Protein AF-0000000081625691 (afdb_homodimer)

Foldseek 3Di:
DFPWDFDFPPPLCPQLVQLLVLLLLQCQLDVVLLVVLLVQLCVVQNLDACVVPPDDPVVLVSSLSVLLSSLLSLQQPQSPQKEKDFACAWDPPDPPDIDHHRDIDIDGLNVLQQDCVQDPNSQDRDSCVVVPPPHPPVSSQRQYPDPVSVVSVVVSSVVSSRVSSNDSSPDDRHDPDRDGSVRDDDDDDDDDDDPDTDTDIDGDD/DFPWDFDFPPPLCPQLVQLLVLLLLQCQLDVVLLVVLLVQLCVVPNLDACVVPPDDPVVLVSSLSVLLSSLLSLQQPQSPQKEKDFACAWDPPDPPDIDHHRDIDIDGLNVLQQDCVQDPNSQDRDSCVVVPPPHPPVSSQRQYPDPVSVVSVVVSSVVSSRVSSNDSSPDRRHDPDRDGSVRDDDDDDDDDDDPDTDTDTDGDD

Organism: Polistes dominula (NCBI:txid743375)

pLDDT: mean 79.49, std 18.62, range [25.16, 98.56]

Nearest PDB structures (foldseek):
  5t6q-assembly1_A  TM=8.944E-01  e=4.989E-10  Oryctolagus cuniculus
  6c94-assembly1_A  TM=8.947E-01  e=6.529E-10  Oryctolagus cuniculus
  6c93-assembly1_A  TM=8.937E-01  e=2.947E-09  Oryctolagus cuniculus
  7f3h-assembly3_C  TM=8.792E-01  e=6.415E-07  Deinococcus aerius
  6a18-assembly1_A  TM=8.433E-01  e=2.861E-07  Arabidopsis thaliana

Secondary structure (DSSP, 8-state):
----EEEEE-TTHHHHHHHHHHHHHHHHH-HHHHHHHHHHHHHHHTT--TTTSPPPHHHHTT-HHHHHHHHHHHHHS-SS-EEEEE-SS-EEEETTEEE-TT-EEEEEHHHHTT-TTTSSSTTS--GGGGTSTTS-TTT--TT-SSHHHHHHHHHHHHHHHHHHHHHHHHEEEE-SS---GGG--EEEEEEEEESS-EEEEEEE-/----EEEEE-TTHHHHHHHHHHHHHHHHH-HHHHHHHHHHHHHHHTT--TTTSPPPHHHHTT-HHHHHHHHHHHHHS-SS-EEEEE-SS-EEEETTEEE-TT-EEEEEHHHHTT-TTTSSSTTS--GGGGTSTTS-TTT--TT-SSHHHHHHHHHHHHHHHHHHHHHHHHEEEE-SS---GGG--EEEEEEEEESS-EEEEEEE-

Structure (mmCIF, N/CA/C/O backbone):
data_AF-0000000081625691-model_v1
#
loop_
_entity.id
_entity.type
_entity.pdbx_description
1 polymer 'Cytochrome P450 3A13-like'
#
loop_
_atom_site.group_PDB
_atom_site.id
_atom_site.type_symbol
_atom_site.label_atom_id
_atom_site.label_alt_id
_atom_site.label_comp_id
_atom_site.label_asym_id
_atom_site.label_entity_id
_atom_site.label_seq_id
_atom_site.pdbx_PDB_ins_code
_atom_site.Cartn_x
_atom_site.Cartn_y
_atom_site.Cartn_z
_atom_site.occupancy
_atom_site.B_iso_or_equiv
_atom_site.auth_seq_id
_atom_site.auth_comp_id
_atom_site.auth_asym_id
_atom_site.auth_atom_id
_atom_site.pdbx_PDB_model_num
ATOM 1 N N . MET A 1 1 ? -24.609 -9.078 -23.719 1 25.72 1 MET A N 1
ATOM 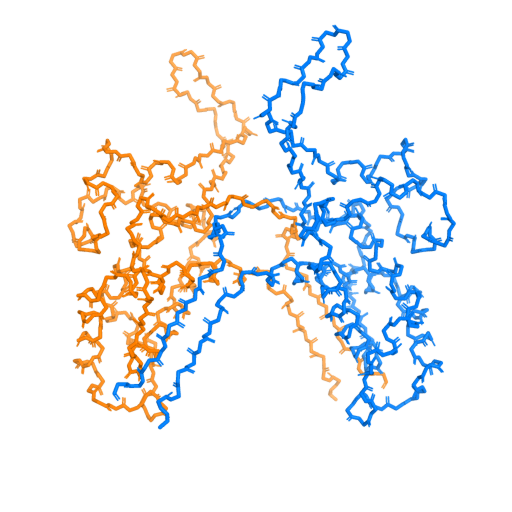2 C CA . MET A 1 1 ? -23.75 -7.984 -23.281 1 25.72 1 MET A CA 1
ATOM 3 C C . MET A 1 1 ? -22.812 -8.438 -22.156 1 25.72 1 MET A C 1
ATOM 5 O O . MET A 1 1 ? -23.281 -8.766 -21.062 1 25.72 1 MET A O 1
ATOM 9 N N . ARG A 1 2 ? -21.828 -9.234 -22.562 1 35.53 2 ARG A N 1
ATOM 10 C CA . ARG A 1 2 ? -20.922 -9.945 -21.672 1 35.53 2 ARG A CA 1
ATOM 11 C C . ARG A 1 2 ? -20.281 -8.992 -20.672 1 35.53 2 ARG A C 1
ATOM 13 O O . ARG A 1 2 ? -19.719 -7.969 -21.047 1 35.53 2 ARG A O 1
ATOM 20 N N . ASP A 1 3 ? -20.812 -8.758 -19.453 1 35.34 3 ASP A N 1
ATOM 21 C CA . ASP A 1 3 ? -20.438 -7.848 -18.375 1 35.34 3 ASP A CA 1
ATOM 22 C C . ASP A 1 3 ? -18.953 -8 -18.031 1 35.34 3 ASP A C 1
ATOM 24 O O . ASP A 1 3 ? -18.578 -8.953 -17.344 1 35.34 3 ASP A O 1
ATOM 28 N N . GLU A 1 4 ? -18.172 -7.598 -19.031 1 39.19 4 GLU A N 1
ATOM 29 C CA . GLU A 1 4 ? -16.719 -7.488 -18.844 1 39.19 4 GLU A CA 1
ATOM 30 C C . GLU A 1 4 ? -16.375 -6.512 -17.734 1 39.19 4 GLU A C 1
ATOM 32 O O . GLU A 1 4 ? -16.922 -5.41 -17.672 1 39.19 4 GLU A O 1
ATOM 37 N N . ILE A 1 5 ? -16.172 -6.953 -16.656 1 38.34 5 ILE A N 1
ATOM 38 C CA . ILE A 1 5 ? -15.664 -6.051 -15.633 1 38.34 5 ILE A CA 1
ATOM 39 C C . ILE A 1 5 ? -14.164 -5.859 -15.797 1 38.34 5 ILE A C 1
ATOM 41 O O . ILE A 1 5 ? -13.398 -6.832 -15.781 1 38.34 5 ILE A O 1
ATOM 45 N N . ASN A 1 6 ? -13.828 -4.734 -16.531 1 38.25 6 ASN A N 1
ATOM 46 C CA . ASN A 1 6 ? -12.414 -4.355 -16.578 1 38.25 6 ASN A CA 1
ATOM 47 C C . ASN A 1 6 ? -11.953 -3.793 -15.234 1 38.25 6 ASN A C 1
ATOM 49 O O . ASN A 1 6 ? -12.508 -2.809 -14.742 1 38.25 6 ASN A O 1
ATOM 53 N N . THR A 1 7 ? -11.625 -4.605 -14.398 1 39.59 7 THR A N 1
ATOM 54 C CA . THR A 1 7 ? -11.156 -4.098 -13.109 1 39.59 7 THR A CA 1
ATOM 55 C C . THR A 1 7 ? -9.656 -3.826 -13.141 1 39.59 7 THR A C 1
ATOM 57 O O . THR A 1 7 ? -8.883 -4.652 -13.625 1 39.59 7 THR A O 1
ATOM 60 N N . MET A 1 8 ? -9.25 -2.453 -13.227 1 33.72 8 MET A N 1
ATOM 61 C CA . MET A 1 8 ? -7.863 -2.041 -13.023 1 33.72 8 MET A CA 1
ATOM 62 C C . MET A 1 8 ? -7.461 -2.197 -11.555 1 33.72 8 MET A C 1
ATOM 64 O O . MET A 1 8 ? -8.172 -1.736 -10.664 1 33.72 8 MET A O 1
ATOM 68 N N . LEU A 1 9 ? -6.844 -3.23 -11.258 1 39.19 9 LEU A N 1
ATOM 69 C CA . LEU A 1 9 ? -6.262 -3.289 -9.922 1 39.19 9 LEU A CA 1
ATOM 70 C C . LEU A 1 9 ? -5.262 -2.158 -9.711 1 39.19 9 LEU A C 1
ATOM 72 O O . LEU A 1 9 ? -4.238 -2.096 -10.398 1 39.19 9 LEU A O 1
ATOM 76 N N . ILE A 1 10 ? -5.719 -0.918 -9.445 1 38.59 10 ILE A N 1
ATOM 77 C CA . ILE A 1 10 ? -4.922 0.283 -9.219 1 38.59 10 ILE A CA 1
ATOM 78 C C . ILE A 1 10 ? -4.125 0.139 -7.926 1 38.59 10 ILE A C 1
ATOM 80 O O . ILE A 1 10 ? -4.695 -0.074 -6.855 1 38.59 10 ILE A O 1
ATOM 84 N N . THR A 1 11 ? -2.965 -0.247 -7.805 1 42.81 11 THR A N 1
ATOM 85 C CA . THR A 1 11 ? -1.963 -0.13 -6.754 1 42.81 11 THR A CA 1
ATOM 86 C C . THR A 1 11 ? -1.987 1.266 -6.137 1 42.81 11 THR A C 1
ATOM 88 O O . THR A 1 11 ? -1.321 1.517 -5.129 1 42.81 11 THR A O 1
ATOM 91 N N . GLY A 1 12 ? -2.447 2.328 -6.773 1 43.72 12 GLY A N 1
ATOM 92 C CA . GLY A 1 12 ? -2.297 3.744 -6.48 1 43.72 12 GLY A CA 1
ATOM 93 C C . GLY A 1 12 ? -2.791 4.121 -5.094 1 43.72 12 GLY A C 1
ATOM 94 O O . GLY A 1 12 ? -2.605 5.258 -4.652 1 43.72 12 GLY A O 1
ATOM 95 N N . SER A 1 13 ? -3.424 3.15 -4.395 1 57.41 13 SER A N 1
ATOM 96 C CA . SER A 1 13 ? -4.262 3.549 -3.27 1 57.41 13 SER A CA 1
ATOM 97 C C . SER A 1 13 ? -3.502 3.449 -1.952 1 57.41 13 SER A C 1
ATOM 99 O O . SER A 1 13 ? -3.934 3.998 -0.937 1 57.41 13 SER A O 1
ATOM 101 N N . GLU A 1 14 ? -2.281 3.184 -2.121 1 64.38 14 GLU A N 1
ATOM 102 C CA . GLU A 1 14 ? -1.574 2.939 -0.868 1 64.38 14 GLU A CA 1
ATOM 103 C C . GLU A 1 14 ? -1.062 4.242 -0.259 1 64.38 14 GLU A C 1
ATOM 105 O O . GLU A 1 14 ? -1.174 4.453 0.95 1 64.38 14 GLU A O 1
ATOM 110 N N . THR A 1 15 ? -0.669 5.066 -1.196 1 72.81 15 THR A N 1
ATOM 111 C CA . THR A 1 15 ? -0.117 6.32 -0.698 1 72.81 15 THR A CA 1
ATOM 112 C C . THR A 1 15 ? -1.211 7.184 -0.078 1 72.81 15 THR A C 1
ATOM 114 O O . THR A 1 15 ? -0.973 7.883 0.91 1 72.81 15 THR A O 1
ATOM 117 N N . THR A 1 16 ? -2.355 6.973 -0.595 1 79.38 16 THR A N 1
ATOM 118 C CA . THR A 1 16 ? -3.473 7.738 -0.054 1 79.38 16 THR A CA 1
ATOM 119 C C . THR A 1 16 ? -3.836 7.25 1.345 1 79.38 16 THR A C 1
ATOM 121 O O . THR A 1 16 ? -4.082 8.055 2.246 1 79.38 16 THR A O 1
ATOM 124 N N . ALA A 1 17 ? -3.836 5.984 1.496 1 79.38 17 ALA A N 1
ATOM 125 C CA . ALA A 1 17 ? -4.148 5.398 2.797 1 79.38 17 ALA A CA 1
ATOM 126 C C . ALA A 1 17 ? -3.109 5.793 3.842 1 79.38 17 ALA A C 1
ATOM 128 O O . ALA A 1 17 ? -3.455 6.086 4.988 1 79.38 17 ALA A O 1
ATOM 129 N N . ILE A 1 18 ? -1.908 5.801 3.447 1 84.38 18 ILE A N 1
ATOM 130 C CA . ILE A 1 18 ? -0.821 6.191 4.336 1 84.38 18 ILE A CA 1
ATOM 131 C C . ILE A 1 18 ? -0.989 7.656 4.746 1 84.38 18 ILE A C 1
ATOM 133 O O . ILE A 1 18 ? -0.92 7.988 5.93 1 84.38 18 ILE A O 1
ATOM 137 N N . THR A 1 19 ? -1.245 8.43 3.781 1 88.94 19 THR A N 1
ATOM 138 C CA . THR A 1 19 ? -1.447 9.852 4.043 1 88.94 19 THR A CA 1
ATOM 139 C C . THR A 1 19 ? -2.615 10.062 5.004 1 88.94 19 THR A C 1
ATOM 141 O O . THR A 1 19 ? -2.514 10.844 5.949 1 88.94 19 THR A O 1
ATOM 144 N N . MET A 1 20 ? -3.662 9.344 4.805 1 90.31 20 MET A N 1
ATOM 145 C CA . MET A 1 20 ? -4.848 9.469 5.652 1 90.31 20 MET A CA 1
ATOM 146 C C . MET A 1 20 ? -4.527 9.07 7.09 1 90.31 20 MET A C 1
ATOM 148 O O . MET A 1 20 ? -5.02 9.695 8.031 1 90.31 20 MET A O 1
ATOM 152 N N . SER A 1 21 ? -3.748 8.094 7.234 1 89.19 21 SER A N 1
ATOM 153 C CA . SER A 1 21 ? -3.377 7.629 8.57 1 89.19 21 SER A CA 1
ATOM 154 C C . SER A 1 21 ? -2.625 8.703 9.336 1 89.19 21 SER A C 1
ATOM 156 O O . SER A 1 21 ? -2.971 9.016 10.484 1 89.19 21 SER A O 1
ATOM 158 N N . PHE A 1 22 ? -1.704 9.273 8.695 1 93.56 22 PHE A N 1
ATOM 159 C CA . PHE A 1 22 ? -0.926 10.32 9.352 1 93.56 22 PHE A CA 1
ATOM 160 C C . PHE A 1 22 ? -1.767 11.57 9.555 1 93.56 22 PHE A C 1
ATOM 162 O O . PHE A 1 22 ? -1.635 12.258 10.57 1 93.56 22 PHE A O 1
ATOM 169 N N . LEU A 1 23 ? -2.594 11.867 8.594 1 96.06 23 LEU A N 1
ATOM 170 C CA . LEU A 1 23 ? -3.439 13.055 8.664 1 96.06 23 LEU A CA 1
ATOM 171 C C . LEU A 1 23 ? -4.359 13 9.875 1 96.06 23 LEU A C 1
ATOM 173 O O . LEU A 1 23 ? -4.43 13.953 10.656 1 96.06 23 LEU A O 1
ATOM 177 N N . PHE A 1 24 ? -4.961 11.938 10.094 1 95.62 24 PHE A N 1
ATOM 178 C CA . PHE A 1 24 ? -5.906 11.836 11.195 1 95.62 24 PHE A CA 1
ATOM 179 C C . PHE A 1 24 ? -5.168 11.719 12.531 1 95.62 24 PHE A C 1
ATOM 181 O O . PHE A 1 24 ? -5.66 12.172 13.562 1 95.62 24 PHE A O 1
ATOM 188 N N . LEU A 1 25 ? -3.984 11.117 12.492 1 94.94 25 LEU A N 1
ATOM 189 C CA . LEU A 1 25 ? -3.152 11.148 13.695 1 94.94 25 LEU A CA 1
ATOM 190 C C . LEU A 1 25 ? -2.838 12.578 14.109 1 94.94 25 LEU A C 1
ATOM 192 O O . LEU A 1 25 ? -2.957 12.93 15.281 1 94.94 25 LEU A O 1
ATOM 196 N N . MET A 1 26 ? -2.51 13.367 13.125 1 97.5 26 MET A N 1
ATOM 197 C CA . MET A 1 26 ? -2.178 14.758 13.414 1 97.5 26 MET A CA 1
ATOM 198 C C . MET A 1 26 ? -3.414 15.531 13.859 1 97.5 26 MET A C 1
ATOM 200 O O . MET A 1 26 ? -3.365 16.281 14.836 1 97.5 26 MET A O 1
ATOM 204 N N . LEU A 1 27 ? -4.465 15.352 13.18 1 97.75 27 LEU A N 1
ATOM 205 C CA . LEU A 1 27 ? -5.695 16.047 13.539 1 97.75 27 LEU A CA 1
ATOM 206 C C . LEU A 1 27 ? -6.148 15.664 14.945 1 97.75 27 LEU A C 1
ATOM 208 O O . LEU A 1 27 ? -6.641 16.516 15.695 1 97.75 27 LEU A O 1
ATOM 212 N N . ALA A 1 28 ? -5.988 14.398 15.297 1 96.5 28 ALA A N 1
ATOM 213 C CA . ALA A 1 28 ? -6.363 13.922 16.625 1 96.5 28 ALA A CA 1
ATOM 214 C C . ALA A 1 28 ? -5.406 14.453 17.688 1 96.5 28 ALA A C 1
ATOM 216 O O . ALA A 1 28 ? -5.809 14.703 18.828 1 96.5 28 ALA A O 1
ATOM 217 N N . SER A 1 29 ? -4.184 14.602 17.328 1 97.62 29 SER A N 1
ATOM 218 C CA . SER A 1 29 ? -3.15 15.016 18.281 1 97.62 29 SER A CA 1
ATOM 219 C C . SER A 1 29 ? -3.141 16.531 18.453 1 97.62 29 SER A C 1
ATOM 221 O O . SER A 1 29 ? -2.604 17.047 19.438 1 97.62 29 SER A O 1
ATOM 223 N N . PHE A 1 30 ? -3.666 17.234 17.5 1 98 30 PHE A N 1
ATOM 224 C CA . PHE A 1 30 ? -3.746 18.688 17.547 1 98 30 PHE A CA 1
ATOM 225 C C . PHE A 1 30 ? -5.191 19.156 17.406 1 98 30 PHE A C 1
ATOM 227 O O . PHE A 1 30 ? -5.582 19.703 16.375 1 98 30 PHE A O 1
ATOM 234 N N . PRO A 1 31 ? -5.883 19.172 18.5 1 97.62 31 PRO A N 1
ATOM 235 C CA . PRO A 1 31 ? -7.316 19.469 18.453 1 97.62 31 PRO A CA 1
ATOM 236 C C . PRO A 1 31 ? 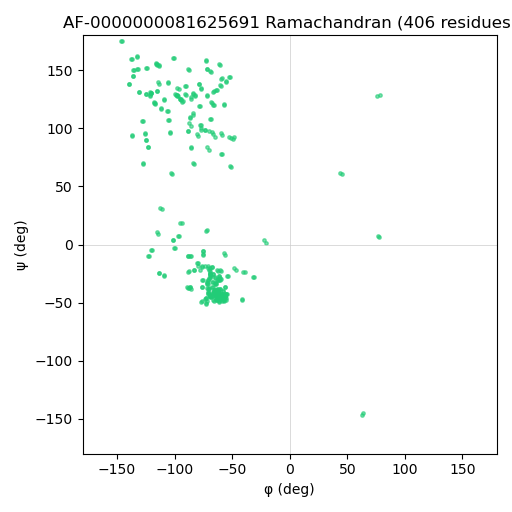-7.617 20.875 17.969 1 97.62 31 PRO A C 1
ATOM 238 O O . PRO A 1 31 ? -8.648 21.109 17.344 1 97.62 31 PRO A O 1
ATOM 241 N N . ASP A 1 32 ? -6.75 21.812 18.281 1 98 32 ASP A N 1
ATOM 242 C CA . ASP A 1 32 ? -6.961 23.188 17.828 1 98 32 ASP A CA 1
ATOM 243 C C . ASP A 1 32 ? -6.949 23.266 16.297 1 98 32 ASP A C 1
ATOM 245 O O . ASP A 1 32 ? -7.742 24 15.711 1 98 32 ASP A O 1
ATOM 249 N N . ILE A 1 33 ? -6.082 22.547 15.719 1 98.38 33 ILE A N 1
ATOM 250 C CA . ILE A 1 33 ? -5.984 22.5 14.266 1 98.38 33 ILE A CA 1
ATOM 251 C C . ILE A 1 33 ? -7.203 21.781 13.688 1 98.38 33 ILE A C 1
ATOM 253 O O . ILE A 1 33 ? -7.773 22.234 12.688 1 98.38 33 ILE A O 1
ATOM 257 N N . GLN A 1 34 ? -7.578 20.688 14.289 1 98.56 34 GLN A N 1
ATOM 258 C CA . GLN A 1 34 ? -8.781 19.984 13.859 1 98.56 34 GLN A CA 1
ATOM 259 C C . GLN A 1 34 ? -10 20.906 13.898 1 98.56 34 GLN A C 1
ATOM 261 O O . GLN A 1 34 ? -10.805 20.922 12.961 1 9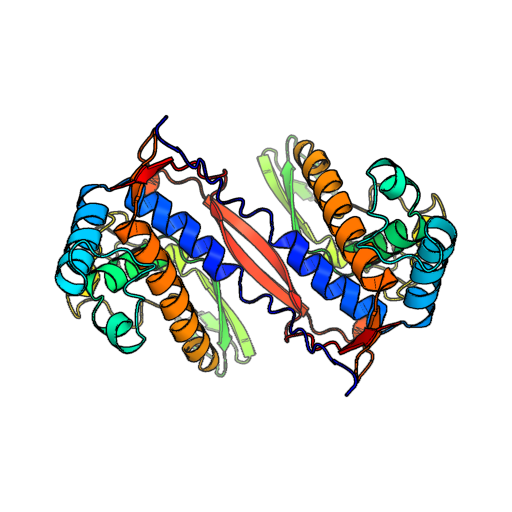8.56 34 GLN A O 1
ATOM 266 N N . ASN A 1 35 ? -10.102 21.672 15.008 1 98.38 35 ASN A N 1
ATOM 267 C CA . ASN A 1 35 ? -11.227 22.578 15.172 1 98.38 35 ASN A CA 1
ATOM 268 C C . ASN A 1 35 ? -11.242 23.672 14.102 1 98.38 35 ASN A C 1
ATOM 270 O O . ASN A 1 35 ? -12.297 24.031 13.586 1 98.38 35 ASN A O 1
ATOM 274 N N . ARG A 1 36 ? -10.094 24.172 13.812 1 98.5 36 ARG A N 1
ATOM 275 C CA . ARG A 1 36 ? -10 25.188 12.758 1 98.5 36 ARG A CA 1
ATOM 276 C C . ARG A 1 36 ? -10.43 24.609 11.414 1 98.5 36 ARG A C 1
ATOM 278 O O . ARG A 1 36 ? -11.117 25.281 10.641 1 98.5 36 ARG A O 1
ATOM 285 N N . ALA A 1 37 ? -10.016 23.406 11.133 1 98.44 37 ALA A N 1
ATOM 286 C CA . ALA A 1 37 ? -10.445 22.734 9.906 1 98.44 37 ALA A CA 1
ATOM 287 C C . ALA A 1 37 ? -11.961 22.547 9.883 1 98.44 37 ALA A C 1
ATOM 289 O O . ALA A 1 37 ? -12.602 22.75 8.852 1 98.44 37 ALA A O 1
ATOM 290 N N . TYR A 1 38 ? -12.477 22.141 10.992 1 97.94 38 TYR A N 1
ATOM 291 C CA . TYR A 1 38 ? -13.922 21.984 11.094 1 97.94 38 TYR A CA 1
ATOM 292 C C . TYR A 1 38 ? -14.633 23.312 10.867 1 97.94 38 TYR A C 1
ATOM 294 O O . TYR A 1 38 ? -15.672 23.359 10.203 1 97.94 38 TYR A O 1
ATOM 302 N N . GLU A 1 39 ? -14.156 24.359 11.484 1 98.12 39 GLU A N 1
ATOM 303 C CA . GLU A 1 39 ? -14.758 25.688 11.344 1 98.12 39 GLU A CA 1
ATOM 304 C C . GLU A 1 39 ? -14.844 26.109 9.875 1 98.12 39 GLU A C 1
ATOM 306 O O . GLU A 1 39 ? -15.844 26.672 9.445 1 98.12 39 GLU A O 1
ATOM 311 N N . GLU A 1 40 ? -13.773 25.828 9.156 1 97.81 40 GLU A N 1
ATOM 312 C CA . GLU A 1 40 ? -13.797 26.078 7.715 1 97.81 40 GLU A CA 1
ATOM 313 C C . GLU A 1 40 ? -14.953 25.344 7.043 1 97.81 40 GLU A C 1
ATOM 315 O O . GLU A 1 40 ? -15.68 25.938 6.238 1 97.81 40 GLU A O 1
ATOM 320 N N . LEU A 1 41 ? -15.156 24.125 7.387 1 97.56 41 LEU A N 1
ATOM 321 C CA . LEU A 1 41 ? -16.203 23.312 6.793 1 97.56 41 LEU A CA 1
ATOM 322 C C . LEU A 1 41 ? -17.578 23.75 7.262 1 97.56 41 LEU A C 1
ATOM 324 O O . LEU A 1 41 ? -18.547 23.734 6.488 1 97.56 41 LEU A O 1
ATOM 328 N N . TYR A 1 42 ? -17.641 24.125 8.492 1 97.06 42 TYR A N 1
ATOM 329 C CA . TYR A 1 42 ? -18.891 24.641 9.039 1 97.06 42 TYR A CA 1
ATOM 330 C C . TYR A 1 42 ? -19.328 25.906 8.328 1 97.06 42 TYR A C 1
ATOM 332 O O . TYR A 1 42 ? -20.516 26.125 8.078 1 97.06 42 TYR A O 1
ATOM 340 N N . ASP A 1 43 ? -18.391 26.766 8.039 1 97 43 ASP A N 1
ATOM 341 C CA . ASP A 1 43 ? -18.688 27.984 7.305 1 97 43 ASP A CA 1
ATOM 342 C C . ASP A 1 43 ? -19.234 27.688 5.918 1 97 43 ASP A C 1
ATOM 344 O O . ASP A 1 43 ? -20.062 28.438 5.391 1 97 43 ASP A O 1
ATOM 348 N N . MET A 1 44 ? -18.828 26.562 5.395 1 95.81 44 MET A N 1
ATOM 349 C CA . MET A 1 44 ? -19.219 26.203 4.039 1 95.81 44 MET A CA 1
ATOM 350 C C . MET A 1 44 ? -20.547 25.469 4.039 1 95.81 44 MET A C 1
ATOM 352 O O . MET A 1 44 ? -21.359 25.641 3.133 1 95.81 44 MET A O 1
ATOM 356 N N . TYR A 1 45 ? -20.766 24.609 5.066 1 95.38 45 TYR A N 1
ATOM 357 C CA . TYR A 1 45 ? -21.891 23.672 4.973 1 95.38 45 TYR A CA 1
ATOM 358 C C . TYR A 1 45 ? -22.844 23.844 6.148 1 95.38 45 TYR A C 1
ATOM 360 O O . TYR A 1 45 ? -23.922 23.25 6.168 1 95.38 45 TYR A O 1
ATOM 368 N N . GLY A 1 46 ? -22.438 24.625 7.133 1 93.94 46 GLY A N 1
ATOM 369 C CA . GLY A 1 46 ? -23.219 24.688 8.352 1 93.94 46 GLY A CA 1
ATOM 370 C C . GLY A 1 46 ? -23.281 23.359 9.086 1 93.94 46 GLY A C 1
ATOM 371 O O . GLY A 1 46 ? -22.312 22.609 9.102 1 93.94 46 GLY A O 1
ATOM 372 N N . SER A 1 47 ? -24.375 23.078 9.703 1 90.69 47 SER A N 1
ATOM 373 C CA . SER A 1 47 ? -24.531 21.859 10.5 1 90.69 47 SER A CA 1
ATOM 374 C C . SER A 1 47 ? -25.172 20.75 9.68 1 90.69 47 SER A C 1
ATOM 376 O O . SER A 1 47 ? -25.703 19.781 10.242 1 90.69 47 SER A O 1
ATOM 378 N N . SER A 1 48 ? -25.141 20.891 8.422 1 91.06 48 SER A N 1
ATOM 379 C CA . SER A 1 48 ? -25.781 19.906 7.562 1 91.06 48 SER A CA 1
ATOM 380 C C . SER A 1 48 ? -25.031 18.562 7.613 1 91.06 48 SER A C 1
ATOM 382 O O . SER A 1 48 ? -23.812 18.531 7.781 1 91.06 48 SER A O 1
ATOM 384 N N . ASP A 1 49 ? -25.781 17.516 7.449 1 91.56 49 ASP A N 1
ATOM 385 C CA . ASP A 1 49 ? -25.188 16.188 7.348 1 91.56 49 ASP A CA 1
ATOM 386 C C . ASP A 1 49 ? -24.578 15.969 5.965 1 91.56 49 ASP A C 1
ATOM 388 O O . ASP A 1 49 ? -25.203 16.297 4.949 1 91.56 49 ASP A O 1
ATOM 392 N N . PRO A 1 50 ? -23.375 15.43 5.973 1 90.31 50 PRO A N 1
ATOM 393 C CA . PRO A 1 50 ? -22.75 15.172 4.676 1 90.31 50 PRO A CA 1
ATOM 394 C C . PRO A 1 50 ? -23.625 14.336 3.748 1 90.31 50 PRO A C 1
ATOM 396 O O . PRO A 1 50 ? -23.516 14.438 2.525 1 90.31 50 PRO A O 1
ATOM 399 N N . LYS A 1 51 ? -24.484 13.531 4.281 1 87.94 51 LYS A N 1
ATOM 400 C CA . LYS A 1 51 ? -25.391 12.711 3.48 1 87.94 51 LYS A CA 1
ATOM 401 C C . LYS A 1 51 ? -26.406 13.57 2.738 1 87.94 51 LYS A C 1
ATOM 403 O O . LYS A 1 51 ? -26.797 13.25 1.616 1 87.94 51 LYS A O 1
ATOM 408 N N . ASP A 1 52 ? -26.766 14.648 3.332 1 91.75 52 ASP A N 1
ATOM 409 C CA . ASP A 1 52 ? -27.781 15.539 2.777 1 91.75 52 ASP A CA 1
ATOM 410 C C . ASP A 1 52 ? -27.156 16.578 1.845 1 91.75 52 ASP A C 1
ATOM 412 O O . ASP A 1 52 ? -27.781 16.969 0.852 1 91.75 52 ASP A O 1
ATOM 416 N N . VAL A 1 53 ? -26 17.031 2.209 1 93 53 VAL A N 1
ATOM 417 C CA . VAL A 1 53 ? -25.297 18.016 1.399 1 93 53 VAL A CA 1
ATOM 418 C C . VAL A 1 53 ? -23.906 17.484 1.054 1 93 53 VAL A C 1
ATOM 420 O O . VAL A 1 53 ? -22.922 17.75 1.762 1 93 53 VAL A O 1
ATOM 423 N N . PRO A 1 54 ? -23.812 16.812 -0.003 1 92.5 54 PRO A N 1
ATOM 424 C CA . PRO A 1 54 ? -22.531 16.25 -0.394 1 92.5 54 PRO A CA 1
ATOM 425 C C . PRO A 1 54 ? -21.531 17.297 -0.874 1 92.5 54 PRO A C 1
ATOM 427 O O . PRO A 1 54 ? -21.938 18.359 -1.368 1 92.5 54 PRO A O 1
ATOM 430 N N . ILE A 1 55 ? -20.344 16.984 -0.673 1 92.31 55 ILE A N 1
ATOM 431 C CA . ILE A 1 55 ? -19.266 17.844 -1.153 1 92.31 55 ILE A CA 1
ATOM 432 C C . ILE A 1 55 ? -19.266 17.875 -2.68 1 92.31 55 ILE A C 1
ATOM 434 O O . ILE A 1 55 ? -19.406 16.828 -3.318 1 92.31 55 ILE A O 1
ATOM 438 N N . LYS A 1 56 ? -19.188 19 -3.275 1 89.75 56 LYS A N 1
ATOM 439 C CA . LYS A 1 56 ? -19.078 19.172 -4.723 1 89.75 56 LYS A CA 1
ATOM 440 C C . LYS A 1 56 ? -17.641 19.469 -5.129 1 89.75 56 LYS A C 1
ATOM 442 O O . LYS A 1 56 ? -16.828 19.906 -4.309 1 89.75 56 LYS A O 1
ATOM 447 N N . TYR A 1 57 ? -17.375 19.266 -6.301 1 86.19 57 TYR A N 1
ATOM 448 C CA . TYR A 1 57 ? -16.031 19.438 -6.824 1 86.19 57 TYR A CA 1
ATOM 449 C C . TYR A 1 57 ? -15.539 20.859 -6.59 1 86.19 57 TYR A C 1
ATOM 451 O O . TYR A 1 57 ? -14.383 21.078 -6.211 1 86.19 57 TYR A O 1
ATOM 459 N N . LYS A 1 58 ? -16.391 21.766 -6.855 1 89.12 58 LYS A N 1
ATOM 460 C CA . LYS A 1 58 ? -16.031 23.172 -6.703 1 89.12 58 LYS A CA 1
ATOM 461 C C . LYS A 1 58 ? -15.68 23.484 -5.254 1 89.12 58 LYS A C 1
ATOM 463 O O . LYS A 1 58 ? -14.875 24.391 -4.992 1 89.12 58 LYS A O 1
ATOM 468 N N . ASP A 1 59 ? -16.297 22.766 -4.309 1 93.31 59 ASP A N 1
ATOM 469 C CA . ASP A 1 59 ? -16.078 23 -2.885 1 93.31 59 ASP A CA 1
ATOM 470 C C . ASP A 1 59 ? -14.633 22.672 -2.5 1 93.31 59 ASP A C 1
ATOM 472 O O . ASP A 1 59 ? -14.078 23.281 -1.578 1 93.31 59 ASP A O 1
ATOM 476 N N . ILE A 1 60 ? -14.016 21.781 -3.195 1 92.88 60 ILE A N 1
ATOM 477 C CA . ILE A 1 60 ? -12.711 21.25 -2.846 1 92.88 60 ILE A CA 1
ATOM 478 C C . ILE A 1 60 ? -11.656 22.344 -2.934 1 92.88 60 ILE A C 1
ATOM 480 O O . ILE A 1 60 ? -10.742 22.406 -2.111 1 92.88 60 ILE A O 1
ATOM 484 N N . THR A 1 61 ? -11.883 23.219 -3.867 1 90.56 61 THR A N 1
ATOM 485 C CA . THR A 1 61 ? -10.922 24.297 -4.059 1 90.56 61 THR A CA 1
ATOM 486 C C . THR A 1 61 ? -11.07 25.359 -2.971 1 90.56 61 THR A C 1
ATOM 488 O O . THR A 1 61 ? -10.156 26.156 -2.74 1 90.56 61 THR A O 1
ATOM 491 N N . GLU A 1 62 ? -12.148 25.375 -2.328 1 94.25 62 GLU A N 1
ATOM 492 C CA . GLU A 1 62 ? -12.422 26.375 -1.312 1 94.25 62 GLU A CA 1
ATOM 493 C C . GLU A 1 62 ? -11.93 25.938 0.061 1 94.25 62 GLU A C 1
ATOM 495 O O . GLU A 1 62 ? -11.844 26.734 0.991 1 94.25 62 GLU A O 1
ATOM 500 N N . MET A 1 63 ? -11.531 24.688 0.175 1 96.44 63 MET A N 1
ATOM 501 C CA . MET A 1 63 ? -11.047 24.141 1.444 1 96.44 63 MET A CA 1
ATOM 502 C C . MET A 1 63 ? -9.57 24.469 1.652 1 96.44 63 MET A C 1
ATOM 504 O O . MET A 1 63 ? -8.742 23.578 1.781 1 96.44 63 MET A O 1
ATOM 508 N N . GLU A 1 64 ? -9.297 25.703 1.872 1 94.88 64 GLU A N 1
ATOM 509 C CA . GLU A 1 64 ? -7.926 26.219 1.87 1 94.88 64 GLU A CA 1
ATOM 510 C C . GLU A 1 64 ? -7.168 25.75 3.111 1 94.88 64 GLU A C 1
ATOM 512 O O . GLU A 1 64 ? -6 25.359 3.023 1 94.88 64 GLU A O 1
ATOM 517 N N . TYR A 1 65 ? -7.789 25.906 4.254 1 96.69 65 TYR A N 1
ATOM 518 C CA . TYR A 1 65 ? -7.086 25.5 5.469 1 96.69 65 TYR A CA 1
ATOM 519 C C . TYR A 1 65 ? -6.848 24 5.5 1 96.69 65 TYR A C 1
ATOM 521 O O . TYR A 1 65 ? -5.766 23.547 5.867 1 96.69 65 TYR A O 1
ATOM 529 N N . LEU A 1 66 ? -7.902 23.234 5.121 1 97.56 66 LEU A N 1
ATOM 530 C CA . LEU A 1 66 ? -7.738 21.781 5.059 1 97.56 66 LEU A CA 1
ATOM 531 C C . LEU A 1 66 ? -6.617 21.406 4.102 1 97.56 66 LEU A C 1
ATOM 533 O O . LEU A 1 66 ? -5.844 20.484 4.375 1 97.56 66 LEU A O 1
ATOM 537 N N . ASP A 1 67 ? -6.543 22.094 3.014 1 94.81 67 ASP A N 1
ATOM 538 C CA . ASP A 1 67 ? -5.469 21.875 2.049 1 94.81 67 ASP A CA 1
ATOM 539 C C . ASP A 1 67 ? -4.102 22.062 2.707 1 94.81 67 ASP A C 1
ATOM 541 O O . ASP A 1 67 ? -3.205 21.234 2.518 1 94.81 67 ASP A O 1
ATOM 545 N N . ARG A 1 68 ? -3.963 23.062 3.449 1 94.44 68 ARG A N 1
ATOM 546 C CA . ARG A 1 68 ? -2.695 23.359 4.113 1 94.44 68 ARG A CA 1
ATOM 547 C C . ARG A 1 68 ? -2.377 22.297 5.164 1 94.44 68 ARG A C 1
ATOM 549 O O . ARG A 1 68 ? -1.212 21.938 5.363 1 94.44 68 ARG A O 1
ATOM 556 N N . VAL A 1 69 ? -3.426 21.828 5.832 1 97 69 VAL A N 1
ATOM 557 C CA . VAL A 1 69 ? -3.23 20.766 6.82 1 97 69 VAL A CA 1
ATOM 558 C C . VAL A 1 69 ? -2.699 19.516 6.137 1 97 69 VAL A C 1
ATOM 560 O O . VAL A 1 69 ? -1.765 18.875 6.633 1 97 69 VAL A O 1
ATOM 563 N N . ILE A 1 70 ? -3.244 19.188 5.004 1 95.19 70 ILE A N 1
ATOM 564 C CA . ILE A 1 70 ? -2.836 18 4.254 1 95.19 70 ILE A CA 1
ATOM 565 C C . ILE A 1 70 ? -1.409 18.172 3.742 1 95.19 70 ILE A C 1
ATOM 567 O O . ILE A 1 70 ? -0.583 17.266 3.857 1 95.19 70 ILE A O 1
ATOM 571 N N . LYS A 1 71 ? -1.099 19.312 3.283 1 92 71 LYS A N 1
ATOM 572 C CA . LYS A 1 71 ? 0.241 19.609 2.779 1 92 71 LYS A CA 1
ATOM 573 C C . LYS A 1 71 ? 1.282 19.484 3.891 1 92 71 LYS A C 1
ATOM 575 O O . LYS A 1 71 ? 2.357 18.922 3.682 1 92 71 LYS A O 1
ATOM 580 N N . GLU A 1 72 ? 0.92 20.031 5.004 1 94.31 72 GLU A N 1
ATOM 581 C CA . GLU A 1 72 ? 1.846 19.953 6.129 1 94.31 72 GLU A CA 1
ATOM 582 C C . GLU A 1 72 ? 2.043 18.5 6.578 1 94.31 72 GLU A C 1
ATOM 584 O O . GLU A 1 72 ? 3.152 18.109 6.945 1 94.31 72 GLU A O 1
ATOM 589 N N . THR A 1 73 ? 0.96 17.766 6.594 1 95.5 73 THR A N 1
ATOM 590 C CA . THR A 1 73 ? 1.057 16.344 6.93 1 95.5 73 THR A CA 1
ATOM 591 C C . THR A 1 73 ? 1.991 15.633 5.961 1 95.5 73 THR A C 1
ATOM 593 O O . THR A 1 73 ? 2.865 14.867 6.383 1 95.5 73 THR A O 1
ATOM 596 N N . CYS A 1 74 ? 1.846 15.961 4.688 1 92.06 74 CYS A N 1
ATOM 597 C CA . CYS A 1 74 ? 2.639 15.305 3.652 1 92.06 74 CYS A CA 1
ATOM 598 C C . CYS A 1 74 ? 4.094 15.758 3.717 1 92.06 74 CYS A C 1
ATOM 600 O O . CYS A 1 74 ? 5 14.984 3.406 1 92.06 74 CYS A O 1
ATOM 602 N N . ARG A 1 75 ? 4.285 16.938 4.074 1 90.88 75 ARG A N 1
ATOM 603 C CA . ARG A 1 75 ? 5.66 17.406 4.234 1 90.88 75 ARG A CA 1
ATOM 604 C C . ARG A 1 75 ? 6.379 16.609 5.32 1 90.88 75 ARG A C 1
ATOM 606 O O . ARG A 1 75 ? 7.492 16.125 5.109 1 90.88 75 ARG A O 1
ATOM 613 N N . LEU A 1 76 ? 5.762 16.469 6.426 1 94.25 76 LEU A N 1
ATOM 614 C CA . LEU A 1 76 ? 6.379 15.844 7.59 1 94.25 76 LEU A CA 1
ATOM 615 C C . LEU A 1 76 ? 6.422 14.328 7.426 1 94.25 76 LEU A C 1
ATOM 617 O O . LEU A 1 76 ? 7.355 13.68 7.902 1 94.25 76 LEU A O 1
ATOM 621 N N . PHE A 1 77 ? 5.355 13.828 6.812 1 93.38 77 PHE A N 1
ATOM 622 C CA . PHE A 1 77 ? 5.215 12.391 6.609 1 93.38 77 PHE A CA 1
ATOM 623 C C . PHE A 1 77 ? 4.938 12.07 5.145 1 93.38 77 PHE A C 1
ATOM 625 O O . PHE A 1 77 ? 3.855 11.594 4.801 1 93.38 77 PHE A O 1
ATOM 632 N N . PRO A 1 78 ? 5.91 12.273 4.34 1 89.5 78 PRO A N 1
ATOM 633 C CA . PRO A 1 78 ? 5.699 11.953 2.928 1 89.5 78 PRO A CA 1
ATOM 634 C C . PRO A 1 78 ? 5.488 10.453 2.689 1 89.5 78 PRO A C 1
ATOM 636 O O . PRO A 1 78 ? 6.348 9.648 3.043 1 89.5 78 PRO A O 1
ATOM 639 N N . PRO A 1 79 ? 4.32 10.117 2.137 1 85.81 79 PRO A N 1
ATOM 640 C CA . PRO A 1 79 ? 4.102 8.695 1.896 1 85.81 79 PRO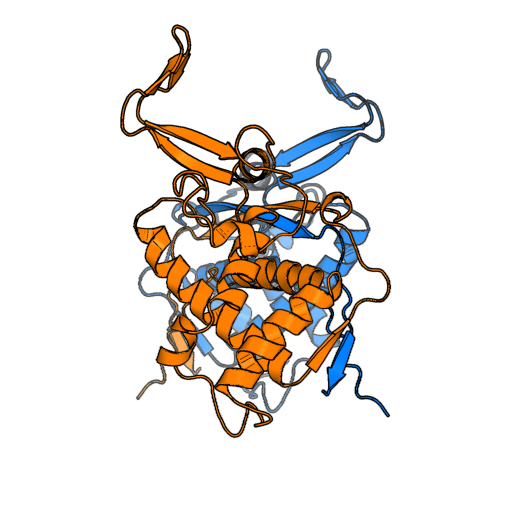 A CA 1
ATOM 641 C C . PRO A 1 79 ? 5.195 8.062 1.039 1 85.81 79 PRO A C 1
ATOM 643 O O . PRO A 1 79 ? 5.555 6.898 1.246 1 85.81 79 PRO A O 1
ATOM 646 N N . ALA A 1 80 ? 5.688 8.82 0.076 1 80.69 80 ALA A N 1
ATOM 647 C CA . ALA A 1 80 ? 6.871 8.461 -0.697 1 80.69 80 ALA A CA 1
ATOM 648 C C . ALA A 1 80 ? 8.086 9.273 -0.257 1 80.69 80 ALA A C 1
ATOM 650 O O . ALA A 1 80 ? 8.367 10.336 -0.821 1 80.69 80 ALA A O 1
ATOM 651 N N . PRO A 1 81 ? 8.828 8.68 0.599 1 85.19 81 PRO A N 1
ATOM 652 C CA . PRO A 1 81 ? 9.859 9.492 1.249 1 85.19 81 PRO A CA 1
ATOM 653 C C . PRO A 1 81 ? 11.094 9.688 0.372 1 85.19 81 PRO A C 1
ATOM 655 O O . PRO A 1 81 ? 11.938 10.531 0.67 1 85.19 81 PRO A O 1
ATOM 658 N N . PHE A 1 82 ? 11.211 8.852 -0.68 1 76.81 82 PHE A N 1
ATOM 659 C CA . PHE A 1 82 ? 12.344 8.945 -1.587 1 76.81 82 PHE A CA 1
ATOM 660 C C . PHE A 1 82 ? 11.875 9.211 -3.014 1 76.81 82 PHE A C 1
ATOM 662 O O . PHE A 1 82 ? 10.891 8.625 -3.463 1 76.81 82 PHE A O 1
ATOM 669 N N . VAL A 1 83 ? 12.469 10.172 -3.607 1 65.81 83 VAL A N 1
ATOM 670 C CA . VAL A 1 83 ? 12.156 10.469 -5 1 65.81 83 VAL A CA 1
ATOM 671 C C . VAL A 1 83 ? 13.398 10.266 -5.867 1 65.81 83 VAL A C 1
ATOM 673 O O . VAL A 1 83 ? 14.5 10.641 -5.477 1 65.81 83 VAL A O 1
ATOM 676 N N . GLY A 1 84 ? 13.141 9.312 -6.863 1 62.72 84 GLY A N 1
ATOM 677 C CA . GLY A 1 84 ? 14.242 9.086 -7.781 1 62.72 84 GLY A CA 1
ATOM 678 C C . GLY A 1 84 ? 14.109 9.859 -9.078 1 62.72 84 GLY A C 1
ATOM 679 O O . GLY A 1 84 ? 13 10.125 -9.539 1 62.72 84 GLY A O 1
ATOM 680 N N . ARG A 1 85 ? 15.219 10.453 -9.453 1 59.72 85 ARG A N 1
ATOM 681 C CA . ARG A 1 85 ? 15.305 11.117 -10.75 1 59.72 85 ARG A CA 1
ATOM 682 C C . ARG A 1 85 ? 16.469 10.578 -11.562 1 59.72 85 ARG A C 1
ATOM 684 O O . ARG A 1 85 ? 17.469 10.109 -11 1 59.72 85 ARG A O 1
ATOM 691 N N . THR A 1 86 ? 16.062 10.25 -12.781 1 58.72 86 THR A N 1
ATOM 692 C CA . THR A 1 86 ? 17.156 9.906 -13.688 1 58.72 86 THR A CA 1
ATOM 693 C C . THR A 1 86 ? 17.797 11.164 -14.281 1 58.72 86 THR A C 1
ATOM 695 O O . THR A 1 86 ? 17.078 12.07 -14.727 1 58.72 86 THR A O 1
ATOM 698 N N . ALA A 1 87 ? 19.172 11.148 -14.102 1 58.34 87 ALA A N 1
ATOM 699 C CA . ALA A 1 87 ? 19.875 12.312 -14.648 1 58.34 87 ALA A CA 1
ATOM 700 C C . ALA A 1 87 ? 19.828 12.305 -16.172 1 58.34 87 ALA A C 1
ATOM 702 O O . ALA A 1 87 ? 20.281 11.344 -16.812 1 58.34 87 ALA A O 1
ATOM 703 N N . SER A 1 88 ? 19.031 13.219 -16.641 1 61.25 88 SER A N 1
ATOM 704 C CA . SER A 1 88 ? 18.984 13.312 -18.094 1 61.25 88 SER A CA 1
ATOM 705 C C . SER A 1 88 ? 20.297 13.859 -18.656 1 61.25 88 SER A C 1
ATOM 707 O O . SER A 1 88 ? 20.578 13.695 -19.844 1 61.25 88 SER A O 1
ATOM 709 N N . THR A 1 89 ? 21.016 14.555 -17.859 1 62.78 89 THR A N 1
ATOM 710 C CA . THR A 1 89 ? 22.312 15.109 -18.219 1 62.78 89 THR A CA 1
ATOM 711 C C . THR A 1 89 ? 23.312 14.914 -17.078 1 62.78 89 THR A C 1
ATOM 713 O O . THR A 1 89 ? 22.938 14.5 -15.984 1 62.78 89 THR A O 1
ATOM 716 N N . ASP A 1 90 ? 24.484 14.984 -17.469 1 65.56 90 ASP A N 1
ATOM 717 C CA . ASP A 1 90 ? 25.5 15 -16.422 1 65.56 90 ASP A CA 1
ATOM 718 C C . ASP A 1 90 ? 25.266 16.156 -15.445 1 65.56 90 ASP A C 1
ATOM 720 O O . ASP A 1 90 ? 25 17.281 -15.867 1 65.56 90 ASP A O 1
ATOM 724 N N . ILE A 1 91 ? 25.094 15.789 -14.25 1 61.41 91 ILE A N 1
ATOM 725 C CA . ILE A 1 91 ? 24.828 16.797 -13.234 1 61.41 91 ILE A CA 1
ATOM 726 C C . ILE A 1 91 ? 26.078 17 -12.375 1 61.41 91 ILE A C 1
ATOM 728 O O . ILE A 1 91 ? 26.516 16.078 -11.688 1 61.41 91 ILE A O 1
ATOM 732 N N . LYS A 1 92 ? 26.781 18.172 -12.578 1 62.41 92 LYS A N 1
ATOM 733 C CA . LYS A 1 92 ? 27.906 18.5 -11.727 1 62.41 92 LYS A CA 1
ATOM 734 C C . LYS A 1 92 ? 27.438 18.938 -10.336 1 62.41 92 LYS A C 1
ATOM 736 O O . LYS A 1 92 ? 26.797 19.984 -10.195 1 62.41 92 LYS A O 1
ATOM 741 N N . VAL A 1 93 ? 27.438 18.078 -9.289 1 60.75 93 VAL A N 1
ATOM 742 C CA . VAL A 1 93 ? 27.016 18.391 -7.926 1 60.75 93 VAL A CA 1
ATOM 743 C C . VAL A 1 93 ? 28.062 19.281 -7.25 1 60.75 93 VAL A C 1
ATOM 745 O O . VAL A 1 93 ? 27.719 20.266 -6.613 1 60.75 93 VAL A O 1
ATOM 748 N N . ASN A 1 94 ? 29.266 18.844 -7.32 1 59.19 94 ASN A N 1
ATOM 749 C CA . ASN A 1 94 ? 30.391 19.672 -6.922 1 59.19 94 ASN A CA 1
ATOM 750 C C . ASN A 1 94 ? 31.625 19.391 -7.781 1 59.19 94 ASN A C 1
ATOM 752 O O . ASN A 1 94 ? 31.547 18.688 -8.781 1 59.19 94 ASN A O 1
ATOM 756 N N . GLU A 1 95 ? 32.656 20.297 -7.43 1 65.06 95 GLU A N 1
ATOM 757 C CA . GLU A 1 95 ? 33.906 20.234 -8.203 1 65.06 95 GLU A CA 1
ATOM 758 C C . GLU A 1 95 ? 34.375 18.797 -8.359 1 65.06 95 GLU A C 1
ATOM 760 O O . GLU A 1 95 ? 35 18.453 -9.359 1 65.06 95 GLU A O 1
ATOM 765 N N . ASN A 1 96 ? 33.906 17.953 -7.457 1 61.97 96 ASN A N 1
ATOM 766 C CA . ASN A 1 96 ? 34.5 16.609 -7.43 1 61.97 96 ASN A CA 1
ATOM 767 C C . ASN A 1 96 ? 33.438 15.539 -7.684 1 61.97 96 ASN A C 1
ATOM 769 O O . ASN A 1 96 ? 33.75 14.344 -7.676 1 61.97 96 ASN A O 1
ATOM 773 N N . LEU A 1 97 ? 32.25 16.016 -7.773 1 60.22 97 LEU A N 1
ATOM 774 C CA . LEU A 1 97 ? 31.203 15 -7.883 1 60.22 97 LEU A CA 1
ATOM 775 C C . LEU A 1 97 ? 30.297 15.289 -9.07 1 60.22 97 LEU A C 1
ATOM 777 O O . LEU A 1 97 ? 29.672 16.359 -9.141 1 60.22 97 LEU A O 1
ATOM 781 N N . VAL A 1 98 ? 30.453 14.484 -10.125 1 63.66 98 VAL A N 1
ATOM 782 C CA . VAL A 1 98 ? 29.562 14.57 -11.266 1 63.66 98 VAL A CA 1
ATOM 783 C C . VAL A 1 98 ? 28.656 13.336 -11.312 1 63.66 98 VAL A C 1
ATOM 785 O O . VAL A 1 98 ? 29.141 12.211 -11.164 1 63.66 98 VAL A O 1
ATOM 788 N N . ILE A 1 99 ? 27.391 13.609 -11.336 1 63.81 99 ILE A N 1
ATOM 789 C CA . ILE A 1 99 ? 26.422 12.531 -11.547 1 63.81 99 ILE A CA 1
ATOM 790 C C . ILE A 1 99 ? 26.219 12.305 -13.047 1 63.81 99 ILE A C 1
ATOM 792 O O . ILE A 1 99 ? 25.75 13.188 -13.758 1 63.81 99 ILE A O 1
ATOM 796 N N . PRO A 1 100 ? 26.734 11.195 -13.469 1 65.88 100 PRO A N 1
ATOM 797 C CA . PRO A 1 100 ? 26.641 10.945 -14.906 1 65.88 100 PRO A CA 1
ATOM 798 C C . PRO A 1 100 ? 25.203 10.875 -15.414 1 65.88 100 PRO A C 1
ATOM 800 O O . PRO A 1 100 ? 24.297 10.547 -14.648 1 65.88 100 PRO A O 1
ATOM 803 N N . ARG A 1 101 ? 25.234 11.188 -16.594 1 65.19 101 ARG A N 1
ATOM 804 C CA . ARG A 1 101 ? 23.953 11.023 -17.297 1 65.19 101 ARG A CA 1
ATOM 805 C C . ARG A 1 101 ? 23.422 9.602 -17.156 1 65.19 101 ARG A C 1
ATOM 807 O O . ARG A 1 101 ? 24.203 8.641 -17.141 1 65.19 101 ARG A O 1
ATOM 814 N N . ASN A 1 102 ? 22.078 9.516 -16.969 1 60.56 102 ASN A N 1
ATOM 815 C CA . ASN A 1 102 ? 21.344 8.266 -16.891 1 60.56 102 ASN A CA 1
ATOM 816 C C . ASN A 1 102 ? 21.516 7.602 -15.523 1 60.56 102 ASN A C 1
ATOM 818 O O . ASN A 1 102 ? 21.203 6.418 -15.359 1 60.56 102 ASN A O 1
ATOM 822 N N . SER A 1 103 ? 22.234 8.516 -14.703 1 61.16 103 SER A N 1
ATOM 823 C CA . SER A 1 103 ? 22.312 8.023 -13.328 1 61.16 103 SER A CA 1
ATOM 824 C C . SER A 1 103 ? 21.016 8.281 -12.578 1 61.16 103 SER A C 1
ATOM 826 O O . SER A 1 103 ? 20.359 9.297 -12.797 1 61.16 103 SER A O 1
ATOM 828 N N . SER A 1 104 ? 20.656 7.242 -11.836 1 61.97 104 SER A N 1
ATOM 829 C CA . SER A 1 104 ? 19.484 7.391 -10.977 1 61.97 104 SER A CA 1
ATOM 830 C C . SER A 1 104 ? 19.859 8.039 -9.648 1 61.97 104 SER A C 1
ATOM 832 O O . SER A 1 104 ? 20.844 7.648 -9.016 1 61.97 104 SER A O 1
ATOM 834 N N . LEU A 1 105 ? 19.328 9.273 -9.5 1 62.09 105 LEU A N 1
ATOM 835 C CA . LEU A 1 105 ? 19.531 9.969 -8.234 1 62.09 105 LEU A CA 1
ATOM 836 C C . LEU A 1 105 ? 18.328 9.805 -7.324 1 62.09 105 LEU A C 1
ATOM 838 O O . LEU A 1 105 ? 17.188 9.844 -7.793 1 62.09 105 LEU A O 1
ATOM 842 N N . ILE A 1 106 ? 18.641 9.367 -6.082 1 69.06 106 ILE A N 1
ATOM 843 C CA . ILE A 1 106 ? 17.578 9.234 -5.086 1 69.06 106 ILE A CA 1
ATOM 844 C C . ILE A 1 106 ? 17.766 10.281 -3.988 1 69.06 106 ILE A C 1
ATOM 846 O O . ILE A 1 106 ? 18.859 10.422 -3.445 1 69.06 106 ILE A O 1
ATOM 850 N N . PHE A 1 107 ? 16.797 11.125 -3.914 1 69.12 107 PHE A N 1
ATOM 851 C CA . PHE A 1 107 ? 16.812 12.133 -2.861 1 69.12 107 PHE A CA 1
ATOM 852 C C . PHE A 1 107 ? 15.805 11.781 -1.771 1 69.12 107 PHE A C 1
ATOM 854 O O . PHE A 1 107 ? 14.703 11.32 -2.061 1 69.12 107 PHE A O 1
ATOM 861 N N . SER A 1 108 ? 16.203 12 -0.534 1 78.75 108 SER A N 1
ATOM 862 C CA . SER A 1 108 ? 15.312 11.797 0.598 1 78.75 108 SER A CA 1
ATOM 863 C C . SER A 1 108 ? 14.508 13.055 0.9 1 78.75 108 SER A C 1
ATOM 865 O O . SER A 1 108 ? 14.984 13.945 1.611 1 78.75 108 SER A O 1
ATOM 867 N N . ILE A 1 109 ? 13.352 13.117 0.435 1 81.44 109 ILE A N 1
ATOM 868 C CA . ILE A 1 109 ? 12.523 14.281 0.716 1 81.44 109 ILE A CA 1
ATOM 869 C C . ILE A 1 109 ? 12.141 14.297 2.193 1 81.44 109 ILE A C 1
ATOM 871 O O . ILE A 1 109 ? 11.898 15.367 2.768 1 81.44 109 ILE A O 1
ATOM 875 N N . PHE A 1 110 ? 12.102 13.156 2.758 1 88.25 110 PHE A N 1
ATOM 876 C CA . PHE A 1 110 ? 11.82 13.047 4.184 1 88.25 110 PHE A CA 1
ATOM 877 C C . PHE A 1 110 ? 12.828 13.852 5 1 88.25 110 PHE A C 1
ATOM 879 O O . PHE A 1 110 ? 12.438 14.625 5.879 1 88.25 110 PHE A O 1
ATOM 886 N N . THR A 1 111 ? 14.047 13.68 4.699 1 84.5 111 THR A N 1
ATOM 887 C CA . THR A 1 111 ? 15.102 14.398 5.41 1 84.5 111 THR A CA 1
ATOM 888 C C . THR A 1 111 ? 15.094 15.875 5.047 1 84.5 111 THR A C 1
ATOM 890 O O . THR A 1 111 ? 15.219 16.734 5.922 1 84.5 111 THR A O 1
ATOM 893 N N . LEU A 1 112 ? 14.891 16.188 3.795 1 81.31 112 LEU A N 1
ATOM 894 C CA . LEU A 1 112 ? 14.914 17.562 3.307 1 81.31 112 LEU A CA 1
ATOM 895 C C . LEU A 1 112 ? 13.812 18.391 3.959 1 81.31 112 LEU A C 1
ATOM 897 O O . LEU A 1 112 ? 14.031 19.547 4.32 1 81.31 112 LEU A O 1
ATOM 901 N N . HIS A 1 113 ? 12.695 17.781 4.129 1 88.38 113 HIS A N 1
ATOM 902 C CA . HIS A 1 113 ? 11.523 18.484 4.645 1 88.38 113 HIS A CA 1
ATOM 903 C C . HIS A 1 113 ? 11.641 18.719 6.145 1 88.38 113 HIS A C 1
ATOM 905 O O . HIS A 1 113 ? 10.867 19.5 6.715 1 88.38 113 HIS A O 1
ATOM 911 N N . ARG A 1 114 ? 12.609 18.156 6.758 1 89.75 114 ARG A N 1
ATOM 912 C CA . ARG A 1 114 ? 12.773 18.25 8.203 1 89.75 114 ARG A CA 1
ATOM 913 C C . ARG A 1 114 ? 14.047 19.016 8.57 1 89.75 114 ARG A C 1
ATOM 915 O O . ARG A 1 114 ? 14.406 19.094 9.742 1 89.75 114 ARG A O 1
ATOM 922 N N . LYS A 1 115 ? 14.586 19.547 7.594 1 85.94 115 LYS A N 1
ATOM 923 C CA . LYS A 1 115 ? 15.828 20.281 7.812 1 85.94 115 LYS A CA 1
ATOM 924 C C . LYS A 1 115 ? 15.555 21.75 8.133 1 85.94 115 LYS A C 1
ATOM 926 O O . LYS A 1 115 ? 14.789 22.422 7.426 1 85.94 115 LYS A O 1
ATOM 931 N N . GLU A 1 116 ? 16.234 22.25 9.07 1 89.25 116 GLU A N 1
ATOM 932 C CA . GLU A 1 116 ? 16.078 23.641 9.5 1 89.25 116 GLU A CA 1
ATOM 933 C C . GLU A 1 116 ? 16.594 24.609 8.438 1 89.25 116 GLU A C 1
ATOM 935 O O . GLU A 1 116 ? 16.156 25.766 8.375 1 89.25 116 GLU A O 1
ATOM 940 N N . LYS A 1 117 ? 17.469 24.125 7.684 1 83.06 117 LYS A N 1
ATOM 941 C CA . LYS A 1 117 ? 18.031 24.953 6.609 1 83.06 117 LYS A CA 1
ATOM 942 C C . LYS A 1 117 ? 16.938 25.391 5.641 1 83.06 117 LYS A C 1
ATOM 944 O O . LYS A 1 117 ? 17 26.5 5.094 1 83.06 117 LYS A O 1
ATOM 949 N N . TYR A 1 118 ? 15.906 24.594 5.512 1 82.12 118 TYR A N 1
ATOM 950 C CA . TYR A 1 118 ? 14.914 24.859 4.473 1 82.12 118 TYR A CA 1
ATOM 951 C C . TYR A 1 118 ? 13.57 25.234 5.078 1 82.12 118 TYR A C 1
ATOM 953 O O . TYR A 1 118 ? 12.758 25.906 4.441 1 82.12 118 TYR A O 1
ATOM 961 N N . TRP A 1 119 ? 13.414 24.734 6.363 1 87.12 119 TRP A N 1
ATOM 962 C CA . TRP A 1 119 ? 12.117 24.953 6.992 1 87.12 119 TRP A CA 1
ATOM 963 C C . TRP A 1 119 ? 12.281 25.516 8.406 1 87.12 119 TRP A C 1
ATOM 965 O O . TRP A 1 119 ? 13.055 24.969 9.203 1 87.12 119 TRP A O 1
ATOM 975 N N . THR A 1 120 ? 11.531 26.562 8.641 1 89.44 120 THR A N 1
ATOM 976 C CA . THR A 1 120 ? 11.523 27.125 9.992 1 89.44 120 THR A CA 1
ATOM 977 C C . THR A 1 120 ? 10.766 26.203 10.945 1 89.44 120 THR A C 1
ATOM 979 O O . THR A 1 120 ? 9.625 25.812 10.672 1 89.44 120 THR A O 1
ATOM 982 N N . GLU A 1 121 ? 11.391 25.812 12.125 1 93.06 121 GLU A N 1
ATOM 983 C CA . GLU A 1 121 ? 10.773 24.891 13.062 1 93.06 121 GLU A CA 1
ATOM 984 C C . GLU A 1 121 ? 10.164 23.688 12.336 1 93.06 121 GLU A C 1
ATOM 986 O O . GLU A 1 121 ? 8.969 23.422 12.461 1 93.06 121 GLU A O 1
ATOM 991 N N . PRO A 1 122 ? 10.977 22.969 11.664 1 92.44 122 PRO A N 1
ATOM 992 C CA . PRO A 1 122 ? 10.508 21.953 10.719 1 92.44 122 PRO A CA 1
ATOM 993 C C . PRO A 1 122 ? 9.648 20.875 11.383 1 92.44 122 PRO A C 1
ATOM 995 O O . PRO A 1 122 ? 8.805 20.266 10.727 1 92.44 122 PRO A O 1
ATOM 998 N N . LEU A 1 123 ? 9.766 20.672 12.656 1 95.5 123 LEU A N 1
ATOM 999 C CA . LEU A 1 123 ? 9.047 19.562 13.289 1 95.5 123 LEU A CA 1
ATOM 1000 C C . LEU A 1 123 ? 7.797 20.062 14.008 1 95.5 123 LEU A C 1
ATOM 1002 O O . LEU A 1 123 ? 7.105 19.281 14.672 1 95.5 123 LEU A O 1
ATOM 1006 N N . ARG A 1 124 ? 7.574 21.312 13.867 1 95.56 124 ARG A N 1
ATOM 1007 C CA . ARG A 1 124 ? 6.305 21.844 14.344 1 95.56 124 ARG A CA 1
ATOM 1008 C C . ARG A 1 124 ? 5.203 21.656 13.305 1 95.56 124 ARG A C 1
ATOM 1010 O O . ARG A 1 124 ? 5.402 21.969 12.125 1 95.56 124 ARG A O 1
ATOM 1017 N N . PHE A 1 125 ? 4.145 21.125 13.812 1 97 125 PHE A N 1
ATOM 1018 C CA . PHE A 1 125 ? 3.006 21.016 12.906 1 97 125 PHE A CA 1
ATOM 1019 C C . PHE A 1 125 ? 2.303 22.344 12.742 1 97 125 PHE A C 1
ATOM 1021 O O . PHE A 1 125 ? 1.502 22.75 13.594 1 97 125 PHE A O 1
ATOM 1028 N N . ASN A 1 126 ? 2.574 22.969 11.609 1 95.5 126 ASN A N 1
ATOM 1029 C CA . ASN A 1 126 ? 2.064 24.312 11.352 1 95.5 126 ASN A CA 1
ATOM 1030 C C . ASN A 1 126 ? 1.539 24.453 9.922 1 95.5 126 ASN A C 1
ATOM 1032 O O . ASN A 1 126 ? 2.262 24.891 9.031 1 95.5 126 ASN A O 1
ATOM 1036 N N . PRO A 1 127 ? 0.233 24.234 9.773 1 95.56 127 PRO A N 1
ATOM 1037 C CA . PRO A 1 127 ? -0.355 24.328 8.438 1 95.56 127 PRO A CA 1
ATOM 1038 C C . PRO A 1 127 ? -0.207 25.719 7.828 1 95.56 127 PRO A C 1
ATOM 1040 O O . PRO A 1 127 ? -0.151 25.859 6.605 1 95.56 127 PRO A O 1
ATOM 1043 N N . ASP A 1 128 ? -0.124 26.703 8.586 1 93.81 128 ASP A N 1
ATOM 1044 C CA . ASP A 1 128 ? -0.151 28.078 8.102 1 93.81 128 ASP A CA 1
ATOM 1045 C C . ASP A 1 128 ? 1.18 28.453 7.449 1 93.81 128 ASP A C 1
ATOM 1047 O O . ASP A 1 128 ? 1.302 29.531 6.852 1 93.81 128 ASP A O 1
ATOM 1051 N N . ARG A 1 129 ? 2.145 27.594 7.512 1 90.69 129 ARG A N 1
ATOM 1052 C CA . ARG A 1 129 ? 3.398 27.859 6.816 1 90.69 129 ARG A CA 1
ATOM 1053 C C . ARG A 1 129 ? 3.18 27.938 5.309 1 90.69 129 ARG A C 1
ATOM 1055 O O . ARG A 1 129 ? 3.984 28.547 4.59 1 90.69 129 ARG A O 1
ATOM 1062 N N . PHE A 1 130 ? 2.168 27.375 4.867 1 89.12 130 PHE A N 1
ATOM 1063 C CA . PHE A 1 130 ? 1.896 27.328 3.436 1 89.12 130 PHE A CA 1
ATOM 1064 C C . PHE A 1 130 ? 1.141 28.578 2.992 1 89.12 130 PHE A C 1
ATOM 1066 O O . PHE A 1 130 ? 0.827 28.734 1.81 1 89.12 130 PHE A O 1
ATOM 1073 N N . LEU A 1 131 ? 0.655 29.422 3.889 1 84.38 131 LEU A N 1
ATOM 1074 C CA . LEU A 1 131 ? 0.105 30.719 3.516 1 84.38 131 LEU A CA 1
ATOM 1075 C C . LEU A 1 131 ? 1.167 31.578 2.852 1 84.38 131 LEU A C 1
ATOM 1077 O O . LEU A 1 131 ? 0.872 32.312 1.907 1 84.38 131 LEU A O 1
ATOM 1081 N N . GLU A 1 132 ? 2.406 31.594 3.568 1 63.75 132 GLU A N 1
ATOM 1082 C CA . GLU A 1 132 ? 3.48 32.5 3.203 1 63.75 132 GLU A CA 1
ATOM 1083 C C . GLU A 1 132 ? 4.23 32.031 1.967 1 63.75 132 GLU A C 1
ATOM 1085 O O . GLU A 1 132 ? 4.336 30.828 1.735 1 63.75 132 GLU A O 1
ATOM 1090 N N . LYS A 1 133 ? 4.098 32.469 0.681 1 56.44 133 LYS A N 1
ATOM 1091 C CA . LYS A 1 133 ? 4.953 32.219 -0.475 1 56.44 133 LYS A CA 1
ATOM 1092 C C . LYS A 1 133 ? 6.363 31.844 -0.041 1 56.44 133 LYS A C 1
ATOM 1094 O O . LYS A 1 133 ? 7.301 31.875 -0.842 1 56.44 133 LYS A O 1
ATOM 1099 N N . ASN A 1 134 ? 6.602 31.719 1.127 1 48.75 134 ASN A N 1
ATOM 1100 C CA . ASN A 1 134 ? 8.008 31.703 1.518 1 48.75 134 ASN A CA 1
ATOM 1101 C C . ASN A 1 134 ? 8.648 30.359 1.225 1 48.75 134 ASN A C 1
ATOM 1103 O O . ASN A 1 134 ? 9.844 30.156 1.482 1 48.75 134 ASN A O 1
ATOM 1107 N N . TYR A 1 135 ? 7.789 29.344 1.121 1 51.56 135 TYR A N 1
ATOM 1108 C CA . TYR A 1 135 ? 8.602 28.156 0.932 1 51.56 135 TYR A CA 1
ATOM 1109 C C . TYR A 1 135 ? 8.945 27.953 -0.541 1 51.56 135 TYR A C 1
ATOM 1111 O O . TYR A 1 135 ? 8.211 28.406 -1.42 1 51.56 135 TYR A O 1
ATOM 1119 N N . ASP A 1 136 ? 10.133 27.859 -0.694 1 49.88 136 ASP A N 1
ATOM 1120 C CA . ASP A 1 136 ? 10.555 27.5 -2.049 1 49.88 136 ASP A CA 1
ATOM 1121 C C . ASP A 1 136 ? 9.758 26.312 -2.58 1 49.88 136 ASP A C 1
ATOM 1123 O O . ASP A 1 136 ? 9.82 25.219 -2.023 1 49.88 136 ASP A O 1
ATOM 1127 N N . SER A 1 137 ? 8.711 26.609 -3.252 1 52.97 137 SER A N 1
ATOM 1128 C CA . SER A 1 137 ? 7.859 25.609 -3.885 1 52.97 137 SER A CA 1
ATOM 1129 C C . SER A 1 137 ? 8.672 24.391 -4.348 1 52.97 137 SER A C 1
ATOM 1131 O O . SER A 1 137 ? 8.148 23.281 -4.418 1 52.97 137 SER A O 1
ATOM 1133 N N . LYS A 1 138 ? 9.891 24.719 -4.613 1 51.03 138 LYS A N 1
ATOM 1134 C CA . LYS A 1 138 ? 10.75 23.656 -5.137 1 51.03 138 LYS A CA 1
ATOM 1135 C C . LYS A 1 138 ? 11.047 22.609 -4.07 1 51.03 138 LYS A C 1
ATOM 1137 O O . LYS A 1 138 ? 11.477 21.5 -4.391 1 51.03 138 LYS A O 1
ATOM 1142 N N . CYS A 1 139 ? 10.922 23.172 -2.926 1 47.78 139 CYS A N 1
ATOM 1143 C CA . CYS A 1 139 ? 11.352 22.281 -1.859 1 47.78 139 CYS A CA 1
ATOM 1144 C C . CYS A 1 139 ? 10.195 21.406 -1.386 1 47.78 139 CYS A C 1
ATOM 1146 O O . CYS A 1 139 ? 10.406 20.453 -0.621 1 47.78 139 CYS A O 1
ATOM 1148 N N . PHE A 1 140 ? 8.961 21.906 -1.624 1 50.88 140 PHE A N 1
ATOM 1149 C CA . PHE A 1 140 ? 7.844 21.031 -1.281 1 50.88 140 PHE A CA 1
ATOM 1150 C C . PHE A 1 140 ? 7.523 20.094 -2.432 1 50.88 140 PHE A C 1
ATOM 1152 O O . PHE A 1 140 ? 6.996 20.516 -3.461 1 50.88 140 PHE A O 1
ATOM 1159 N N . LEU A 1 141 ? 8.25 18.969 -2.521 1 52.47 141 LEU A N 1
ATOM 1160 C CA . LEU A 1 141 ? 8.008 17.984 -3.574 1 52.47 141 LEU A CA 1
ATOM 1161 C C . LEU A 1 141 ? 7.227 16.781 -3.037 1 52.47 141 LEU A C 1
ATOM 1163 O O . LEU A 1 141 ? 7.801 15.719 -2.809 1 52.47 141 LEU A O 1
ATOM 1167 N N . PRO A 1 142 ? 6.016 17.047 -2.543 1 47.38 142 PRO A N 1
ATOM 1168 C CA . PRO A 1 142 ? 5.43 15.898 -1.841 1 47.38 142 PRO A CA 1
ATOM 1169 C C . PRO A 1 142 ? 5.367 14.648 -2.709 1 47.38 142 PRO A C 1
ATOM 1171 O O . PRO A 1 142 ? 5.457 13.531 -2.191 1 47.38 142 PRO A O 1
ATOM 1174 N N . PHE A 1 143 ? 4.922 14.789 -3.908 1 47.91 143 PHE A N 1
ATOM 1175 C CA . PHE A 1 143 ? 4.578 13.594 -4.668 1 47.91 143 PHE A CA 1
ATOM 1176 C C . PHE A 1 143 ? 5.527 13.406 -5.844 1 47.91 143 PHE A C 1
ATOM 1178 O O . PHE A 1 143 ? 5.242 12.633 -6.762 1 47.91 143 PHE A O 1
ATOM 1185 N N . GLY A 1 144 ? 6.633 13.758 -5.773 1 44.5 144 GLY A N 1
ATOM 1186 C CA . GLY A 1 144 ? 7.555 13.578 -6.883 1 44.5 144 GLY A CA 1
ATOM 1187 C C . GLY A 1 144 ? 7.34 14.57 -8.008 1 44.5 144 GLY A C 1
ATOM 1188 O O . GLY A 1 144 ? 6.262 15.156 -8.133 1 44.5 144 GLY A O 1
ATOM 1189 N N . SER A 1 145 ? 8.258 15.273 -8.477 1 43.38 145 SER A N 1
ATOM 1190 C CA . SER A 1 145 ? 8.234 16.344 -9.469 1 43.38 145 SER A CA 1
ATOM 1191 C C . SER A 1 145 ? 7.977 15.805 -10.867 1 43.38 145 SER A C 1
ATOM 1193 O O . SER A 1 145 ? 8.055 16.531 -11.852 1 43.38 145 SER A O 1
ATOM 1195 N N . GLY A 1 146 ? 7.574 14.617 -11.141 1 43.34 146 GLY A N 1
ATOM 1196 C CA . GLY A 1 146 ? 7.43 14.242 -12.539 1 43.34 146 GLY A CA 1
ATOM 1197 C C . GLY A 1 146 ? 6.062 14.57 -13.102 1 43.34 146 GLY A C 1
ATOM 1198 O O . GLY A 1 146 ? 5.133 14.883 -12.359 1 43.34 146 GLY A O 1
ATOM 1199 N N . LYS A 1 147 ? 5.969 14.844 -14.414 1 42.31 147 LYS A N 1
ATOM 1200 C CA . LYS A 1 147 ? 4.758 15.18 -15.156 1 42.31 147 LYS A CA 1
ATOM 1201 C C . LYS A 1 147 ? 3.588 14.305 -14.727 1 42.31 147 LYS A C 1
ATOM 1203 O O . LYS A 1 147 ? 2.459 14.781 -14.602 1 42.31 147 LYS A O 1
ATOM 1208 N N . ARG A 1 148 ? 3.77 13.125 -14.648 1 42.38 148 ARG A N 1
ATOM 1209 C CA . ARG A 1 148 ? 2.721 12.156 -14.328 1 42.38 148 ARG A CA 1
ATOM 1210 C C . ARG A 1 148 ? 2.307 12.266 -12.867 1 42.38 148 ARG A C 1
ATOM 1212 O O . ARG A 1 148 ? 1.246 11.773 -12.477 1 42.38 148 ARG A O 1
ATOM 1219 N N . SER A 1 149 ? 3.287 12.883 -12.18 1 49.66 149 SER A N 1
ATOM 1220 C CA . SER A 1 149 ? 3.092 13.062 -10.75 1 49.66 149 SER A CA 1
ATOM 1221 C C . SER A 1 149 ? 1.957 14.039 -10.461 1 49.66 149 SER A C 1
ATOM 1223 O O . SER A 1 149 ? 1.266 13.914 -9.445 1 49.66 149 SER A O 1
ATOM 1225 N N . CYS A 1 150 ? 1.655 14.797 -11.453 1 54.59 150 CYS A N 1
ATOM 1226 C CA . CYS A 1 150 ? 0.734 15.906 -11.219 1 54.59 150 CYS A CA 1
ATOM 1227 C C . CYS A 1 150 ? -0.705 15.406 -11.141 1 54.59 150 CYS A C 1
ATOM 1229 O O . CYS A 1 150 ? -1.443 15.766 -10.227 1 54.59 150 CYS A O 1
ATOM 1231 N N . ILE A 1 151 ? -1.086 14.586 -12.156 1 50 151 ILE A N 1
ATOM 1232 C CA . ILE A 1 151 ? -2.482 14.164 -12.188 1 50 151 ILE A CA 1
ATOM 1233 C C . ILE A 1 151 ? -2.789 13.297 -10.969 1 50 151 ILE A C 1
ATOM 1235 O O . ILE A 1 151 ? -3.842 13.445 -10.344 1 50 151 ILE A O 1
ATOM 1239 N N . GLY A 1 152 ? -1.907 12.531 -10.664 1 64.69 152 GLY A N 1
ATOM 1240 C CA . GLY A 1 152 ? -2.068 11.68 -9.5 1 64.69 152 GLY A CA 1
ATOM 1241 C C . GLY A 1 152 ? -2.195 12.461 -8.203 1 64.69 152 GLY A C 1
ATOM 1242 O O . GLY A 1 152 ? -3.018 12.125 -7.348 1 64.69 152 GLY A O 1
ATOM 1243 N N . LYS A 1 153 ? -1.55 13.531 -8.281 1 71.56 153 LYS A N 1
ATOM 1244 C CA . LYS A 1 153 ? -1.567 14.375 -7.094 1 71.56 153 LYS A CA 1
ATOM 1245 C C . LYS A 1 153 ? -2.93 15.039 -6.91 1 71.56 153 LYS A C 1
ATOM 1247 O O . LYS A 1 153 ? -3.469 15.07 -5.801 1 71.56 153 LYS A O 1
ATOM 1252 N N . LYS A 1 154 ? -3.418 15.547 -7.973 1 74.5 154 LYS A N 1
ATOM 1253 C CA . LYS A 1 154 ? -4.707 16.234 -7.91 1 74.5 154 LYS A CA 1
ATOM 1254 C C . LYS A 1 154 ? -5.816 15.273 -7.477 1 74.5 154 LYS A C 1
ATOM 1256 O O . LYS A 1 154 ? -6.684 15.641 -6.68 1 74.5 154 LYS A O 1
ATOM 1261 N N . PHE A 1 155 ? -5.742 14.18 -8.039 1 77.88 155 PHE A N 1
ATOM 1262 C CA . PHE A 1 155 ? -6.746 13.18 -7.688 1 77.88 155 PHE A CA 1
ATOM 1263 C C . PHE A 1 155 ? -6.602 12.758 -6.227 1 77.88 155 PHE A C 1
ATOM 1265 O O . PHE A 1 155 ? -7.598 12.602 -5.52 1 77.88 155 PHE A O 1
ATOM 1272 N N . ALA A 1 156 ? -5.395 12.594 -5.848 1 80.81 156 ALA A N 1
ATOM 1273 C CA . ALA A 1 156 ? -5.14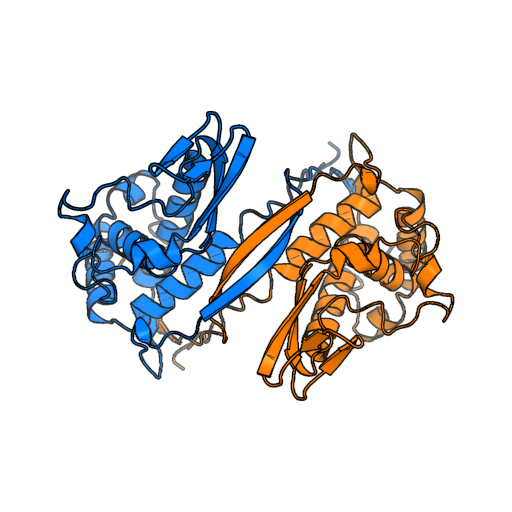5 12.219 -4.461 1 80.81 156 ALA A CA 1
ATOM 1274 C C . ALA A 1 156 ? -5.656 13.289 -3.5 1 80.81 156 ALA A C 1
ATOM 1276 O O . ALA A 1 156 ? -6.297 12.969 -2.494 1 80.81 156 ALA A O 1
ATOM 1277 N N . MET A 1 157 ? -5.406 14.461 -3.854 1 86.19 157 MET A N 1
ATOM 1278 C CA . MET A 1 157 ? -5.848 15.57 -3.014 1 86.19 157 MET A CA 1
ATOM 1279 C C . MET A 1 157 ? -7.371 15.625 -2.951 1 86.19 157 MET A C 1
ATOM 1281 O O . MET A 1 157 ? -7.945 15.852 -1.883 1 86.19 157 MET A O 1
ATOM 1285 N N . PHE A 1 158 ? -7.961 15.43 -4.055 1 84.94 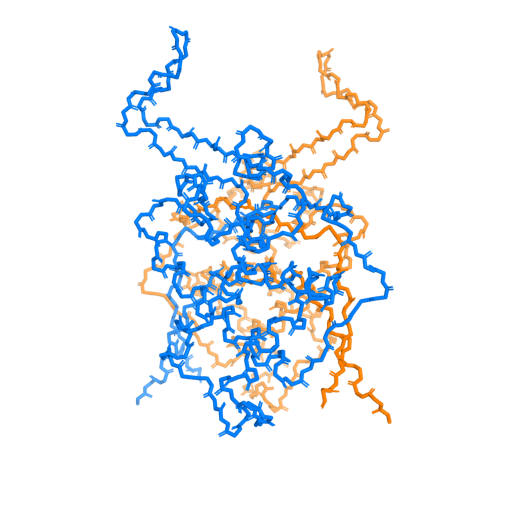158 PHE A N 1
ATOM 1286 C CA . PHE A 1 158 ? -9.414 15.406 -4.109 1 84.94 158 PHE A CA 1
ATOM 1287 C C . PHE A 1 158 ? -9.977 14.328 -3.189 1 84.94 158 PHE A C 1
ATOM 1289 O O . PHE A 1 158 ? -10.914 14.578 -2.432 1 84.94 158 PHE A O 1
ATOM 1296 N N . GLN A 1 159 ? -9.43 13.188 -3.299 1 86.56 159 GLN A N 1
ATOM 1297 C CA . GLN A 1 159 ? -9.875 12.07 -2.482 1 86.56 159 GLN A CA 1
ATOM 1298 C C . GLN A 1 159 ? -9.664 12.352 -0.997 1 86.56 159 GLN A C 1
ATOM 1300 O O . GLN A 1 159 ? -10.586 12.18 -0.191 1 86.56 159 GLN A O 1
ATOM 1305 N N . ILE A 1 160 ? -8.539 12.82 -0.66 1 90.94 160 ILE A N 1
ATOM 1306 C CA . ILE A 1 160 ? -8.18 13.023 0.738 1 90.94 160 ILE A CA 1
ATOM 1307 C C . ILE A 1 160 ? -9.047 14.125 1.339 1 90.94 160 ILE A C 1
ATOM 1309 O O . ILE A 1 160 ? -9.578 13.977 2.441 1 90.94 160 ILE A O 1
ATOM 1313 N N . LYS A 1 161 ? -9.203 15.195 0.602 1 95.06 161 LYS A N 1
ATOM 1314 C CA . LYS A 1 161 ? -10.016 16.297 1.099 1 95.06 161 LYS A CA 1
ATOM 1315 C C . LYS A 1 16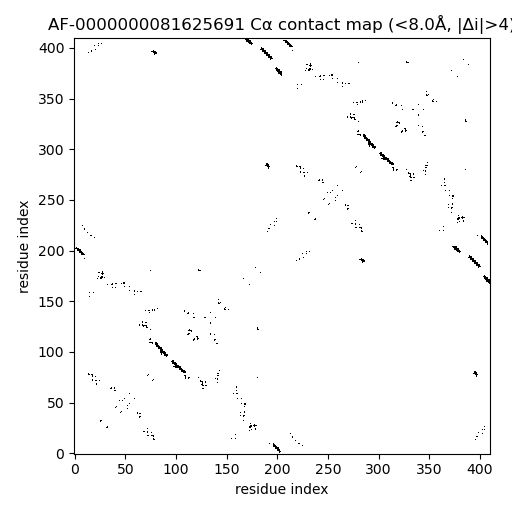1 ? -11.469 15.875 1.287 1 95.06 161 LYS A C 1
ATOM 1317 O O . LYS A 1 161 ? -12.086 16.188 2.305 1 95.06 161 LYS A O 1
ATOM 1322 N N . THR A 1 162 ? -11.945 15.141 0.333 1 92.94 162 THR A N 1
ATOM 1323 C CA . THR A 1 162 ? -13.344 14.711 0.385 1 92.94 162 THR A CA 1
ATOM 1324 C C . THR A 1 162 ? -13.586 13.812 1.589 1 92.94 162 THR A C 1
ATOM 1326 O O . THR A 1 162 ? -14.531 14.016 2.35 1 92.94 162 THR A O 1
ATOM 1329 N N . ILE A 1 163 ? -12.773 12.898 1.774 1 91.62 163 ILE A N 1
ATOM 1330 C CA . ILE A 1 163 ? -12.93 11.938 2.865 1 91.62 163 ILE A CA 1
ATOM 1331 C C . ILE A 1 163 ? -12.766 12.656 4.203 1 91.62 163 ILE A C 1
ATOM 1333 O O . ILE A 1 163 ? -13.594 12.5 5.105 1 91.62 163 ILE A O 1
ATOM 1337 N N . THR A 1 164 ? -11.766 13.422 4.293 1 95.88 164 THR A N 1
ATOM 1338 C CA . THR A 1 164 ? -11.477 14.109 5.543 1 95.88 164 THR A CA 1
ATOM 1339 C C . THR A 1 164 ? -12.602 15.078 5.902 1 95.88 164 THR A C 1
ATOM 1341 O O . THR A 1 164 ? -13.055 15.117 7.047 1 95.88 164 THR A O 1
ATOM 1344 N N . ALA A 1 165 ? -13.016 15.812 4.902 1 96.94 165 ALA A N 1
ATOM 1345 C CA . ALA A 1 165 ? -14.078 16.781 5.133 1 96.94 165 ALA A CA 1
ATOM 1346 C C . ALA A 1 165 ? -15.352 16.094 5.629 1 96.94 165 ALA A C 1
ATOM 1348 O O . ALA A 1 165 ? -15.984 16.562 6.578 1 96.94 165 ALA A O 1
ATOM 1349 N N . ASN A 1 166 ? -15.711 15.039 5.02 1 93.88 166 ASN A N 1
ATOM 1350 C CA . ASN A 1 166 ? -16.922 14.328 5.434 1 93.88 166 ASN A CA 1
ATOM 1351 C C . ASN A 1 166 ? -16.797 13.805 6.859 1 93.88 166 ASN A C 1
ATOM 1353 O O . ASN A 1 166 ? -17.75 13.867 7.633 1 93.88 166 ASN A O 1
ATOM 1357 N N . ILE A 1 167 ? -15.688 13.336 7.203 1 93.19 167 ILE A N 1
ATOM 1358 C CA . ILE A 1 167 ? -15.477 12.789 8.531 1 93.19 167 ILE A CA 1
ATOM 1359 C C . ILE A 1 167 ? -15.516 13.906 9.57 1 93.19 167 ILE A C 1
ATOM 1361 O O . ILE A 1 167 ? -16.172 13.781 10.609 1 93.19 167 ILE A O 1
ATOM 1365 N N . LEU A 1 168 ? -14.867 15.047 9.266 1 96.5 168 LEU A N 1
ATOM 1366 C CA . LEU A 1 168 ? -14.781 16.141 10.227 1 96.5 168 LEU A CA 1
ATOM 1367 C C . LEU A 1 168 ? -16.141 16.812 10.406 1 96.5 168 LEU A C 1
ATOM 1369 O O . LEU A 1 168 ? -16.422 17.375 11.461 1 96.5 168 LEU A O 1
ATOM 1373 N N . ARG A 1 169 ? -16.922 16.797 9.344 1 96.25 169 ARG A N 1
ATOM 1374 C CA . ARG A 1 169 ? -18.25 17.375 9.445 1 96.25 169 ARG A CA 1
ATOM 1375 C C . ARG A 1 169 ? -19.141 16.562 10.391 1 96.25 169 ARG A C 1
ATOM 1377 O O . ARG A 1 169 ? -20.047 17.094 11.023 1 96.25 169 ARG A O 1
ATOM 1384 N N . LYS A 1 170 ? -18.797 15.312 10.508 1 93.88 170 LYS A N 1
ATOM 1385 C CA . LYS A 1 170 ? -19.688 14.422 11.25 1 93.88 170 LYS A CA 1
ATOM 1386 C C . LYS A 1 170 ? -19.078 14.023 12.586 1 93.88 170 LYS A C 1
ATOM 1388 O O . LYS A 1 170 ? -19.797 13.75 13.547 1 93.88 170 LYS A O 1
ATOM 1393 N N . PHE A 1 171 ? -17.75 14.031 12.688 1 93.56 171 PHE A N 1
ATOM 1394 C CA . PHE A 1 171 ? -17.125 13.422 13.852 1 93.56 171 PHE A CA 1
ATOM 1395 C C . PHE A 1 171 ? -16 14.312 14.391 1 93.56 171 PHE A C 1
ATOM 1397 O O . PHE A 1 171 ? -15.406 15.086 13.641 1 93.56 171 PHE A O 1
ATOM 1404 N N . ILE A 1 172 ? -15.82 14.203 15.688 1 95 172 ILE A N 1
ATOM 1405 C CA . ILE A 1 172 ? -14.578 14.625 16.328 1 95 172 ILE A CA 1
ATOM 1406 C C . ILE A 1 172 ? -13.633 13.438 16.469 1 95 172 ILE A C 1
ATOM 1408 O O . ILE A 1 172 ? -14.023 12.383 16.984 1 95 172 ILE A O 1
ATOM 1412 N N . VAL A 1 173 ? -12.469 13.586 15.945 1 93.69 173 VAL A N 1
ATOM 1413 C CA . VAL A 1 173 ? -11.492 12.508 16.016 1 93.69 173 VAL A CA 1
ATOM 1414 C C . VAL A 1 173 ? -10.531 12.742 17.172 1 93.69 173 VAL A C 1
ATOM 1416 O O . VAL A 1 173 ? -9.938 13.82 17.281 1 93.69 173 VAL A O 1
ATOM 1419 N N . THR A 1 174 ? -10.383 11.742 18 1 93.81 174 THR A N 1
ATOM 1420 C CA . THR A 1 174 ? -9.539 11.898 19.172 1 93.81 174 THR A CA 1
ATOM 1421 C C . THR A 1 174 ? -8.594 10.711 19.328 1 93.81 174 THR A C 1
ATOM 1423 O O . THR A 1 174 ? -8.766 9.688 18.656 1 93.81 174 THR A O 1
ATOM 1426 N N . ILE A 1 175 ? -7.594 10.945 20.109 1 91.81 175 ILE A N 1
ATOM 1427 C CA . ILE A 1 175 ? -6.629 9.898 20.453 1 91.81 175 ILE A CA 1
ATOM 1428 C C . ILE A 1 175 ? -6.32 9.961 21.953 1 91.81 175 ILE A C 1
ATOM 1430 O O . ILE A 1 175 ? -6.297 11.039 22.547 1 91.81 175 ILE A O 1
ATOM 1434 N N . ASP A 1 176 ? -6.109 8.789 22.516 1 89.12 176 ASP A N 1
ATOM 1435 C CA . ASP A 1 176 ? -5.887 8.719 23.969 1 89.12 176 ASP A CA 1
ATOM 1436 C C . ASP A 1 176 ? -4.59 9.43 24.359 1 89.12 176 ASP A C 1
ATOM 1438 O O . ASP A 1 176 ? -4.547 10.141 25.359 1 89.12 176 ASP A O 1
ATOM 1442 N N . HIS A 1 177 ? -3.561 9.227 23.547 1 90.88 177 HIS A N 1
ATOM 1443 C CA . HIS A 1 177 ? -2.264 9.836 23.828 1 90.88 177 HIS A CA 1
ATOM 1444 C C . HIS A 1 177 ? -1.772 10.648 22.641 1 90.88 177 HIS A C 1
ATOM 1446 O O . HIS A 1 177 ? -1.162 10.102 21.719 1 90.88 177 HIS A O 1
ATOM 1452 N N . PRO A 1 178 ? -2.064 11.961 22.75 1 92.81 178 PRO A N 1
ATOM 1453 C CA . PRO A 1 178 ? -1.562 12.797 21.656 1 92.81 178 PRO A CA 1
ATOM 1454 C C . PRO A 1 178 ? -0.067 12.609 21.406 1 92.81 178 PRO A C 1
ATOM 1456 O O . PRO A 1 178 ? 0.697 12.391 22.359 1 92.81 178 PRO A O 1
ATOM 1459 N N . VAL A 1 179 ? 0.301 12.672 20.188 1 92.88 179 VAL A N 1
ATOM 1460 C CA . VAL A 1 179 ? 1.686 12.414 19.812 1 92.88 179 VAL A CA 1
ATOM 1461 C C . VAL A 1 179 ? 2.262 13.633 19.094 1 92.88 179 VAL A C 1
ATOM 1463 O O . VAL A 1 179 ? 1.645 14.164 18.172 1 92.88 179 VAL A O 1
ATOM 1466 N N . SER A 1 180 ? 3.443 14.078 19.594 1 94.44 180 SER A N 1
ATOM 1467 C CA . SER A 1 180 ? 4.16 15.117 18.875 1 94.44 180 SER A CA 1
ATOM 1468 C C . SER A 1 180 ? 4.781 14.562 17.594 1 94.44 180 SER A C 1
ATOM 1470 O O . SER A 1 180 ? 4.992 13.359 17.469 1 94.44 180 SER A O 1
ATOM 1472 N N . VAL A 1 181 ? 5.062 15.43 16.641 1 95 181 VAL A N 1
ATOM 1473 C CA . VAL A 1 181 ? 5.613 15.039 15.344 1 95 181 VAL A CA 1
ATOM 1474 C C . VAL A 1 181 ? 6.891 14.227 15.555 1 95 181 VAL A C 1
ATOM 1476 O O . VAL A 1 181 ? 7.07 13.172 14.93 1 95 181 VAL A O 1
ATOM 1479 N N . LYS A 1 182 ? 7.719 14.664 16.469 1 92.62 182 LYS A N 1
ATOM 1480 C CA . LYS A 1 182 ? 9.023 14.039 16.688 1 92.62 182 LYS A CA 1
ATOM 1481 C C . LYS A 1 182 ? 8.867 12.656 17.328 1 92.62 182 LYS A C 1
ATOM 1483 O O . LYS A 1 182 ? 9.781 11.828 17.234 1 92.62 182 LYS A O 1
ATOM 1488 N N . ASP A 1 183 ? 7.719 12.438 17.891 1 93.56 183 ASP A N 1
ATOM 1489 C CA . ASP A 1 183 ? 7.543 11.211 18.672 1 93.56 183 ASP A CA 1
ATOM 1490 C C . ASP A 1 183 ? 6.797 10.156 17.859 1 93.56 183 ASP A C 1
ATOM 1492 O O . ASP A 1 183 ? 6.543 9.055 18.344 1 93.56 183 ASP A O 1
ATOM 1496 N N . VAL A 1 184 ? 6.398 10.5 16.672 1 92.75 184 VAL A N 1
ATOM 1497 C CA . VAL A 1 184 ? 5.75 9.5 15.828 1 92.75 184 VAL A CA 1
ATOM 1498 C C . VAL A 1 184 ? 6.758 8.43 15.422 1 92.75 184 VAL A C 1
ATOM 1500 O O . VAL A 1 184 ? 7.797 8.742 14.828 1 92.75 184 VAL A O 1
ATOM 1503 N N . ASN A 1 185 ? 6.473 7.207 15.75 1 89.31 185 ASN A N 1
ATOM 1504 C CA . ASN A 1 185 ? 7.324 6.098 15.328 1 89.31 185 ASN A CA 1
ATOM 1505 C C . ASN A 1 185 ? 7.078 5.719 13.875 1 89.31 185 ASN A C 1
ATOM 1507 O O . ASN A 1 185 ? 5.973 5.309 13.516 1 89.31 185 ASN A O 1
ATOM 1511 N N . LEU A 1 186 ? 8.172 5.859 13.125 1 88.31 186 LEU A N 1
ATOM 1512 C CA . LEU A 1 186 ? 8.047 5.703 11.68 1 88.31 186 LEU A CA 1
ATOM 1513 C C . LEU A 1 186 ? 8.805 4.469 11.203 1 88.31 186 LEU A C 1
ATOM 1515 O O . LEU A 1 186 ? 9.727 4 11.875 1 88.31 186 LEU A O 1
ATOM 1519 N N . LYS A 1 187 ? 8.352 3.945 10.086 1 81.94 187 LYS A N 1
ATOM 1520 C CA . LYS A 1 187 ? 9.055 2.861 9.406 1 81.94 187 LYS A CA 1
ATOM 1521 C C . LYS A 1 187 ? 9.031 3.057 7.895 1 81.94 187 LYS A C 1
ATOM 1523 O O . LYS A 1 187 ? 8.023 3.484 7.332 1 81.94 187 LYS A O 1
ATOM 1528 N N . PHE A 1 188 ? 10.156 2.799 7.301 1 81.19 188 PHE A N 1
ATOM 1529 C CA . PHE A 1 188 ? 10.227 2.746 5.844 1 81.19 188 PHE A CA 1
ATOM 1530 C C . PHE A 1 188 ? 9.969 1.333 5.34 1 81.19 188 PHE A C 1
ATOM 1532 O O . PHE A 1 188 ? 10.523 0.367 5.867 1 81.19 188 PHE A O 1
ATOM 1539 N N . THR A 1 189 ? 9.07 1.263 4.402 1 77.38 189 THR A N 1
ATOM 1540 C CA . THR A 1 189 ? 8.75 -0.042 3.832 1 77.38 189 THR A CA 1
ATOM 1541 C C . THR A 1 189 ? 9.023 -0.054 2.33 1 77.38 189 THR A C 1
ATOM 1543 O O . THR A 1 189 ? 8.664 0.889 1.623 1 77.38 189 THR A O 1
ATOM 1546 N N . VAL A 1 190 ? 9.719 -1.037 1.898 1 81.12 190 VAL A N 1
ATOM 1547 C CA . VAL A 1 190 ? 9.922 -1.238 0.468 1 81.12 190 VAL A CA 1
ATOM 1548 C C . VAL A 1 190 ? 8.953 -2.303 -0.049 1 81.12 190 VAL A C 1
ATOM 1550 O O . VAL A 1 190 ? 8.828 -3.375 0.549 1 81.12 190 VAL A O 1
ATOM 1553 N N . THR A 1 191 ? 8.234 -1.993 -1.118 1 82.5 191 THR A N 1
ATOM 1554 C CA . THR A 1 191 ? 7.32 -2.965 -1.705 1 82.5 191 THR A CA 1
ATOM 1555 C C . THR A 1 191 ? 7.629 -3.174 -3.186 1 82.5 191 THR A C 1
ATOM 1557 O O . THR A 1 191 ? 8.219 -2.305 -3.83 1 82.5 191 THR A O 1
ATOM 1560 N N . LEU A 1 192 ? 7.324 -4.316 -3.67 1 85.88 192 LEU A N 1
ATOM 1561 C CA . LEU A 1 192 ? 7.426 -4.66 -5.086 1 85.88 192 LEU A CA 1
ATOM 1562 C C . LEU A 1 192 ? 6.086 -4.473 -5.789 1 85.88 192 LEU A C 1
ATOM 1564 O O . LEU A 1 192 ? 5.074 -5.039 -5.363 1 85.88 192 LEU A O 1
ATOM 1568 N N . ASN A 1 193 ? 6.102 -3.709 -6.816 1 82.56 193 ASN A N 1
ATOM 1569 C CA . ASN A 1 193 ? 4.867 -3.408 -7.535 1 82.56 193 ASN A CA 1
ATOM 1570 C C . ASN A 1 193 ? 5.039 -3.58 -9.039 1 82.56 193 ASN A C 1
ATOM 1572 O O . ASN A 1 193 ? 6.156 -3.482 -9.562 1 82.56 193 ASN A O 1
ATOM 1576 N N . PRO A 1 194 ? 3.842 -3.936 -9.719 1 83.94 194 PRO A N 1
ATOM 1577 C CA . PRO A 1 194 ? 3.902 -3.746 -11.172 1 83.94 194 PRO A CA 1
ATOM 1578 C C . PRO A 1 194 ? 4.168 -2.295 -11.562 1 83.94 194 PRO A C 1
ATOM 1580 O O . PRO A 1 194 ? 3.631 -1.374 -10.945 1 83.94 194 PRO A O 1
ATOM 1583 N N . ARG A 1 195 ? 5.012 -2.135 -12.5 1 80.12 195 ARG A N 1
ATOM 1584 C CA . ARG A 1 195 ? 5.355 -0.782 -12.922 1 80.12 195 ARG A CA 1
ATOM 1585 C C . ARG A 1 195 ? 4.152 -0.082 -13.547 1 80.12 195 ARG A C 1
ATOM 1587 O O . ARG A 1 195 ? 3.965 1.122 -13.359 1 80.12 195 ARG A O 1
ATOM 1594 N N . GLU A 1 196 ? 3.396 -0.854 -14.312 1 75.88 196 GLU A N 1
ATOM 1595 C CA . GLU A 1 196 ? 2.182 -0.354 -14.953 1 75.88 196 GLU A CA 1
ATOM 1596 C C . GLU A 1 196 ? 0.942 -1.056 -14.406 1 75.88 196 GLU A C 1
ATOM 1598 O O . GLU A 1 196 ? 1.024 -2.188 -13.922 1 75.88 196 GLU A O 1
ATOM 1603 N N . PRO A 1 197 ? -0.206 -0.337 -14.523 1 75.06 197 PRO A N 1
ATOM 1604 C CA . PRO A 1 197 ? -1.441 -1.001 -14.102 1 75.06 197 PRO A CA 1
ATOM 1605 C C . PRO A 1 197 ? -1.725 -2.277 -14.891 1 75.06 197 PRO A C 1
ATOM 1607 O O . PRO A 1 197 ? -1.442 -2.342 -16.094 1 75.06 197 PRO A O 1
ATOM 1610 N N . ILE A 1 198 ? -2.221 -3.213 -14.227 1 82.5 198 ILE A N 1
ATOM 1611 C CA . ILE A 1 198 ? -2.611 -4.473 -14.852 1 82.5 198 ILE A CA 1
ATOM 1612 C C . ILE A 1 198 ? -4.086 -4.418 -15.242 1 82.5 198 ILE A C 1
ATOM 1614 O O . ILE A 1 198 ? -4.949 -4.16 -14.398 1 82.5 198 ILE A O 1
ATOM 1618 N N . TYR A 1 199 ? -4.395 -4.641 -16.5 1 82.44 199 TYR A N 1
ATOM 1619 C CA . TYR A 1 199 ? -5.77 -4.656 -16.984 1 82.44 199 TYR A CA 1
ATOM 1620 C C . TYR A 1 199 ? -6.23 -6.082 -17.281 1 82.44 199 TYR A C 1
ATOM 1622 O O . TYR A 1 199 ? -5.691 -6.742 -18.172 1 82.44 199 TYR A O 1
ATOM 1630 N N . LEU A 1 200 ? -7.184 -6.477 -16.516 1 88.81 200 LEU A N 1
ATOM 1631 C CA . LEU A 1 200 ? -7.695 -7.836 -16.641 1 88.81 200 LEU A CA 1
ATOM 1632 C C . LEU A 1 200 ? -9.156 -7.832 -17.078 1 88.81 200 LEU A C 1
ATOM 1634 O O . LEU A 1 200 ? -9.859 -6.84 -16.891 1 88.81 200 LEU A O 1
ATOM 1638 N N . ARG A 1 201 ? -9.555 -8.906 -17.688 1 86.5 201 ARG A N 1
ATOM 1639 C CA . ARG A 1 201 ? -10.945 -9.133 -18.062 1 86.5 201 ARG A CA 1
ATOM 1640 C C . ARG A 1 201 ? -11.539 -10.305 -17.281 1 86.5 201 ARG A C 1
ATOM 1642 O O . ARG A 1 201 ? -10.867 -11.32 -17.078 1 86.5 201 ARG A O 1
ATOM 1649 N N . PHE A 1 202 ? -12.742 -10.117 -16.859 1 89.12 202 PHE A N 1
ATOM 1650 C CA . PHE A 1 202 ? -13.461 -11.141 -16.109 1 89.12 202 PHE A CA 1
ATOM 1651 C C . PHE A 1 202 ? -14.703 -11.586 -16.875 1 89.12 202 PHE A C 1
ATOM 1653 O O . PHE A 1 202 ? -15.57 -10.773 -17.203 1 89.12 202 PHE A O 1
ATOM 1660 N N . TYR A 1 203 ? -14.734 -12.867 -17.141 1 89.75 203 TYR A N 1
ATOM 1661 C CA . TYR A 1 203 ? -15.891 -13.453 -17.812 1 89.75 203 TYR A CA 1
ATOM 1662 C C . TYR A 1 203 ? -16.609 -14.438 -16.891 1 89.75 203 TYR A C 1
ATOM 1664 O O . TYR A 1 203 ? -15.969 -15.289 -16.266 1 89.75 203 TYR A O 1
ATOM 1672 N N . LYS A 1 204 ? -17.891 -14.289 -16.828 1 90 204 LYS A N 1
ATOM 1673 C CA . LYS A 1 204 ? -18.656 -15.234 -16.016 1 90 204 LYS A CA 1
ATOM 1674 C C . LYS A 1 204 ? -18.562 -16.656 -16.578 1 90 204 LYS A C 1
ATOM 1676 O O . LYS A 1 204 ? -18.609 -16.844 -17.797 1 90 204 LYS A O 1
ATOM 1681 N N . ARG A 1 205 ? -18.297 -17.516 -15.633 1 89.25 205 ARG A N 1
ATOM 1682 C CA . ARG A 1 205 ? -18.219 -18.906 -16.062 1 89.25 205 ARG A CA 1
ATOM 1683 C C . ARG A 1 205 ? -19.609 -19.438 -16.438 1 89.25 205 ARG A C 1
ATOM 1685 O O . ARG A 1 205 ? -20.609 -19.047 -15.828 1 89.25 205 ARG A O 1
ATOM 1692 N N . MET B 1 1 ? -24.938 5.137 24.375 1 25.16 1 MET B N 1
ATOM 1693 C CA . MET B 1 1 ? -23.922 4.203 23.891 1 25.16 1 MET B CA 1
ATOM 1694 C C . MET B 1 1 ? -23.109 4.809 22.75 1 25.16 1 MET B C 1
ATOM 1696 O O . MET B 1 1 ? -23.656 5.074 21.672 1 25.16 1 MET B O 1
ATOM 1700 N N . ARG B 1 2 ? -22.297 5.75 23.141 1 34.62 2 ARG B N 1
ATOM 1701 C CA . ARG B 1 2 ? -21.531 6.602 22.234 1 34.62 2 ARG B CA 1
ATOM 1702 C C . ARG B 1 2 ? -20.766 5.766 21.219 1 34.62 2 ARG B C 1
ATOM 1704 O O . ARG B 1 2 ? -20.016 4.852 21.578 1 34.62 2 ARG B O 1
ATOM 1711 N N . ASP B 1 3 ? -21.281 5.449 20.016 1 34.12 3 ASP B N 1
ATOM 1712 C CA . ASP B 1 3 ? -20.781 4.613 18.938 1 34.12 3 ASP B CA 1
ATOM 1713 C C . ASP B 1 3 ? -19.359 5.012 18.562 1 34.12 3 ASP B C 1
ATOM 1715 O O . ASP B 1 3 ? -19.141 6.023 17.891 1 34.12 3 ASP B O 1
ATOM 1719 N N . GLU B 1 4 ? -18.469 4.75 19.531 1 37.59 4 GLU B N 1
ATOM 1720 C CA . GLU B 1 4 ? -17.031 4.871 19.328 1 37.59 4 GLU B CA 1
ATOM 1721 C C . GLU B 1 4 ? -16.547 3.969 18.188 1 37.59 4 GLU B C 1
ATOM 1723 O O . GLU B 1 4 ? -16.906 2.789 18.141 1 37.59 4 GLU B O 1
ATOM 1728 N N . ILE B 1 5 ? -16.469 4.441 17.125 1 37.16 5 ILE B N 1
ATOM 1729 C CA . ILE B 1 5 ? -15.867 3.631 16.062 1 37.16 5 ILE B CA 1
ATOM 1730 C C . ILE B 1 5 ? -14.344 3.684 16.188 1 37.16 5 ILE B C 1
ATOM 1732 O O . ILE B 1 5 ? -13.75 4.762 16.156 1 37.16 5 ILE B O 1
ATOM 1736 N N . ASN B 1 6 ? -13.812 2.639 16.938 1 37.59 6 ASN B N 1
ATOM 1737 C CA . ASN B 1 6 ? -12.359 2.479 16.938 1 37.59 6 ASN B CA 1
ATOM 1738 C C . ASN B 1 6 ? -11.852 1.996 15.578 1 37.59 6 ASN B C 1
ATOM 1740 O O . ASN B 1 6 ? -12.25 0.928 15.102 1 37.59 6 ASN B O 1
ATOM 1744 N N . THR B 1 7 ? -11.719 2.842 14.719 1 39.41 7 THR B N 1
ATOM 1745 C CA . THR B 1 7 ? -11.234 2.414 13.414 1 39.41 7 THR B CA 1
ATOM 1746 C C . THR B 1 7 ? -9.711 2.367 13.391 1 39.41 7 THR B C 1
ATOM 1748 O O . THR B 1 7 ? -9.047 3.305 13.852 1 39.41 7 THR B O 1
ATOM 1751 N N . MET B 1 8 ? -9.102 1.082 13.508 1 33.38 8 MET B N 1
ATOM 1752 C CA . MET B 1 8 ? -7.676 0.872 13.258 1 33.38 8 MET B CA 1
ATOM 1753 C C . MET B 1 8 ? -7.348 1.086 11.789 1 33.38 8 MET B C 1
ATOM 1755 O O . MET B 1 8 ? -8.008 0.527 10.906 1 33.38 8 MET B O 1
ATOM 1759 N N . LEU B 1 9 ? -6.906 2.195 11.477 1 38.94 9 LEU B N 1
ATOM 1760 C CA . LEU B 1 9 ? -6.379 2.338 10.117 1 38.94 9 LEU B CA 1
ATOM 1761 C C . LEU B 1 9 ? -5.242 1.352 9.875 1 38.94 9 LEU B C 1
ATOM 1763 O O . LEU B 1 9 ? -4.195 1.432 10.516 1 38.94 9 LEU B O 1
ATOM 1767 N N . ILE B 1 10 ? -5.523 0.061 9.617 1 38.22 10 ILE B N 1
ATOM 1768 C CA . ILE B 1 10 ? -4.586 -1.027 9.359 1 38.22 10 ILE B CA 1
ATOM 1769 C C . ILE B 1 10 ? -3.836 -0.767 8.062 1 38.22 10 ILE B C 1
ATOM 1771 O O . ILE B 1 10 ? -4.449 -0.624 7 1 38.22 10 ILE B O 1
ATOM 1775 N N . THR B 1 11 ? -2.758 -0.195 7.914 1 42.62 11 THR B N 1
ATOM 1776 C CA . THR B 1 11 ? -1.768 -0.165 6.844 1 42.62 11 THR B CA 1
ATOM 1777 C C . THR B 1 11 ? -1.606 -1.547 6.215 1 42.62 11 THR B C 1
ATOM 1779 O O . THR B 1 11 ? -0.924 -1.698 5.203 1 42.62 11 THR B O 1
ATOM 1782 N N . GLY B 1 12 ? -1.917 -2.658 6.859 1 43.47 12 GLY B N 1
ATOM 1783 C CA . GLY B 1 12 ? -1.588 -4.043 6.555 1 43.47 12 GLY B CA 1
ATOM 1784 C C . GLY B 1 12 ? -2.029 -4.473 5.168 1 43.47 12 GLY B C 1
ATOM 1785 O O . GLY B 1 12 ? -1.69 -5.566 4.715 1 43.47 12 GLY B O 1
ATOM 1786 N N . SER B 1 13 ? -2.805 -3.615 4.492 1 57.12 13 SER B N 1
ATOM 1787 C CA . SER B 1 13 ? -3.588 -4.156 3.387 1 57.12 13 SER B CA 1
ATOM 1788 C C . SER B 1 13 ? -2.887 -3.932 2.051 1 57.12 13 SER B C 1
ATOM 1790 O O . SER B 1 13 ? -3.262 -4.527 1.038 1 57.12 13 SER B O 1
ATOM 1792 N N . GLU B 1 14 ? -1.715 -3.465 2.191 1 64.25 14 GLU B N 1
ATOM 1793 C CA . GLU B 1 14 ? -1.088 -3.107 0.923 1 64.25 14 GLU B CA 1
ATOM 1794 C C . GLU B 1 14 ? -0.391 -4.309 0.293 1 64.25 14 GLU B C 1
ATOM 1796 O O . GLU B 1 14 ? -0.494 -4.531 -0.915 1 64.25 14 GLU B O 1
ATOM 1801 N N . THR B 1 15 ? 0.156 -5.055 1.209 1 72.94 15 THR B N 1
ATOM 1802 C CA . THR B 1 15 ? 0.883 -6.207 0.689 1 72.94 15 THR B CA 1
ATOM 1803 C C . THR B 1 15 ? -0.079 -7.234 0.099 1 72.94 15 THR B C 1
ATOM 1805 O O . THR B 1 15 ? 0.235 -7.883 -0.9 1 72.94 15 THR B O 1
ATOM 1808 N N . THR B 1 16 ? -1.229 -7.207 0.656 1 79.38 16 THR B N 1
ATOM 1809 C CA . THR B 1 16 ? -2.229 -8.141 0.146 1 79.38 16 THR B CA 1
ATOM 1810 C C . THR B 1 16 ? -2.707 -7.715 -1.239 1 79.38 16 THR B C 1
ATOM 1812 O O . THR B 1 16 ? -2.852 -8.547 -2.135 1 79.38 16 THR B O 1
ATOM 1815 N N . ALA B 1 17 ? -2.914 -6.469 -1.381 1 79.38 17 ALA B N 1
ATOM 1816 C CA . ALA B 1 17 ? -3.355 -5.941 -2.668 1 79.38 17 ALA B CA 1
ATOM 1817 C C . ALA B 1 17 ? -2.301 -6.168 -3.746 1 79.38 17 ALA B C 1
ATOM 1819 O O . ALA B 1 17 ? -2.631 -6.516 -4.883 1 79.38 17 ALA B O 1
ATOM 1820 N N . ILE B 1 18 ? -1.096 -5.996 -3.393 1 84.31 18 ILE B N 1
ATOM 1821 C CA . ILE B 1 18 ? 0.011 -6.215 -4.32 1 84.31 18 ILE B CA 1
ATOM 1822 C C . ILE B 1 18 ? 0.058 -7.688 -4.727 1 84.31 18 ILE B C 1
ATOM 1824 O O . ILE B 1 18 ? 0.14 -8.008 -5.914 1 84.31 18 ILE B O 1
ATOM 1828 N N . THR B 1 19 ? -0.047 -8.484 -3.76 1 88.88 19 THR B N 1
ATOM 1829 C CA . THR B 1 19 ? -0.035 -9.914 -4.023 1 88.88 19 THR B CA 1
ATOM 1830 C C . THR B 1 19 ? -1.187 -10.305 -4.945 1 88.88 19 THR B C 1
ATOM 1832 O O . THR B 1 19 ? -0.996 -11.062 -5.898 1 88.88 19 THR B O 1
ATOM 1835 N N . MET B 1 20 ? -2.326 -9.766 -4.711 1 90.25 20 MET B N 1
ATOM 1836 C CA . MET B 1 20 ? -3.502 -10.07 -5.523 1 90.25 20 MET B CA 1
ATOM 1837 C C . MET B 1 20 ? -3.293 -9.633 -6.969 1 90.25 20 MET B C 1
ATOM 1839 O O . MET B 1 20 ? -3.709 -10.328 -7.898 1 90.25 20 MET B O 1
ATOM 1843 N N . SER B 1 21 ? -2.682 -8.547 -7.133 1 89.19 21 SER B N 1
ATOM 1844 C CA . SER B 1 21 ? -2.426 -8.031 -8.469 1 89.19 21 SER B CA 1
ATOM 1845 C C . SER B 1 21 ? -1.539 -8.977 -9.273 1 89.19 21 SER B C 1
ATOM 1847 O O . SER B 1 21 ? -1.865 -9.336 -10.406 1 89.19 21 SER B O 1
ATOM 1849 N N . PHE B 1 22 ? -0.522 -9.391 -8.664 1 93.5 22 PHE B N 1
ATOM 1850 C CA . PHE B 1 22 ? 0.389 -10.305 -9.344 1 93.5 22 PHE B CA 1
ATOM 1851 C C . PHE B 1 22 ? -0.254 -11.672 -9.531 1 93.5 22 PHE B C 1
ATOM 1853 O O . PHE B 1 22 ? -0.05 -12.32 -10.555 1 93.5 22 PHE B O 1
ATOM 1860 N N . LEU B 1 23 ? -0.992 -12.094 -8.547 1 95.94 23 LEU B N 1
ATOM 1861 C CA . LEU B 1 23 ? -1.645 -13.398 -8.602 1 95.94 23 LEU B CA 1
ATOM 1862 C C . LEU B 1 23 ? -2.6 -13.477 -9.781 1 95.94 23 LEU B C 1
ATOM 1864 O O . LEU B 1 23 ? -2.545 -14.43 -10.57 1 95.94 23 LEU B O 1
ATOM 1868 N N . PHE B 1 24 ? -3.371 -12.531 -9.969 1 95.44 24 PHE B N 1
ATOM 1869 C CA . PHE B 1 24 ? -4.348 -12.578 -11.055 1 95.44 24 PHE B CA 1
ATOM 1870 C C . PHE B 1 24 ? -3.678 -12.344 -12.398 1 95.44 24 PHE B C 1
ATOM 1872 O O . PHE B 1 24 ? -4.121 -12.875 -13.422 1 95.44 24 PHE B O 1
ATOM 1879 N N . LEU B 1 25 ? -2.602 -11.57 -12.391 1 94.81 25 LEU B N 1
ATOM 1880 C CA . LEU B 1 25 ? -1.812 -11.461 -13.617 1 94.81 25 LEU B CA 1
ATOM 1881 C C . LEU B 1 25 ? -1.297 -12.836 -14.047 1 94.81 25 LEU B C 1
ATOM 1883 O O . LEU B 1 25 ? -1.397 -13.195 -15.219 1 94.81 25 LEU B O 1
ATOM 1887 N N . MET B 1 26 ? -0.817 -13.562 -13.086 1 97.5 26 MET B N 1
ATOM 1888 C CA . MET B 1 26 ? -0.286 -14.883 -13.398 1 97.5 26 MET B CA 1
ATOM 1889 C C . MET B 1 26 ? -1.404 -15.836 -13.812 1 97.5 26 MET B C 1
ATOM 1891 O O . MET B 1 26 ? -1.272 -16.562 -14.789 1 97.5 26 MET B O 1
ATOM 1895 N N . LEU B 1 27 ? -2.459 -15.828 -13.102 1 97.62 27 LEU B N 1
ATOM 1896 C CA . LEU B 1 27 ? -3.58 -16.703 -13.422 1 97.62 27 LEU B CA 1
ATOM 1897 C C . LEU B 1 27 ? -4.125 -16.391 -14.812 1 97.62 27 LEU B C 1
ATOM 1899 O O . LEU B 1 27 ? -4.504 -17.297 -15.555 1 97.62 27 LEU B O 1
ATOM 1903 N N . ALA B 1 28 ? -4.16 -15.109 -15.164 1 96.38 28 ALA B N 1
ATOM 1904 C CA . ALA B 1 28 ? -4.645 -14.695 -16.484 1 96.38 28 ALA B CA 1
ATOM 1905 C C . ALA B 1 28 ? -3.646 -15.07 -17.578 1 96.38 28 ALA B C 1
ATOM 1907 O O . ALA B 1 28 ? -4.039 -15.375 -18.703 1 96.38 28 ALA B O 1
ATOM 1908 N N . SER B 1 29 ? -2.404 -15.047 -17.25 1 97.62 29 SER B N 1
ATOM 1909 C CA . SER B 1 29 ? -1.35 -15.297 -18.219 1 97.62 29 SER B CA 1
ATOM 1910 C C . SER B 1 29 ? -1.115 -16.797 -18.406 1 97.62 29 SER B C 1
ATOM 1912 O O . SER B 1 29 ? -0.536 -17.219 -19.406 1 97.62 29 SER B O 1
ATOM 1914 N N . PHE B 1 30 ? -1.506 -17.578 -17.453 1 98 30 PHE B N 1
ATOM 1915 C CA . PHE B 1 30 ? -1.364 -19.016 -17.5 1 98 30 PHE B CA 1
ATOM 1916 C C . PHE B 1 30 ? -2.715 -19.703 -17.328 1 98 30 PHE B C 1
ATOM 1918 O O . PHE B 1 30 ? -2.986 -20.297 -16.281 1 98 30 PHE B O 1
ATOM 1925 N N . PRO B 1 31 ? -3.428 -19.828 -18.391 1 97.62 31 PRO B N 1
ATOM 1926 C CA . PRO B 1 31 ? -4.801 -20.328 -18.312 1 97.62 31 PRO B CA 1
ATOM 1927 C C . PRO B 1 31 ? -4.867 -21.766 -17.828 1 97.62 31 PRO B C 1
ATOM 1929 O O . PRO B 1 31 ? -5.836 -22.156 -17.156 1 97.62 31 PRO B O 1
ATOM 1932 N N . ASP B 1 32 ? -3.889 -22.562 -18.172 1 98 32 ASP B N 1
ATOM 1933 C CA . ASP B 1 32 ? -3.875 -23.953 -17.719 1 98 32 ASP B CA 1
ATOM 1934 C C . ASP B 1 32 ? -3.805 -24.031 -16.188 1 98 32 ASP B C 1
ATOM 1936 O O . ASP B 1 32 ? -4.461 -24.875 -15.578 1 98 32 ASP B O 1
ATOM 1940 N N . ILE B 1 33 ? -3.035 -23.188 -15.633 1 98.38 33 ILE B N 1
ATOM 1941 C CA . ILE B 1 33 ? -2.898 -23.125 -14.18 1 98.38 33 ILE B CA 1
ATOM 1942 C C . ILE B 1 33 ? -4.195 -22.609 -13.555 1 98.38 33 ILE B C 1
ATOM 1944 O O . ILE B 1 33 ? -4.66 -23.125 -12.547 1 98.38 33 ILE B O 1
ATOM 1948 N N . GLN B 1 34 ? -4.75 -21.578 -14.148 1 98.56 34 GLN B N 1
ATOM 1949 C CA . GLN B 1 34 ? -6.035 -21.078 -13.672 1 98.56 34 GLN B CA 1
ATOM 1950 C C . GLN B 1 34 ? -7.098 -22.172 -13.688 1 98.56 34 GLN B C 1
ATOM 1952 O O . GLN B 1 34 ? -7.863 -22.297 -12.727 1 98.56 34 GLN B O 1
ATOM 1957 N N . ASN B 1 35 ? -7.117 -22.922 -14.789 1 98.31 35 ASN B N 1
ATOM 1958 C CA . ASN B 1 35 ? -8.094 -24 -14.93 1 98.31 35 ASN B CA 1
ATOM 1959 C C . ASN B 1 35 ? -7.906 -25.078 -13.859 1 98.31 35 ASN B C 1
ATOM 1961 O O . ASN B 1 35 ? -8.883 -25.594 -13.312 1 98.31 35 ASN B O 1
ATOM 1965 N N . ARG B 1 36 ? -6.699 -25.406 -13.617 1 98.5 36 ARG B N 1
ATOM 1966 C CA . ARG B 1 36 ? -6.418 -26.391 -12.57 1 98.5 36 ARG B CA 1
ATOM 1967 C C . ARG B 1 36 ? -6.895 -25.891 -11.211 1 98.5 36 ARG B C 1
ATOM 1969 O O . ARG B 1 36 ? -7.449 -26.672 -10.422 1 98.5 36 ARG B O 1
ATOM 1976 N N . ALA B 1 37 ? -6.656 -24.625 -10.922 1 98.44 37 ALA B N 1
ATOM 1977 C CA . ALA B 1 37 ? -7.145 -24.047 -9.68 1 98.44 37 ALA B CA 1
ATOM 1978 C C . ALA B 1 37 ? -8.664 -24.078 -9.609 1 98.44 37 ALA B C 1
ATOM 1980 O O . ALA B 1 37 ? -9.242 -24.375 -8.562 1 98.44 37 ALA B O 1
ATOM 1981 N N . TYR B 1 38 ? -9.273 -23.766 -10.703 1 97.88 38 TYR B N 1
ATOM 1982 C CA . TYR B 1 38 ? -10.727 -23.812 -10.766 1 97.88 38 TYR B CA 1
ATOM 1983 C C . TYR B 1 38 ? -11.227 -25.234 -10.531 1 97.88 38 TYR B C 1
ATOM 1985 O O . TYR B 1 38 ? -12.219 -25.453 -9.828 1 97.88 38 TYR B O 1
ATOM 1993 N N . GLU B 1 39 ? -10.609 -26.203 -11.156 1 98.12 39 GLU B N 1
ATOM 1994 C CA . GLU B 1 39 ? -11 -27.609 -11.008 1 98.12 39 GLU B CA 1
ATOM 1995 C C . GLU B 1 39 ? -10.969 -28.031 -9.547 1 98.12 39 GLU B C 1
ATOM 1997 O O . GLU B 1 39 ? -11.859 -28.75 -9.086 1 98.12 39 GLU B O 1
ATOM 2002 N N . GLU B 1 40 ? -9.93 -27.594 -8.859 1 97.81 40 GLU B N 1
ATOM 2003 C CA . GLU B 1 40 ? -9.867 -27.859 -7.426 1 97.81 40 GLU B CA 1
ATOM 2004 C C . GLU B 1 40 ? -11.102 -27.312 -6.711 1 97.81 40 GLU B C 1
ATOM 2006 O O . GLU B 1 40 ? -11.703 -28 -5.891 1 97.81 40 GLU B O 1
ATOM 2011 N N . LEU B 1 41 ? -11.5 -26.141 -7.027 1 97.56 41 LEU B N 1
ATOM 2012 C CA . LEU B 1 41 ? -12.641 -25.484 -6.395 1 97.56 41 LEU B CA 1
ATOM 2013 C C . LEU B 1 41 ? -13.945 -26.141 -6.82 1 97.56 41 LEU B C 1
ATOM 2015 O O . LEU B 1 41 ? -14.875 -26.266 -6.016 1 97.56 41 LEU B O 1
ATOM 2019 N N . TYR B 1 42 ? -13.984 -26.516 -8.055 1 97 42 TYR B N 1
ATOM 2020 C CA . TYR B 1 42 ? -15.164 -27.203 -8.57 1 97 42 TYR B CA 1
ATOM 2021 C C . TYR B 1 42 ? -15.367 -28.531 -7.852 1 97 42 TYR B C 1
ATOM 2023 O O . TYR B 1 42 ? -16.5 -28.906 -7.562 1 97 42 TYR B O 1
ATOM 2031 N N . ASP B 1 43 ? -14.328 -29.234 -7.609 1 96.94 43 ASP B N 1
ATOM 2032 C CA . ASP B 1 43 ? -14.398 -30.5 -6.875 1 96.94 43 ASP B CA 1
ATOM 2033 C C . ASP B 1 43 ? -14.953 -30.281 -5.469 1 96.94 43 ASP B C 1
ATOM 2035 O O . ASP B 1 43 ? -15.641 -31.141 -4.926 1 96.94 43 ASP B O 1
ATOM 2039 N N . MET B 1 44 ? -14.688 -29.125 -4.945 1 95.69 44 MET B N 1
ATOM 2040 C CA . MET B 1 44 ? -15.094 -28.812 -3.576 1 95.69 44 MET B CA 1
ATOM 2041 C C . MET B 1 44 ? -16.516 -28.297 -3.533 1 95.69 44 MET B C 1
ATOM 2043 O O . MET B 1 44 ? -17.266 -28.594 -2.604 1 95.69 44 MET B O 1
ATOM 2047 N N . TYR B 1 45 ? -16.906 -27.484 -4.547 1 95.38 45 TYR B N 1
ATOM 2048 C CA . TYR B 1 45 ? -18.141 -26.719 -4.41 1 95.38 45 TYR B CA 1
ATOM 2049 C C . TYR B 1 45 ? -19.094 -27.031 -5.559 1 95.38 45 TYR B C 1
ATOM 2051 O O . TYR B 1 45 ? -20.25 -26.609 -5.539 1 95.38 45 TYR B O 1
ATOM 2059 N N . GLY B 1 46 ? -18.609 -27.75 -6.562 1 93.88 46 GLY B N 1
ATOM 2060 C CA . GLY B 1 46 ? -19.422 -27.922 -7.758 1 93.88 46 GLY B CA 1
ATOM 2061 C C . GLY B 1 46 ? -19.719 -26.625 -8.477 1 93.88 46 GLY B C 1
ATOM 2062 O O . GLY B 1 46 ? -18.875 -25.719 -8.508 1 93.88 46 GLY B O 1
ATOM 2063 N N . SER B 1 47 ? -20.844 -26.516 -9.07 1 90.69 47 SER B N 1
ATOM 2064 C CA . SER B 1 47 ? -21.219 -25.344 -9.852 1 90.69 47 SER B CA 1
ATOM 2065 C C . SER B 1 47 ? -22 -24.344 -9.008 1 90.69 47 SER B C 1
ATOM 2067 O O . SER B 1 47 ? -22.672 -23.453 -9.547 1 90.69 47 SER B O 1
ATOM 2069 N N . SER B 1 48 ? -21.891 -24.484 -7.75 1 91.19 48 SER B N 1
ATOM 2070 C CA . SER B 1 48 ? -22.656 -23.594 -6.867 1 91.19 48 SER B CA 1
ATOM 2071 C C . SER B 1 48 ? -22.125 -22.172 -6.934 1 91.19 48 SER B C 1
ATOM 2073 O O . SER B 1 48 ? -20.938 -21.953 -7.137 1 91.19 48 SER B O 1
ATOM 2075 N N . ASP B 1 49 ? -23.016 -21.25 -6.746 1 91.62 49 ASP B N 1
ATOM 2076 C CA . ASP B 1 49 ? -22.625 -19.844 -6.656 1 91.62 49 ASP B CA 1
ATOM 2077 C C . ASP B 1 49 ? -22.031 -19.531 -5.289 1 91.62 49 ASP B C 1
ATOM 2079 O O . ASP B 1 49 ? -22.547 -19.953 -4.258 1 91.62 49 ASP B O 1
ATOM 2083 N N . PRO B 1 50 ? -20.906 -18.812 -5.332 1 90.38 50 PRO B N 1
ATOM 2084 C CA . PRO B 1 50 ? -20.281 -18.469 -4.051 1 90.38 50 PRO B CA 1
ATOM 2085 C C . PRO B 1 50 ? -21.25 -17.766 -3.094 1 90.38 50 PRO B C 1
ATOM 2087 O O . PRO B 1 50 ? -21.094 -17.859 -1.873 1 90.38 50 PRO B O 1
ATOM 2090 N N . LYS B 1 51 ? -22.234 -17.094 -3.594 1 88.31 51 LYS B N 1
ATOM 2091 C CA . LYS B 1 51 ? -23.234 -16.422 -2.762 1 88.31 51 LYS B CA 1
ATOM 2092 C C . LYS B 1 51 ? -24.078 -17.438 -1.99 1 88.31 51 LYS B C 1
ATOM 2094 O O . LYS B 1 51 ? -24.484 -17.172 -0.853 1 88.31 51 LYS B O 1
ATOM 2099 N N . ASP B 1 52 ? -24.297 -18.578 -2.576 1 91.81 52 ASP B N 1
ATOM 2100 C CA . ASP B 1 52 ? -25.156 -19.609 -1.997 1 91.81 52 ASP B CA 1
ATOM 2101 C C . ASP B 1 52 ? -24.344 -20.531 -1.092 1 91.81 52 ASP B C 1
ATOM 2103 O O . ASP B 1 52 ? -24.859 -21.031 -0.085 1 91.81 52 ASP B O 1
ATOM 2107 N N . VAL B 1 53 ? -23.141 -20.797 -1.494 1 93.06 53 VAL B N 1
ATOM 2108 C CA . VAL B 1 53 ? -22.266 -21.656 -0.713 1 93.06 53 VAL B CA 1
ATOM 2109 C C . VAL B 1 53 ? -20.953 -20.922 -0.406 1 93.06 53 VAL B C 1
ATOM 2111 O O . VAL B 1 53 ? -19.984 -21.047 -1.144 1 93.06 53 VAL B O 1
ATOM 2114 N N . PRO B 1 54 ? -20.953 -20.266 0.65 1 92.38 54 PRO B N 1
ATOM 2115 C CA . PRO B 1 54 ? -19.75 -19.5 1.005 1 92.38 54 PRO B CA 1
ATOM 2116 C C . PRO B 1 54 ? -18.594 -20.391 1.449 1 92.38 54 PRO B C 1
ATOM 2118 O O . PRO B 1 54 ? -18.812 -21.5 1.95 1 92.38 54 PRO B O 1
ATOM 2121 N N . ILE B 1 55 ? -17.469 -19.906 1.218 1 92.25 55 ILE B N 1
ATOM 2122 C CA . ILE B 1 55 ? -16.25 -20.594 1.658 1 92.25 55 ILE B CA 1
ATOM 2123 C C . ILE B 1 55 ? -16.188 -20.609 3.184 1 92.25 55 ILE B C 1
ATOM 2125 O O . ILE B 1 55 ? -16.469 -19.594 3.834 1 92.25 55 ILE B O 1
ATOM 2129 N N . LYS B 1 56 ? -15.938 -21.703 3.773 1 89.81 56 LYS B N 1
ATOM 2130 C CA . LYS B 1 56 ? -15.758 -21.859 5.215 1 89.81 56 LYS B CA 1
ATOM 2131 C C . LYS B 1 56 ? -14.281 -21.938 5.578 1 89.81 56 LYS B C 1
ATOM 2133 O O . LYS B 1 56 ? -13.445 -22.25 4.73 1 89.81 56 LYS B O 1
ATOM 2138 N N . TYR B 1 57 ? -14.008 -21.703 6.727 1 86 57 TYR B N 1
ATOM 2139 C CA . TYR B 1 57 ? -12.633 -21.672 7.207 1 86 57 TYR B CA 1
ATOM 2140 C C . TYR B 1 57 ? -11.938 -23 6.949 1 86 57 TYR B C 1
ATOM 2142 O O . TYR B 1 57 ? -10.781 -23.031 6.531 1 86 57 TYR B O 1
ATOM 2150 N N . LYS B 1 58 ? -12.633 -24.016 7.23 1 89.06 58 LYS B N 1
ATOM 2151 C CA . LYS B 1 58 ? -12.062 -25.344 7.055 1 89.06 58 LYS B CA 1
ATOM 2152 C C . LYS B 1 58 ? -11.703 -25.609 5.594 1 89.06 58 LYS B C 1
ATOM 2154 O O . LYS B 1 58 ? -10.789 -26.375 5.297 1 89.06 58 LYS B O 1
ATOM 2159 N N . ASP B 1 59 ? -12.461 -24.984 4.68 1 93.25 59 ASP B N 1
ATOM 2160 C CA . ASP B 1 59 ? -12.25 -25.172 3.248 1 93.25 59 ASP B CA 1
ATOM 2161 C C . ASP B 1 59 ? -10.883 -24.625 2.822 1 93.25 59 ASP B C 1
ATOM 2163 O O . ASP B 1 59 ? -10.273 -25.141 1.882 1 93.25 59 ASP B O 1
ATOM 2167 N N . ILE B 1 60 ? -10.406 -23.641 3.506 1 92.88 60 ILE B N 1
ATOM 2168 C CA . ILE B 1 60 ? -9.203 -22.906 3.123 1 92.88 60 ILE B CA 1
ATOM 2169 C C . ILE B 1 60 ? -7.996 -23.844 3.172 1 92.88 60 ILE B C 1
ATOM 2171 O O . ILE B 1 60 ? -7.105 -23.75 2.324 1 92.88 60 ILE B O 1
ATOM 2175 N N . THR B 1 61 ? -8.055 -24.75 4.109 1 90.5 61 THR B N 1
ATOM 2176 C CA . THR B 1 61 ? -6.93 -25.672 4.27 1 90.5 61 THR B CA 1
ATOM 2177 C C . THR B 1 61 ? -6.945 -26.734 3.178 1 90.5 61 THR B C 1
ATOM 2179 O O . THR B 1 61 ? -5.926 -27.375 2.916 1 90.5 61 THR B O 1
ATOM 2182 N N . GLU B 1 62 ? -8.039 -26.906 2.572 1 94.19 62 GLU B N 1
ATOM 2183 C CA . GLU B 1 62 ? -8.188 -27.938 1.559 1 94.19 62 GLU B CA 1
ATOM 2184 C C . GLU B 1 62 ? -7.809 -27.422 0.175 1 94.19 62 GLU B C 1
ATOM 2186 O O . GLU B 1 62 ? -7.633 -28.203 -0.762 1 94.19 62 GLU B O 1
ATOM 2191 N N . MET B 1 63 ? -7.605 -26.125 0.061 1 96.38 63 MET B N 1
ATOM 2192 C CA . MET B 1 63 ? -7.254 -25.516 -1.22 1 96.38 63 MET B CA 1
ATOM 2193 C C . MET B 1 63 ? -5.754 -25.625 -1.475 1 96.38 63 MET B C 1
ATOM 2195 O O . MET B 1 63 ? -5.074 -24.609 -1.622 1 96.38 63 MET B O 1
ATOM 2199 N N . GLU B 1 64 ? -5.297 -26.797 -1.715 1 94.88 64 GLU B N 1
ATOM 2200 C CA . GLU B 1 64 ? -3.867 -27.078 -1.755 1 94.88 64 GLU B CA 1
ATOM 2201 C C . GLU B 1 64 ? -3.225 -26.516 -3.016 1 94.88 64 GLU B C 1
ATOM 2203 O O . GLU B 1 64 ? -2.131 -25.953 -2.959 1 94.88 64 GLU B O 1
ATOM 2208 N N . TYR B 1 65 ? -3.85 -26.766 -4.137 1 96.69 65 TYR B N 1
ATOM 2209 C CA . TYR B 1 65 ? -3.256 -26.266 -5.371 1 96.69 65 TYR B CA 1
ATOM 2210 C C . TYR B 1 65 ? -3.252 -24.734 -5.398 1 96.69 65 TYR B C 1
ATOM 2212 O O . TYR B 1 65 ? -2.262 -24.109 -5.793 1 96.69 65 TYR B O 1
ATOM 2220 N N . LEU B 1 66 ? -4.402 -24.141 -4.992 1 97.56 66 LEU B N 1
ATOM 2221 C CA . LEU B 1 66 ? -4.465 -22.688 -4.926 1 97.56 66 LEU B CA 1
ATOM 2222 C C . LEU B 1 66 ? -3.385 -22.141 -3.998 1 97.56 66 LEU B C 1
ATOM 2224 O O . LEU B 1 66 ? -2.771 -21.109 -4.293 1 97.56 66 LEU B O 1
ATOM 2228 N N . ASP B 1 67 ? -3.168 -22.797 -2.912 1 94.81 67 ASP B N 1
ATOM 2229 C CA . ASP B 1 67 ? -2.109 -22.422 -1.978 1 94.81 67 ASP B CA 1
ATOM 2230 C C . ASP B 1 67 ? -0.751 -22.391 -2.676 1 94.81 67 ASP B C 1
ATOM 2232 O O . ASP B 1 67 ? 0.012 -21.438 -2.508 1 94.81 67 ASP B O 1
ATOM 2236 N N . ARG B 1 68 ? -0.486 -23.359 -3.436 1 94.44 68 ARG B N 1
ATOM 2237 C CA . ARG B 1 68 ? 0.792 -23.453 -4.137 1 94.44 68 ARG B CA 1
ATOM 2238 C C . ARG B 1 68 ? 0.915 -22.359 -5.191 1 94.44 68 ARG B C 1
ATOM 2240 O O . ARG B 1 68 ? 2.004 -21.828 -5.422 1 94.44 68 ARG B O 1
ATOM 2247 N N . VAL B 1 69 ? -0.21 -22.062 -5.824 1 96.94 69 VAL B N 1
ATOM 2248 C CA . VAL B 1 69 ? -0.207 -20.984 -6.812 1 96.94 69 VAL B CA 1
ATOM 2249 C C . VAL B 1 69 ? 0.144 -19.656 -6.137 1 96.94 69 VAL B C 1
ATOM 2251 O O . VAL B 1 69 ? 0.956 -18.891 -6.652 1 96.94 69 VAL B O 1
ATOM 2254 N N . ILE B 1 70 ? -0.418 -19.422 -4.984 1 95.19 70 ILE B N 1
ATOM 2255 C CA . ILE B 1 70 ? -0.176 -18.188 -4.242 1 95.19 70 ILE B CA 1
ATOM 2256 C C . ILE B 1 70 ? 1.275 -18.141 -3.771 1 95.19 70 ILE B C 1
ATOM 2258 O O . ILE B 1 70 ? 1.948 -17.125 -3.904 1 95.19 70 ILE B O 1
ATOM 2262 N N . LYS B 1 71 ? 1.773 -19.219 -3.318 1 92 71 LYS B N 1
ATOM 2263 C CA . LYS B 1 71 ? 3.154 -19.297 -2.854 1 92 71 LYS B CA 1
ATOM 2264 C C . LYS B 1 71 ? 4.133 -19.031 -3.992 1 92 71 LYS B C 1
ATOM 2266 O O . LYS B 1 71 ? 5.117 -18.297 -3.812 1 92 71 LYS B O 1
ATOM 2271 N N . GLU B 1 72 ? 3.828 -19.609 -5.105 1 94.31 72 GLU B N 1
ATOM 2272 C CA . GLU B 1 72 ? 4.699 -19.391 -6.254 1 94.31 72 GLU B CA 1
ATOM 2273 C C . GLU B 1 72 ? 4.66 -17.938 -6.699 1 94.31 72 GLU B C 1
ATOM 2275 O O . GLU B 1 72 ? 5.684 -17.375 -7.098 1 94.31 72 GLU B O 1
ATOM 2280 N N . THR B 1 73 ? 3.477 -17.375 -6.684 1 95.44 73 THR B N 1
ATOM 2281 C CA . THR B 1 73 ? 3.344 -15.961 -7.012 1 95.44 73 THR B CA 1
ATOM 2282 C C . THR B 1 73 ? 4.184 -15.102 -6.066 1 95.44 73 THR B C 1
ATOM 2284 O O . THR B 1 73 ? 4.914 -14.219 -6.512 1 95.44 73 THR B O 1
ATOM 2287 N N . CYS B 1 74 ? 4.137 -15.453 -4.793 1 92 74 CYS B N 1
ATOM 2288 C CA . CYS B 1 74 ? 4.852 -14.688 -3.777 1 92 74 CYS B CA 1
ATOM 2289 C C . CYS B 1 74 ? 6.355 -14.906 -3.887 1 92 74 CYS B C 1
ATOM 2291 O O . CYS B 1 74 ? 7.141 -14.008 -3.596 1 92 74 CYS B O 1
ATOM 2293 N N . ARG B 1 75 ? 6.711 -16.047 -4.25 1 90.88 75 ARG B N 1
ATOM 2294 C CA . ARG B 1 75 ? 8.133 -16.297 -4.457 1 90.88 75 ARG B CA 1
ATOM 2295 C C . ARG B 1 75 ? 8.688 -15.398 -5.559 1 90.88 75 ARG B C 1
ATOM 2297 O O . ARG B 1 75 ? 9.727 -14.75 -5.379 1 90.88 75 ARG B O 1
ATOM 2304 N N . LEU B 1 76 ? 8.031 -15.359 -6.648 1 94.25 76 LEU B N 1
ATOM 2305 C CA . LEU B 1 76 ? 8.508 -14.641 -7.824 1 94.25 76 LEU B CA 1
ATOM 2306 C C . LEU B 1 76 ? 8.32 -13.141 -7.652 1 94.25 76 LEU B C 1
ATOM 2308 O O . LEU B 1 76 ? 9.133 -12.352 -8.141 1 94.25 76 LEU B O 1
ATOM 2312 N N . PHE B 1 77 ? 7.215 -12.805 -7.004 1 93.25 77 PHE B N 1
ATOM 2313 C CA . PHE B 1 77 ? 6.859 -11.406 -6.789 1 93.25 77 PHE B CA 1
ATOM 2314 C C . PHE B 1 77 ? 6.582 -11.141 -5.316 1 93.25 77 PHE B C 1
ATOM 2316 O O . PHE B 1 77 ? 5.449 -10.836 -4.938 1 93.25 77 PHE B O 1
ATOM 2323 N N . PRO B 1 78 ? 7.594 -11.172 -4.543 1 89.44 78 PRO B N 1
ATOM 2324 C CA . PRO B 1 78 ? 7.379 -10.891 -3.123 1 89.44 78 PRO B CA 1
ATOM 2325 C C . PRO B 1 78 ? 6.953 -9.445 -2.873 1 89.44 78 PRO B C 1
ATOM 2327 O O . PRO B 1 78 ? 7.668 -8.508 -3.248 1 89.44 78 PRO B O 1
ATOM 2330 N N . PRO B 1 79 ? 5.762 -9.289 -2.287 1 85.69 79 PRO B N 1
ATOM 2331 C CA . PRO B 1 79 ? 5.336 -7.91 -2.037 1 85.69 79 PRO B CA 1
ATOM 2332 C C . PRO B 1 79 ? 6.344 -7.121 -1.207 1 85.69 79 PRO B C 1
ATOM 2334 O O . PRO B 1 79 ? 6.523 -5.922 -1.426 1 85.69 79 PRO B O 1
ATOM 2337 N N . ALA B 1 80 ? 6.953 -7.797 -0.263 1 80.69 80 ALA B N 1
ATOM 2338 C CA . ALA B 1 80 ? 8.094 -7.254 0.479 1 80.69 80 ALA B CA 1
ATOM 2339 C C . ALA B 1 80 ? 9.398 -7.875 0.006 1 80.69 80 ALA B C 1
ATOM 2341 O O . ALA B 1 80 ? 9.852 -8.883 0.553 1 80.69 80 ALA B O 1
ATOM 2342 N N . PRO B 1 81 ? 10.039 -7.18 -0.867 1 85.12 81 PRO B N 1
ATOM 2343 C CA . PRO B 1 81 ? 11.164 -7.824 -1.549 1 85.12 81 PRO B CA 1
ATOM 2344 C C . PRO B 1 81 ? 12.438 -7.832 -0.708 1 85.12 81 PRO B C 1
ATOM 2346 O O . PRO B 1 81 ? 13.391 -8.539 -1.036 1 85.12 81 PRO B O 1
ATOM 2349 N N . PHE B 1 82 ? 12.445 -6.988 0.343 1 76.69 82 PHE B N 1
ATOM 2350 C CA . PHE B 1 82 ? 13.609 -6.918 1.214 1 76.69 82 PHE B CA 1
ATOM 2351 C C . PHE B 1 82 ? 13.234 -7.25 2.652 1 76.69 82 PHE B C 1
ATOM 2353 O O . PHE B 1 82 ? 12.18 -6.832 3.135 1 76.69 82 PHE B O 1
ATOM 2360 N N . VAL B 1 83 ? 13.984 -8.102 3.227 1 65.69 83 VAL B N 1
ATOM 2361 C CA . VAL B 1 83 ? 13.766 -8.453 4.629 1 65.69 83 VAL B CA 1
ATOM 2362 C C . VAL B 1 83 ? 14.984 -8.047 5.453 1 65.69 83 VAL B C 1
ATOM 2364 O O . VAL B 1 83 ? 16.125 -8.258 5.031 1 65.69 83 VAL B O 1
ATOM 2367 N N . GLY B 1 84 ? 14.617 -7.137 6.457 1 62.75 84 GLY B N 1
ATOM 2368 C CA . GLY B 1 84 ? 15.695 -6.734 7.348 1 62.75 84 GLY B CA 1
ATOM 2369 C C . GLY B 1 84 ? 15.742 -7.535 8.633 1 62.75 84 GLY B C 1
ATOM 2370 O O . GLY B 1 84 ? 14.703 -7.988 9.125 1 62.75 84 GLY B O 1
ATOM 2371 N N . ARG B 1 85 ? 16.953 -7.953 8.961 1 59.75 85 ARG B N 1
ATOM 2372 C CA . ARG B 1 85 ? 17.188 -8.609 10.242 1 59.75 85 ARG B CA 1
ATOM 2373 C C . ARG B 1 85 ? 18.281 -7.902 11.031 1 59.75 85 ARG B C 1
ATOM 2375 O O . ARG B 1 85 ? 19.156 -7.27 10.453 1 59.75 85 ARG B O 1
ATOM 2382 N N . THR B 1 86 ? 17.875 -7.648 12.258 1 58.53 86 THR B N 1
ATOM 2383 C CA . THR B 1 86 ? 18.922 -7.148 13.133 1 58.53 86 THR B CA 1
ATOM 2384 C C . THR B 1 86 ? 19.75 -8.297 13.695 1 58.53 86 THR B C 1
ATOM 2386 O O . THR B 1 86 ? 19.203 -9.305 14.148 1 58.53 86 THR B O 1
ATOM 2389 N N . ALA B 1 87 ? 21.109 -8.07 13.484 1 58.56 87 ALA B N 1
ATOM 2390 C CA . ALA B 1 87 ? 22 -9.109 13.992 1 58.56 87 ALA B CA 1
ATOM 2391 C C . ALA B 1 87 ? 22.016 -9.125 15.523 1 58.56 87 ALA B C 1
ATOM 2393 O O . ALA B 1 87 ? 22.328 -8.109 16.156 1 58.56 87 ALA B O 1
ATOM 2394 N N . SER B 1 88 ? 21.391 -10.156 16.016 1 61.16 88 SER B N 1
ATOM 2395 C CA . SER B 1 88 ? 21.406 -10.266 17.469 1 61.16 88 SER B CA 1
ATOM 2396 C C . SER B 1 88 ? 22.797 -10.617 17.984 1 61.16 88 SER B C 1
ATOM 2398 O O . SER B 1 88 ? 23.094 -10.438 19.156 1 61.16 88 SER B O 1
ATOM 2400 N N . THR B 1 89 ? 23.594 -11.188 17.125 1 62.97 89 THR B N 1
ATOM 2401 C CA . THR B 1 89 ? 24.969 -11.539 17.438 1 62.97 89 THR B CA 1
ATOM 2402 C C . THR B 1 89 ? 25.891 -11.188 16.281 1 62.97 89 THR B C 1
ATOM 2404 O O . THR B 1 89 ? 25.422 -10.836 15.195 1 62.97 89 THR B O 1
ATOM 2407 N N . ASP B 1 90 ? 27.062 -11.094 16.625 1 65.44 90 ASP B N 1
ATOM 2408 C CA . ASP B 1 90 ? 28.047 -10.945 15.547 1 65.44 90 ASP B CA 1
ATOM 2409 C C . ASP B 1 90 ? 27.953 -12.109 14.57 1 65.44 90 ASP B C 1
ATOM 2411 O O . ASP B 1 90 ? 27.875 -13.273 14.977 1 65.44 90 ASP B O 1
ATOM 2415 N N . ILE B 1 91 ? 27.672 -11.758 13.383 1 61.28 91 ILE B N 1
ATOM 2416 C CA . ILE B 1 91 ? 27.547 -12.789 12.367 1 61.28 91 ILE B CA 1
ATOM 2417 C C . ILE B 1 91 ? 28.781 -12.789 11.469 1 61.28 91 ILE B C 1
ATOM 2419 O O . ILE B 1 91 ? 29.047 -11.797 10.781 1 61.28 91 ILE B O 1
ATOM 2423 N N . LYS B 1 92 ? 29.656 -13.828 11.641 1 62.53 92 LYS B N 1
ATOM 2424 C CA . LYS B 1 92 ? 30.797 -13.984 10.75 1 62.53 92 LYS B CA 1
ATOM 2425 C C . LYS B 1 92 ? 30.359 -14.484 9.375 1 62.53 92 LYS B C 1
ATOM 2427 O O . LYS B 1 92 ? 29.875 -15.609 9.242 1 62.53 92 LYS B O 1
ATOM 2432 N N . VAL B 1 93 ? 30.188 -13.617 8.328 1 60.81 93 VAL B N 1
ATOM 2433 C CA . VAL B 1 93 ? 29.766 -13.984 6.98 1 60.81 93 VAL B CA 1
ATOM 2434 C C . VAL B 1 93 ? 30.906 -14.703 6.266 1 60.81 93 VAL B C 1
ATOM 2436 O O . VAL B 1 93 ? 30.688 -15.742 5.633 1 60.81 93 VAL B O 1
ATOM 2439 N N . ASN B 1 94 ? 32.031 -14.117 6.309 1 59.47 94 ASN B N 1
ATOM 2440 C CA . ASN B 1 94 ? 33.281 -14.766 5.875 1 59.47 94 ASN B CA 1
ATOM 2441 C C . ASN B 1 94 ? 34.469 -14.305 6.699 1 59.47 94 ASN B C 1
ATOM 2443 O O . ASN B 1 94 ? 34.312 -13.617 7.707 1 59.47 94 ASN B O 1
ATOM 2447 N N . GLU B 1 95 ? 35.625 -15.039 6.316 1 65.31 95 GLU B N 1
ATOM 2448 C CA . GLU B 1 95 ? 36.844 -14.789 7.062 1 65.31 95 GLU B CA 1
ATOM 2449 C C . GLU B 1 95 ? 37.125 -13.297 7.207 1 65.31 95 GLU B C 1
ATOM 2451 O O . GLU B 1 95 ? 37.719 -12.859 8.195 1 65.31 95 GLU B O 1
ATOM 2456 N N . ASN B 1 96 ? 36.5 -12.531 6.316 1 62.59 96 ASN B N 1
ATOM 2457 C CA . ASN B 1 96 ? 36.875 -11.125 6.281 1 62.59 96 ASN B CA 1
ATOM 2458 C C . ASN B 1 96 ? 35.688 -10.227 6.574 1 62.59 96 ASN B C 1
ATOM 2460 O O . ASN B 1 96 ? 35.812 -9 6.566 1 62.59 96 ASN B O 1
ATOM 2464 N N . LEU B 1 97 ? 34.594 -10.867 6.691 1 60.66 97 LEU B N 1
ATOM 2465 C CA . LEU B 1 97 ? 33.406 -10.031 6.844 1 60.66 97 LEU B CA 1
ATOM 2466 C C . LEU B 1 97 ? 32.594 -10.453 8.062 1 60.66 97 LEU B C 1
ATOM 2468 O O . LEU B 1 97 ? 32.125 -11.602 8.141 1 60.66 97 LEU B O 1
ATOM 2472 N N . VAL B 1 98 ? 32.656 -9.633 9.109 1 63.81 98 VAL B N 1
ATOM 2473 C CA . VAL B 1 98 ? 31.812 -9.859 10.281 1 63.81 98 VAL B CA 1
ATOM 2474 C C . VAL B 1 98 ? 30.734 -8.781 10.359 1 63.81 98 VAL B C 1
ATOM 2476 O O . VAL B 1 98 ? 31.031 -7.59 10.219 1 63.81 98 VAL B O 1
ATOM 2479 N N . ILE B 1 99 ? 29.531 -9.234 10.43 1 63.91 99 ILE B N 1
ATOM 2480 C CA . ILE B 1 99 ? 28.422 -8.32 10.688 1 63.91 99 ILE B CA 1
ATOM 2481 C C . ILE B 1 99 ? 28.234 -8.141 12.188 1 63.91 99 ILE B C 1
ATOM 2483 O O . ILE B 1 99 ? 27.922 -9.094 12.898 1 63.91 99 ILE B O 1
ATOM 2487 N N . PRO B 1 100 ? 28.578 -6.961 12.609 1 66.06 100 PRO B N 1
ATOM 2488 C CA . PRO B 1 100 ? 28.5 -6.738 14.062 1 66.06 100 PRO B CA 1
ATOM 2489 C C . PRO B 1 100 ? 27.078 -6.891 14.609 1 66.06 100 PRO B C 1
ATOM 2491 O O . PRO B 1 100 ? 26.109 -6.695 13.875 1 66.06 100 PRO B O 1
ATOM 2494 N N . ARG B 1 101 ? 27.188 -7.188 15.781 1 65.56 101 ARG B N 1
ATOM 2495 C CA . ARG B 1 101 ? 25.938 -7.227 16.516 1 65.56 101 ARG B CA 1
ATOM 2496 C C . ARG B 1 101 ? 25.188 -5.902 16.406 1 65.56 101 ARG B C 1
ATOM 2498 O O . ARG B 1 101 ? 25.812 -4.836 16.391 1 65.56 101 ARG B O 1
ATOM 2505 N N . ASN B 1 102 ? 23.844 -6.031 16.266 1 60.47 102 ASN B N 1
ATOM 2506 C CA . ASN B 1 102 ? 22.906 -4.91 16.219 1 60.47 102 ASN B CA 1
ATOM 2507 C C . ASN B 1 102 ? 22.938 -4.215 14.859 1 60.47 102 ASN B C 1
ATOM 2509 O O . ASN B 1 102 ? 22.438 -3.094 14.719 1 60.47 102 ASN B O 1
ATOM 2513 N N . SER B 1 103 ? 23.766 -5 14.008 1 61.22 103 SER B N 1
ATOM 2514 C CA . SER B 1 103 ? 23.719 -4.488 12.641 1 61.22 103 SER B CA 1
ATOM 2515 C C . SER B 1 103 ? 22.453 -4.934 11.922 1 61.22 103 SER B C 1
ATOM 2517 O O . SER B 1 103 ? 21.953 -6.043 12.148 1 61.22 103 SER B O 1
ATOM 2519 N N . SER B 1 104 ? 21.906 -3.955 11.203 1 61.84 104 SER B N 1
ATOM 2520 C CA . SER B 1 104 ? 20.75 -4.277 10.383 1 61.84 104 SER B CA 1
ATOM 2521 C C . SER B 1 104 ? 21.156 -4.859 9.039 1 61.84 104 SER B C 1
ATOM 2523 O O . SER B 1 104 ? 22.062 -4.332 8.375 1 61.84 104 SER B O 1
ATOM 2525 N N . LEU B 1 105 ? 20.828 -6.168 8.914 1 62.28 105 LEU B N 1
ATOM 2526 C CA . LEU B 1 105 ? 21.109 -6.82 7.641 1 62.28 105 LEU B CA 1
ATOM 2527 C C . LEU B 1 105 ? 19.844 -6.848 6.77 1 62.28 105 LEU B C 1
ATOM 2529 O O . LEU B 1 105 ? 18.75 -7.066 7.27 1 62.28 105 LEU B O 1
ATOM 2533 N N . ILE B 1 106 ? 20.031 -6.367 5.516 1 68.94 106 ILE B N 1
ATOM 2534 C CA . ILE B 1 106 ? 18.938 -6.402 4.555 1 68.94 106 ILE B CA 1
ATOM 2535 C C . ILE B 1 106 ? 19.25 -7.402 3.443 1 68.94 106 ILE B C 1
ATOM 2537 O O . ILE B 1 106 ? 20.344 -7.375 2.869 1 68.94 106 ILE B O 1
ATOM 2541 N N . PHE B 1 107 ? 18.422 -8.375 3.391 1 69.06 107 PHE B N 1
ATOM 2542 C CA . PHE B 1 107 ? 18.547 -9.367 2.334 1 69.06 107 PHE B CA 1
ATOM 2543 C C . PHE B 1 107 ? 17.469 -9.188 1.274 1 69.06 107 PHE B C 1
ATOM 2545 O O . PHE B 1 107 ? 16.312 -8.898 1.602 1 69.06 107 PHE B O 1
ATOM 2552 N N . SER B 1 108 ? 17.875 -9.344 0.018 1 78.5 108 SER B N 1
ATOM 2553 C CA . SER B 1 108 ? 16.922 -9.281 -1.085 1 78.5 108 SER B CA 1
ATOM 2554 C C . SER B 1 108 ? 16.312 -10.648 -1.369 1 78.5 108 SER B C 1
ATOM 2556 O O . SER B 1 108 ? 16.891 -11.453 -2.098 1 78.5 108 SER B O 1
ATOM 2558 N N . ILE B 1 109 ? 15.188 -10.875 -0.871 1 81.38 109 ILE B N 1
ATOM 2559 C CA . ILE B 1 109 ? 14.531 -12.156 -1.131 1 81.38 109 ILE B CA 1
ATOM 2560 C C . ILE B 1 109 ? 14.109 -12.234 -2.596 1 81.38 109 ILE B C 1
ATOM 2562 O O . ILE B 1 109 ? 14.023 -13.32 -3.168 1 81.38 109 ILE B O 1
ATOM 2566 N N . PHE B 1 110 ? 13.883 -11.117 -3.152 1 88.06 110 PHE B N 1
ATOM 2567 C CA . PHE B 1 110 ? 13.547 -11.047 -4.57 1 88.06 110 PHE B CA 1
ATOM 2568 C C . PHE B 1 110 ? 14.633 -11.695 -5.418 1 88.06 110 PHE B C 1
ATOM 2570 O O . PHE B 1 110 ? 14.344 -12.516 -6.289 1 88.06 110 PHE B O 1
ATOM 2577 N N . THR B 1 111 ? 15.836 -11.328 -5.16 1 84.44 111 THR B N 1
ATOM 2578 C CA . THR B 1 111 ? 16.969 -11.875 -5.906 1 84.44 111 THR B CA 1
ATOM 2579 C C . THR B 1 111 ? 17.188 -13.336 -5.547 1 84.44 111 THR B C 1
ATOM 2581 O O . THR B 1 111 ? 17.422 -14.172 -6.43 1 84.44 111 THR B O 1
ATOM 2584 N N . LEU B 1 112 ? 17.078 -13.672 -4.285 1 81.44 112 LEU B N 1
ATOM 2585 C CA . LEU B 1 112 ? 17.328 -15.031 -3.805 1 81.44 112 LEU B CA 1
ATOM 2586 C C . LEU B 1 112 ? 16.344 -16.016 -4.426 1 81.44 112 LEU B C 1
ATOM 2588 O O . LEU B 1 112 ? 16.734 -17.125 -4.805 1 81.44 112 LEU B O 1
ATOM 2592 N N . HIS B 1 113 ? 15.148 -15.586 -4.562 1 88.31 113 HIS B N 1
ATOM 2593 C CA . HIS B 1 113 ? 14.078 -16.453 -5.043 1 88.31 113 HIS B CA 1
ATOM 2594 C C . HIS B 1 113 ? 14.188 -16.672 -6.547 1 88.31 113 HIS B C 1
ATOM 2596 O O . HIS B 1 113 ? 13.531 -17.562 -7.098 1 88.31 113 HIS B O 1
ATOM 2602 N N . ARG B 1 114 ? 15.039 -15.969 -7.191 1 89.62 114 ARG B N 1
ATOM 2603 C CA . ARG B 1 114 ? 15.164 -16.047 -8.641 1 89.62 114 ARG B CA 1
ATOM 2604 C C . ARG B 1 114 ? 16.531 -16.594 -9.047 1 89.62 114 ARG B C 1
ATOM 2606 O O . ARG B 1 114 ? 16.859 -16.641 -10.234 1 89.62 114 ARG B O 1
ATOM 2613 N N . LYS B 1 115 ? 17.172 -17.047 -8.102 1 86 115 LYS B N 1
ATOM 2614 C CA . LYS B 1 115 ? 18.516 -17.578 -8.359 1 86 115 LYS B CA 1
ATOM 2615 C C . LYS B 1 115 ? 18.453 -19.062 -8.68 1 86 115 LYS B C 1
ATOM 2617 O O . LYS B 1 115 ? 17.828 -19.844 -7.945 1 86 115 LYS B O 1
ATOM 2622 N N . GLU B 1 116 ? 19.156 -19.469 -9.641 1 89.19 116 GLU B N 1
ATOM 2623 C CA . GLU B 1 116 ? 19.203 -20.859 -10.07 1 89.19 116 GLU B CA 1
ATOM 2624 C C . GLU B 1 116 ? 19.906 -21.734 -9.031 1 89.19 116 GLU B C 1
ATOM 2626 O O . GLU B 1 116 ? 19.641 -22.938 -8.961 1 89.19 116 GLU B O 1
ATOM 2631 N N . LYS B 1 117 ? 20.719 -21.125 -8.305 1 83.19 117 LYS B N 1
ATOM 2632 C CA . LYS B 1 117 ? 21.438 -21.844 -7.25 1 83.19 117 LYS B CA 1
ATOM 2633 C C . LYS B 1 117 ? 20.453 -22.453 -6.25 1 83.19 117 LYS B C 1
ATOM 2635 O O . LYS B 1 117 ? 20.703 -23.531 -5.711 1 83.19 117 LYS B O 1
ATOM 2640 N N . TYR B 1 118 ? 19.312 -21.828 -6.086 1 82.12 118 TYR B N 1
ATOM 2641 C CA . TYR B 1 118 ? 18.406 -22.25 -5.02 1 82.12 118 TYR B CA 1
ATOM 2642 C C . TYR B 1 118 ? 17.125 -22.828 -5.59 1 82.12 118 TYR B C 1
ATOM 2644 O O . TYR B 1 118 ? 16.438 -23.609 -4.93 1 82.12 118 TYR B O 1
ATOM 2652 N N . TRP B 1 119 ? 16.859 -22.359 -6.867 1 87.12 119 TRP B N 1
ATOM 2653 C CA . TRP B 1 119 ? 15.586 -22.766 -7.461 1 87.12 119 TRP B CA 1
ATOM 2654 C C . TRP B 1 119 ? 15.789 -23.297 -8.875 1 87.12 119 TRP B C 1
ATOM 2656 O O . TRP B 1 119 ? 16.453 -22.656 -9.695 1 87.12 119 TRP B O 1
ATOM 2666 N N . THR B 1 120 ? 15.195 -24.453 -9.094 1 89.38 120 THR B N 1
ATOM 2667 C CA . THR B 1 120 ? 15.227 -25 -10.445 1 89.38 120 THR B CA 1
ATOM 2668 C C . THR B 1 120 ? 14.312 -24.203 -11.375 1 89.38 120 THR B C 1
ATOM 2670 O O . THR B 1 120 ? 13.141 -24 -11.062 1 89.38 120 THR B O 1
ATOM 2673 N N . GLU B 1 121 ? 14.836 -23.75 -12.562 1 93.06 121 GLU B N 1
ATOM 2674 C CA . GLU B 1 121 ? 14.062 -22.922 -13.484 1 93.06 121 GLU B CA 1
ATOM 2675 C C . GLU B 1 121 ? 13.297 -21.828 -12.734 1 93.06 121 GLU B C 1
ATOM 2677 O O . GLU B 1 121 ? 12.07 -21.75 -12.82 1 93.06 121 GLU B O 1
ATOM 2682 N N . PRO B 1 122 ? 14.016 -20.984 -12.078 1 92.38 122 PRO B N 1
ATOM 2683 C CA . PRO B 1 122 ? 13.414 -20.062 -11.117 1 92.38 122 PRO B CA 1
ATOM 2684 C C . PRO B 1 122 ? 12.391 -19.125 -11.75 1 92.38 122 PRO B C 1
ATOM 2686 O O . PRO B 1 122 ? 11.492 -18.625 -11.07 1 92.38 122 PRO B O 1
ATOM 2689 N N . LEU B 1 123 ? 12.438 -18.906 -13.031 1 95.44 123 LEU B N 1
ATOM 2690 C CA . LEU B 1 123 ? 11.547 -17.922 -13.633 1 95.44 123 LEU B CA 1
ATOM 2691 C C . LEU B 1 123 ? 10.367 -18.609 -14.32 1 95.44 123 LEU B C 1
ATOM 2693 O O . LEU B 1 123 ? 9.555 -17.938 -14.969 1 95.44 123 LEU B O 1
ATOM 2697 N N . ARG B 1 124 ? 10.344 -19.875 -14.172 1 95.56 124 ARG B N 1
ATOM 2698 C CA . ARG B 1 124 ? 9.156 -20.594 -14.617 1 95.56 124 ARG B CA 1
ATOM 2699 C C . ARG B 1 124 ? 8.07 -20.578 -13.539 1 95.56 124 ARG B C 1
ATOM 2701 O O . ARG B 1 124 ? 8.352 -20.844 -12.367 1 95.56 124 ARG B O 1
ATOM 2708 N N . PHE B 1 125 ? 6.926 -20.203 -14.016 1 96.94 125 PHE B N 1
ATOM 2709 C CA . PHE B 1 125 ? 5.809 -20.266 -13.078 1 96.94 125 PHE B CA 1
ATOM 2710 C C . PHE B 1 125 ? 5.324 -21.703 -12.906 1 96.94 125 PHE B C 1
ATOM 2712 O O . PHE B 1 125 ? 4.566 -22.219 -13.727 1 96.94 125 PHE B O 1
ATOM 2719 N N . ASN B 1 126 ? 5.723 -22.281 -11.789 1 95.5 126 ASN B N 1
ATOM 2720 C CA . ASN B 1 126 ? 5.43 -23.688 -11.523 1 95.5 126 ASN B CA 1
ATOM 2721 C C . ASN B 1 126 ? 4.973 -23.891 -10.078 1 95.5 126 ASN B C 1
ATOM 2723 O O . ASN B 1 126 ? 5.777 -24.234 -9.211 1 95.5 126 ASN B O 1
ATOM 2727 N N . PRO B 1 127 ? 3.654 -23.875 -9.883 1 95.56 127 PRO B N 1
ATOM 2728 C CA . PRO B 1 127 ? 3.129 -24.062 -8.531 1 95.56 127 PRO B CA 1
ATOM 2729 C C . PRO B 1 127 ? 3.506 -25.422 -7.934 1 95.56 127 PRO B C 1
ATOM 2731 O O . PRO B 1 127 ? 3.621 -25.547 -6.711 1 95.56 127 PRO B O 1
ATOM 2734 N N . ASP B 1 128 ? 3.709 -26.375 -8.703 1 93.81 128 ASP B N 1
ATOM 2735 C CA . ASP B 1 128 ? 3.904 -27.734 -8.219 1 93.81 128 ASP B CA 1
ATOM 2736 C C . ASP B 1 128 ? 5.297 -27.906 -7.613 1 93.81 128 ASP B C 1
ATOM 2738 O O . ASP B 1 128 ? 5.598 -28.953 -7.023 1 93.81 128 ASP B O 1
ATOM 2742 N N . ARG B 1 129 ? 6.117 -26.906 -7.711 1 90.69 129 ARG B N 1
ATOM 2743 C CA . ARG B 1 129 ? 7.418 -26.984 -7.055 1 90.69 129 ARG B CA 1
ATOM 2744 C C . ARG B 1 129 ? 7.262 -27.109 -5.543 1 90.69 129 ARG B C 1
ATOM 2746 O O . ARG B 1 129 ? 8.172 -27.562 -4.852 1 90.69 129 ARG B O 1
ATOM 2753 N N . PHE B 1 130 ? 6.184 -26.688 -5.059 1 89.12 130 PHE B N 1
ATOM 2754 C CA . PHE B 1 130 ? 5.953 -26.688 -3.619 1 89.12 130 PHE B CA 1
ATOM 2755 C C . PHE B 1 130 ? 5.414 -28.047 -3.158 1 89.12 130 PHE B C 1
ATOM 2757 O O . PHE B 1 130 ? 5.16 -28.234 -1.968 1 89.12 130 PHE B O 1
ATOM 2764 N N . LEU B 1 131 ? 5.035 -28.938 -4.043 1 84.44 131 LEU B N 1
ATOM 2765 C CA . LEU B 1 131 ? 4.703 -30.297 -3.664 1 84.44 131 LEU B CA 1
ATOM 2766 C C . LEU B 1 131 ? 5.902 -31 -3.035 1 84.44 131 LEU B C 1
ATOM 2768 O O . LEU B 1 131 ? 5.75 -31.781 -2.086 1 84.44 131 LEU B O 1
ATOM 2772 N N . GLU B 1 132 ? 7.098 -30.797 -3.791 1 63.72 132 GLU B N 1
ATOM 2773 C CA . GLU B 1 132 ? 8.312 -31.531 -3.465 1 63.72 132 GLU B CA 1
ATOM 2774 C C . GLU B 1 132 ? 9 -30.953 -2.232 1 63.72 132 GLU B C 1
ATOM 2776 O O . GLU B 1 132 ? 8.93 -29.75 -1.986 1 63.72 132 GLU B O 1
ATOM 2781 N N . LYS B 1 133 ? 8.93 -31.391 -0.951 1 56.53 133 LYS B N 1
ATOM 2782 C CA . LYS B 1 133 ? 9.742 -31.031 0.206 1 56.53 133 LYS B CA 1
ATOM 2783 C C . LYS B 1 133 ? 11.078 -30.438 -0.227 1 56.53 133 LYS B C 1
ATOM 2785 O O . LYS B 1 133 ? 12.008 -30.344 0.577 1 56.53 133 LYS B O 1
ATOM 2790 N N . ASN B 1 134 ? 11.32 -30.297 -1.4 1 48.84 134 ASN B N 1
ATOM 2791 C CA . ASN B 1 134 ? 12.711 -30.078 -1.779 1 48.84 134 ASN B CA 1
ATOM 2792 C C . ASN B 1 134 ? 13.125 -28.625 -1.546 1 48.84 134 ASN B C 1
ATOM 2794 O O . ASN B 1 134 ? 14.258 -28.25 -1.848 1 48.84 134 ASN B O 1
ATOM 2798 N N . TYR B 1 135 ? 12.102 -27.781 -1.424 1 51.59 135 TYR B N 1
ATOM 2799 C CA . TYR B 1 135 ? 12.727 -26.469 -1.274 1 51.59 135 TYR B CA 1
ATOM 2800 C C . TYR B 1 135 ? 13.078 -26.203 0.182 1 51.59 135 TYR B C 1
ATOM 2802 O O . TYR B 1 135 ? 12.469 -26.766 1.094 1 51.59 135 TYR B O 1
ATOM 2810 N N . ASP B 1 136 ? 14.25 -25.891 0.297 1 49.56 136 ASP B N 1
ATOM 2811 C CA . ASP B 1 136 ? 14.664 -25.469 1.631 1 49.56 136 ASP B CA 1
ATOM 2812 C C . ASP B 1 136 ? 13.719 -24.422 2.193 1 49.56 136 ASP B C 1
ATOM 2814 O O . ASP B 1 136 ? 13.586 -23.328 1.633 1 49.56 136 ASP B O 1
ATOM 2818 N N . SER B 1 137 ? 12.719 -24.859 2.885 1 52.22 137 SER B N 1
ATOM 2819 C CA . SER B 1 137 ? 11.75 -24 3.561 1 52.22 137 SER B CA 1
ATOM 2820 C C . SER B 1 137 ? 12.383 -22.703 4.008 1 52.22 137 SER B C 1
ATOM 2822 O O . SER B 1 137 ? 11.703 -21.672 4.102 1 52.22 137 SER B O 1
ATOM 2824 N N . LYS B 1 138 ? 13.664 -22.828 4.238 1 49.69 138 LYS B N 1
ATOM 2825 C CA . LYS B 1 138 ? 14.367 -21.656 4.738 1 49.69 138 LYS B CA 1
ATOM 2826 C C . LYS B 1 138 ? 14.461 -20.578 3.672 1 49.69 138 LYS B C 1
ATOM 2828 O O . LYS B 1 138 ? 14.688 -19.406 3.986 1 49.69 138 LYS B O 1
ATOM 2833 N N . CYS B 1 139 ? 14.398 -21.156 2.521 1 48 139 CYS B N 1
ATOM 2834 C CA . CYS B 1 139 ? 14.648 -20.188 1.453 1 48 139 CYS B CA 1
ATOM 2835 C C . CYS B 1 139 ? 13.359 -19.5 1.021 1 48 139 CYS B C 1
ATOM 2837 O O . CYS B 1 139 ? 13.383 -18.531 0.265 1 48 139 CYS B O 1
ATOM 2839 N N . PHE B 1 140 ? 12.242 -20.203 1.3 1 51.16 140 PHE B N 1
ATOM 2840 C CA . PHE B 1 140 ? 10.984 -19.531 0.991 1 51.16 140 PHE B CA 1
ATOM 2841 C C . PHE B 1 140 ? 10.555 -18.641 2.154 1 51.16 140 PHE B C 1
ATOM 2843 O O . PHE B 1 140 ? 10.125 -19.141 3.197 1 51.16 140 PHE B O 1
ATOM 2850 N N . LEU B 1 141 ? 11.102 -17.422 2.23 1 52.62 141 LEU B N 1
ATOM 2851 C CA . LEU B 1 141 ? 10.727 -16.5 3.293 1 52.62 141 LEU B CA 1
ATOM 2852 C C . LEU B 1 141 ? 9.766 -15.43 2.771 1 52.62 141 LEU B C 1
ATOM 2854 O O . LEU B 1 141 ? 10.164 -14.281 2.551 1 52.62 141 LEU B O 1
ATOM 2858 N N . PRO B 1 142 ? 8.617 -15.891 2.311 1 47.97 142 PRO B N 1
ATOM 2859 C CA . PRO B 1 142 ? 7.855 -14.852 1.609 1 47.97 142 PRO B CA 1
ATOM 2860 C C . PRO B 1 142 ? 7.621 -13.609 2.465 1 47.97 142 PRO B C 1
ATOM 2862 O O . PRO B 1 142 ? 7.535 -12.5 1.936 1 47.97 142 PRO B O 1
ATOM 2865 N N . PHE B 1 143 ? 7.195 -13.82 3.67 1 48.75 143 PHE B N 1
ATOM 2866 C CA . PHE B 1 143 ? 6.695 -12.672 4.426 1 48.75 143 PHE B CA 1
ATOM 2867 C C . PHE B 1 143 ? 7.641 -12.328 5.57 1 48.75 143 PHE B C 1
ATOM 2869 O O . PHE B 1 143 ? 7.266 -11.602 6.492 1 48.75 143 PHE B O 1
ATOM 2876 N N . GLY B 1 144 ? 8.773 -12.539 5.461 1 44.72 144 GLY B N 1
ATOM 2877 C CA . GLY B 1 144 ? 9.695 -12.211 6.535 1 44.72 144 GLY B CA 1
ATOM 2878 C C . GLY B 1 144 ? 9.68 -13.219 7.668 1 44.72 144 GLY B C 1
ATOM 2879 O O . GLY B 1 144 ? 8.719 -13.977 7.82 1 44.72 144 GLY B O 1
ATOM 2880 N N . SER B 1 145 ? 10.727 -13.758 8.117 1 43.41 145 SER B N 1
ATOM 2881 C CA . SER B 1 145 ? 10.914 -14.812 9.102 1 43.41 145 SER B CA 1
ATOM 2882 C C . SER B 1 145 ? 10.617 -14.312 10.516 1 43.41 145 SER B C 1
ATOM 2884 O O . SER B 1 145 ? 10.867 -15.023 11.492 1 43.41 145 SER B O 1
ATOM 2886 N N . GLY B 1 146 ? 10.055 -13.211 10.805 1 43.44 146 GLY B N 1
ATOM 2887 C CA . GLY B 1 146 ? 9.914 -12.859 12.211 1 43.44 146 GLY B CA 1
ATOM 2888 C C . GLY B 1 146 ? 8.641 -13.414 12.836 1 43.44 146 GLY B C 1
ATOM 2889 O O . GLY B 1 146 ? 7.742 -13.867 12.125 1 43.44 146 GLY B O 1
ATOM 2890 N N . LYS B 1 147 ? 8.672 -13.703 14.133 1 42.47 147 LYS B N 1
ATOM 2891 C CA . LYS B 1 147 ? 7.562 -14.234 14.922 1 42.47 147 LYS B CA 1
ATOM 2892 C C . LYS B 1 147 ? 6.246 -13.555 14.555 1 42.47 147 LYS B C 1
ATOM 2894 O O . LYS B 1 147 ? 5.207 -14.211 14.461 1 42.47 147 LYS B O 1
ATOM 2899 N N . ARG B 1 148 ? 6.234 -12.367 14.469 1 42.81 148 ARG B N 1
ATOM 2900 C CA . ARG B 1 148 ? 5.027 -11.594 14.203 1 42.81 148 ARG B CA 1
ATOM 2901 C C . ARG B 1 148 ? 4.586 -11.742 12.75 1 42.81 148 ARG B C 1
ATOM 2903 O O . ARG B 1 148 ? 3.451 -11.414 12.406 1 42.81 148 ARG B O 1
ATOM 2910 N N . SER B 1 149 ? 5.629 -12.195 12.023 1 49.56 149 SER B N 1
ATOM 2911 C CA . SER B 1 149 ? 5.41 -12.391 10.594 1 49.56 149 SER B CA 1
ATOM 2912 C C . SER B 1 149 ? 4.434 -13.531 10.328 1 49.56 149 SER B C 1
ATOM 2914 O O . SER B 1 149 ? 3.701 -13.516 9.344 1 49.56 149 SER B O 1
ATOM 2916 N N . CYS B 1 150 ? 4.297 -14.352 11.328 1 54.78 150 CYS B N 1
ATOM 2917 C CA . CYS B 1 150 ? 3.551 -15.586 11.109 1 54.78 150 CYS B CA 1
ATOM 2918 C C . CYS B 1 150 ? 2.051 -15.32 11.078 1 54.78 150 CYS B C 1
ATOM 2920 O O . CYS B 1 150 ? 1.348 -15.781 10.18 1 54.78 150 CYS B O 1
ATOM 2922 N N . ILE B 1 151 ? 1.571 -14.562 12.117 1 49.91 151 ILE B N 1
ATOM 2923 C CA . ILE B 1 151 ? 0.129 -14.359 12.203 1 49.91 151 ILE B CA 1
ATOM 2924 C C . ILE B 1 151 ? -0.35 -13.547 11 1 49.91 151 ILE B C 1
ATOM 2926 O O . ILE B 1 151 ? -1.386 -13.859 10.406 1 49.91 151 ILE B O 1
ATOM 2930 N N . GLY B 1 152 ? 0.394 -12.648 10.68 1 64.81 152 GLY B N 1
ATOM 2931 C CA . GLY B 1 152 ? 0.064 -11.828 9.523 1 64.81 152 GLY B CA 1
ATOM 2932 C C . GLY B 1 152 ? 0.02 -12.617 8.227 1 64.81 152 GLY B C 1
ATOM 2933 O O . GLY B 1 152 ? -0.871 -12.414 7.398 1 64.81 152 GLY B O 1
ATOM 2934 N N . LYS B 1 153 ? 0.819 -13.578 8.281 1 71.62 153 LYS B N 1
ATOM 2935 C CA . LYS B 1 153 ? 0.896 -14.414 7.082 1 71.62 153 LYS B CA 1
ATOM 2936 C C . LYS B 1 153 ? -0.352 -15.281 6.938 1 71.62 153 LYS B C 1
ATOM 2938 O O . LYS B 1 153 ? -0.914 -15.391 5.844 1 71.62 153 LYS B O 1
ATOM 2943 N N . LYS B 1 154 ? -0.724 -15.867 7.992 1 74.31 154 LYS B N 1
ATOM 2944 C CA . LYS B 1 154 ? -1.896 -16.734 7.965 1 74.31 154 LYS B CA 1
ATOM 2945 C C . LYS B 1 154 ? -3.148 -15.961 7.574 1 74.31 154 LYS B C 1
ATOM 2947 O O . LYS B 1 154 ? -3.979 -16.453 6.809 1 74.31 154 LYS B O 1
ATOM 2952 N N . PHE B 1 155 ? -3.234 -14.859 8.156 1 77.81 155 PHE B N 1
ATOM 2953 C CA . PHE B 1 155 ? -4.387 -14.031 7.84 1 77.81 155 PHE B CA 1
ATOM 2954 C C . PHE B 1 155 ? -4.355 -13.594 6.383 1 77.81 155 PHE B C 1
ATOM 2956 O O . PHE B 1 155 ? -5.387 -13.586 5.703 1 77.81 155 PHE B O 1
ATOM 2963 N N . ALA B 1 156 ? -3.197 -13.242 5.957 1 80.81 156 ALA B N 1
ATOM 2964 C CA . ALA B 1 156 ? -3.047 -12.836 4.566 1 80.81 156 ALA B CA 1
ATOM 2965 C C . ALA B 1 156 ? -3.42 -13.969 3.615 1 80.81 156 ALA B C 1
ATOM 2967 O O . ALA B 1 156 ? -4.133 -13.758 2.631 1 80.81 156 ALA B O 1
ATOM 2968 N N . MET B 1 157 ? -3 -15.086 3.955 1 86.19 157 MET B N 1
ATOM 2969 C CA . MET B 1 157 ? -3.293 -16.25 3.123 1 86.19 157 MET B CA 1
ATOM 2970 C C . MET B 1 157 ? -4.789 -16.547 3.105 1 86.19 157 MET B C 1
ATOM 2972 O O . MET B 1 157 ? -5.355 -16.844 2.053 1 86.19 157 MET B O 1
ATOM 2976 N N . PHE B 1 158 ? -5.363 -16.438 4.219 1 84.81 158 PHE B N 1
ATOM 2977 C CA . PHE B 1 158 ? -6.805 -16.641 4.32 1 84.81 158 PHE B CA 1
ATOM 2978 C C . PHE B 1 158 ? -7.551 -15.664 3.422 1 84.81 158 PHE B C 1
ATOM 2980 O O . PHE B 1 158 ? -8.461 -16.062 2.691 1 84.81 158 PHE B O 1
ATOM 2987 N N . GLN B 1 159 ? -7.18 -14.453 3.531 1 86.56 159 GLN B N 1
ATOM 2988 C CA . GLN B 1 159 ? -7.824 -13.414 2.734 1 86.56 159 GLN B CA 1
ATOM 2989 C C . GLN B 1 159 ? -7.617 -13.656 1.242 1 86.56 159 GLN B C 1
ATOM 2991 O O . GLN B 1 159 ? -8.57 -13.633 0.465 1 86.56 159 GLN B O 1
ATOM 2996 N N . ILE B 1 160 ? -6.441 -13.945 0.875 1 90.94 160 ILE B N 1
ATOM 2997 C CA . ILE B 1 160 ? -6.098 -14.086 -0.534 1 90.94 160 ILE B CA 1
ATOM 2998 C C . ILE B 1 160 ? -6.797 -15.312 -1.113 1 90.94 160 ILE B C 1
ATOM 3000 O O . ILE B 1 160 ? -7.383 -15.25 -2.197 1 90.94 160 ILE B O 1
ATOM 3004 N N . LYS B 1 161 ? -6.77 -16.406 -0.387 1 95.06 161 LYS B N 1
ATOM 3005 C CA . LYS B 1 161 ? -7.418 -17.625 -0.864 1 95.06 161 LYS B CA 1
ATOM 3006 C C . LYS B 1 161 ? -8.922 -17.422 -1.005 1 95.06 161 LYS B C 1
ATOM 3008 O O . LYS B 1 161 ? -9.516 -17.828 -2.004 1 95.06 161 LYS B O 1
ATOM 3013 N N . THR B 1 162 ? -9.492 -16.766 -0.027 1 93 162 THR B N 1
ATOM 3014 C CA . THR B 1 162 ? -10.93 -16.562 -0.036 1 93 162 THR B CA 1
ATOM 3015 C C . THR B 1 162 ? -11.344 -15.703 -1.227 1 93 162 THR B C 1
ATOM 3017 O O . THR B 1 162 ? -12.273 -16.047 -1.963 1 93 162 THR B O 1
ATOM 3020 N N . ILE B 1 163 ? -10.695 -14.672 -1.43 1 91.44 163 ILE B N 1
ATOM 3021 C CA . ILE B 1 163 ? -11.023 -13.75 -2.51 1 91.44 163 ILE B CA 1
ATOM 3022 C C . ILE B 1 163 ? -10.797 -14.438 -3.857 1 91.44 163 ILE B C 1
ATOM 3024 O O . ILE B 1 163 ? -11.664 -14.398 -4.73 1 91.44 163 ILE B O 1
ATOM 3028 N N . THR B 1 164 ? -9.68 -15.031 -3.979 1 95.88 164 THR B N 1
ATOM 3029 C CA . THR B 1 164 ? -9.328 -15.664 -5.242 1 95.88 164 THR B CA 1
ATOM 3030 C C . THR B 1 164 ? -10.305 -16.797 -5.574 1 95.88 164 THR B C 1
ATOM 3032 O O . THR B 1 164 ? -10.781 -16.891 -6.707 1 95.88 164 THR B O 1
ATOM 3035 N N . ALA B 1 165 ? -10.578 -17.578 -4.566 1 96.94 165 ALA B N 1
ATOM 3036 C CA . ALA B 1 165 ? -11.484 -18.703 -4.773 1 96.94 165 ALA B CA 1
ATOM 3037 C C . ALA B 1 165 ? -12.859 -18.219 -5.227 1 96.94 165 ALA B C 1
ATOM 3039 O O . ALA B 1 165 ? -13.445 -18.781 -6.16 1 96.94 165 ALA B O 1
ATOM 3040 N N . ASN B 1 166 ? -13.352 -17.25 -4.594 1 93.94 166 ASN B N 1
ATOM 3041 C CA . ASN B 1 166 ? -14.664 -16.734 -4.969 1 93.94 166 ASN B CA 1
ATOM 3042 C C . ASN B 1 166 ? -14.672 -16.188 -6.395 1 93.94 166 ASN B C 1
ATOM 3044 O O . ASN B 1 166 ? -15.633 -16.406 -7.141 1 93.94 166 ASN B O 1
ATOM 3048 N N . ILE B 1 167 ? -13.664 -15.555 -6.773 1 93.25 167 ILE B N 1
ATOM 3049 C CA . ILE B 1 167 ? -13.578 -14.977 -8.109 1 93.25 167 ILE B CA 1
ATOM 3050 C C . ILE B 1 167 ? -13.469 -16.094 -9.148 1 93.25 167 ILE B C 1
ATOM 3052 O O . ILE B 1 167 ? -14.172 -16.062 -10.164 1 93.25 167 ILE B O 1
ATOM 3056 N N . LEU B 1 168 ? -12.648 -17.109 -8.875 1 96.5 168 LEU B N 1
ATOM 3057 C CA . LEU B 1 168 ? -12.422 -18.172 -9.844 1 96.5 168 LEU B CA 1
ATOM 3058 C C . LEU B 1 168 ? -13.664 -19.047 -9.977 1 96.5 168 LEU B C 1
ATOM 3060 O O . LEU B 1 168 ? -13.891 -19.656 -11.031 1 96.5 168 LEU B O 1
ATOM 3064 N N . ARG B 1 169 ? -14.414 -19.156 -8.898 1 96.19 169 ARG B N 1
ATOM 3065 C CA . ARG B 1 169 ? -15.648 -19.922 -8.961 1 96.19 169 ARG B CA 1
ATOM 3066 C C . ARG B 1 169 ? -16.672 -19.25 -9.867 1 96.19 169 ARG B C 1
ATOM 3068 O O . ARG B 1 169 ? -17.5 -19.938 -10.477 1 96.19 169 ARG B O 1
ATOM 3075 N N . LYS B 1 170 ? -16.531 -17.984 -9.992 1 93.75 170 LYS B N 1
ATOM 3076 C CA . LYS B 1 170 ? -17.562 -17.234 -10.703 1 93.75 170 LYS B CA 1
ATOM 3077 C C . LYS B 1 170 ? -17.062 -16.75 -12.055 1 93.75 170 LYS B C 1
ATOM 3079 O O . LYS B 1 170 ? -17.844 -16.594 -13 1 93.75 170 LYS B O 1
ATOM 3084 N N . PHE B 1 171 ? -15.758 -16.547 -12.195 1 93.38 171 PHE B N 1
ATOM 3085 C CA . PHE B 1 171 ? -15.258 -15.852 -13.375 1 93.38 171 PHE B CA 1
ATOM 3086 C C . PHE B 1 171 ? -14.039 -16.562 -13.953 1 93.38 171 PHE B C 1
ATOM 3088 O O . PHE B 1 171 ? -13.312 -17.234 -13.227 1 93.38 171 PHE B O 1
ATOM 3095 N N . ILE B 1 172 ? -13.898 -16.422 -15.258 1 95.06 172 ILE B N 1
ATOM 3096 C CA . ILE B 1 172 ? -12.625 -16.656 -15.93 1 95.06 172 ILE B CA 1
ATOM 3097 C C . ILE B 1 172 ? -11.883 -15.328 -16.094 1 95.06 172 ILE B C 1
ATOM 3099 O O . ILE B 1 172 ? -12.438 -14.352 -16.594 1 95.06 172 ILE B O 1
ATOM 3103 N N . VAL B 1 173 ? -10.703 -15.297 -15.617 1 93.62 173 VAL B N 1
ATOM 3104 C CA . VAL B 1 173 ? -9.898 -14.086 -15.703 1 93.62 173 VAL B CA 1
ATOM 3105 C C . VAL B 1 173 ? -8.953 -14.172 -16.891 1 93.62 173 VAL B C 1
ATOM 3107 O O . VAL B 1 173 ? -8.203 -15.141 -17.031 1 93.62 173 VAL B O 1
ATOM 3110 N N . THR B 1 174 ? -8.992 -13.164 -17.719 1 93.75 174 THR B N 1
ATOM 3111 C CA . THR B 1 174 ? -8.172 -13.188 -18.922 1 93.75 174 THR B CA 1
ATOM 3112 C C . THR B 1 174 ? -7.426 -11.859 -19.094 1 93.75 174 THR B C 1
ATOM 3114 O O . THR B 1 174 ? -7.73 -10.883 -18.422 1 93.75 174 THR B O 1
ATOM 3117 N N . ILE B 1 175 ? -6.414 -11.938 -19.906 1 91.81 175 ILE B N 1
ATOM 3118 C CA . ILE B 1 175 ? -5.637 -10.766 -20.266 1 91.81 175 ILE B CA 1
ATOM 3119 C C . ILE B 1 175 ? -5.363 -10.766 -21.766 1 91.81 175 ILE B C 1
ATOM 3121 O O . ILE B 1 175 ? -5.188 -11.828 -22.375 1 91.81 175 ILE B O 1
ATOM 3125 N N . ASP B 1 176 ? -5.348 -9.57 -22.344 1 89.06 176 ASP B N 1
ATOM 3126 C CA . ASP B 1 176 ? -5.184 -9.469 -23.781 1 89.06 176 ASP B CA 1
ATOM 3127 C C . ASP B 1 176 ? -3.809 -9.969 -24.219 1 89.06 176 ASP B C 1
ATOM 3129 O O . ASP B 1 176 ? -3.688 -10.672 -25.219 1 89.06 176 ASP B O 1
ATOM 3133 N N . HIS B 1 177 ? -2.793 -9.633 -23.453 1 90.94 177 HIS B N 1
ATOM 3134 C CA . HIS B 1 177 ? -1.427 -10.031 -23.766 1 90.94 177 HIS B CA 1
ATOM 3135 C C . HIS B 1 177 ? -0.782 -10.766 -22.594 1 90.94 177 HIS B C 1
ATOM 3137 O O . HIS B 1 177 ? -0.237 -10.133 -21.688 1 90.94 177 HIS B O 1
ATOM 3143 N N . PRO B 1 178 ? -0.88 -12.109 -22.703 1 92.88 178 PRO B N 1
ATOM 3144 C CA . PRO B 1 178 ? -0.224 -12.859 -21.641 1 92.88 178 PRO B CA 1
ATOM 3145 C C . PRO B 1 178 ? 1.232 -12.445 -21.438 1 92.88 178 PRO B C 1
ATOM 3147 O O . PRO B 1 178 ? 1.927 -12.125 -22.406 1 92.88 178 PRO B O 1
ATOM 3150 N N . VAL B 1 179 ? 1.645 -12.453 -20.219 1 92.75 179 VAL B N 1
ATOM 3151 C CA . VAL B 1 179 ? 2.986 -11.984 -19.875 1 92.75 179 VAL B CA 1
ATOM 3152 C C . VAL B 1 179 ? 3.76 -13.109 -19.188 1 92.75 179 VAL B C 1
ATOM 3154 O O . VAL B 1 179 ? 3.256 -13.727 -18.25 1 92.75 179 VAL B O 1
ATOM 3157 N N . SER B 1 180 ? 4.98 -13.367 -19.734 1 94.5 180 SER B N 1
ATOM 3158 C CA . SER B 1 180 ? 5.863 -14.289 -19.016 1 94.5 180 SER B CA 1
ATOM 3159 C C . SER B 1 180 ? 6.434 -13.648 -17.766 1 94.5 180 SER B C 1
ATOM 3161 O O . SER B 1 180 ? 6.457 -12.422 -17.641 1 94.5 180 SER B O 1
ATOM 3163 N N . VAL B 1 181 ? 6.871 -14.461 -16.828 1 95.06 181 VAL B N 1
ATOM 3164 C CA . VAL B 1 181 ? 7.398 -13.992 -15.547 1 95.06 181 VAL B CA 1
ATOM 3165 C C . VAL B 1 181 ? 8.523 -12.992 -15.789 1 95.06 181 VAL B C 1
ATOM 3167 O O . VAL B 1 181 ? 8.562 -11.922 -15.172 1 95.06 181 VAL B O 1
ATOM 3170 N N . LYS B 1 182 ? 9.391 -13.289 -16.734 1 92.69 182 LYS B N 1
ATOM 3171 C CA . LYS B 1 182 ? 10.57 -12.477 -17 1 92.69 182 LYS B CA 1
ATOM 3172 C C . LYS B 1 182 ? 10.188 -11.133 -17.609 1 92.69 182 LYS B C 1
ATOM 3174 O O . LYS B 1 182 ? 10.961 -10.172 -17.562 1 92.69 182 LYS B O 1
ATOM 3179 N N . ASP B 1 183 ? 9 -11.094 -18.156 1 93.56 183 ASP B N 1
ATOM 3180 C CA . ASP B 1 183 ? 8.617 -9.914 -18.922 1 93.56 183 ASP B CA 1
ATOM 3181 C C . ASP B 1 183 ? 7.742 -8.977 -18.078 1 93.56 183 ASP B C 1
ATOM 3183 O O . ASP B 1 183 ? 7.312 -7.93 -18.547 1 93.56 183 ASP B O 1
ATOM 3187 N N . VAL B 1 184 ? 7.434 -9.383 -16.875 1 92.69 184 VAL B N 1
ATOM 3188 C CA . VAL B 1 184 ? 6.664 -8.492 -16.016 1 92.69 184 VAL B CA 1
ATOM 3189 C C . VAL B 1 184 ? 7.512 -7.285 -15.633 1 92.69 184 VAL B C 1
ATOM 3191 O O . VAL B 1 184 ? 8.602 -7.434 -15.078 1 92.69 184 VAL B O 1
ATOM 3194 N N . ASN B 1 185 ? 7.035 -6.117 -15.938 1 89.44 185 ASN B N 1
ATOM 3195 C CA . ASN B 1 185 ? 7.723 -4.891 -15.547 1 89.44 185 ASN B CA 1
ATOM 3196 C C . ASN B 1 185 ? 7.469 -4.547 -14.086 1 89.44 185 ASN B C 1
ATOM 3198 O O . ASN B 1 185 ? 6.324 -4.305 -13.688 1 89.44 185 ASN B O 1
ATOM 3202 N N . LEU B 1 186 ? 8.594 -4.52 -13.367 1 88.25 186 LEU B N 1
ATOM 3203 C CA . LEU B 1 186 ? 8.492 -4.383 -11.914 1 88.25 186 LEU B CA 1
ATOM 3204 C C . LEU B 1 186 ? 9.07 -3.047 -11.453 1 88.25 186 LEU B C 1
ATOM 3206 O O . LEU B 1 186 ? 9.898 -2.453 -12.148 1 88.25 186 LEU B O 1
ATOM 3210 N N . LYS B 1 187 ? 8.57 -2.588 -10.328 1 81.88 187 LYS B N 1
ATOM 3211 C CA . LYS B 1 187 ? 9.125 -1.413 -9.664 1 81.88 187 LYS B CA 1
ATOM 3212 C C . LYS B 1 187 ? 9.172 -1.608 -8.156 1 81.88 187 LYS B C 1
ATOM 3214 O O . LYS B 1 187 ? 8.25 -2.184 -7.57 1 81.88 187 LYS B O 1
ATOM 3219 N N . PHE B 1 188 ? 10.25 -1.187 -7.582 1 81.06 188 PHE B N 1
ATOM 3220 C CA . PHE B 1 188 ? 10.359 -1.119 -6.129 1 81.06 188 PHE B CA 1
ATOM 3221 C C . PHE B 1 188 ? 9.898 0.24 -5.613 1 81.06 188 PHE B C 1
ATOM 3223 O O . PHE B 1 188 ? 10.289 1.278 -6.152 1 81.06 188 PHE B O 1
ATOM 3230 N N . THR B 1 189 ? 9.023 0.186 -4.656 1 77.44 189 THR B N 1
ATOM 3231 C CA . THR B 1 189 ? 8.531 1.43 -4.074 1 77.44 189 THR B CA 1
ATOM 3232 C C . THR B 1 189 ? 8.828 1.483 -2.58 1 77.44 189 THR B C 1
ATOM 3234 O O . THR B 1 189 ? 8.625 0.5 -1.865 1 77.44 189 THR B O 1
ATOM 3237 N N . VAL B 1 190 ? 9.383 2.551 -2.156 1 81.19 190 VAL B N 1
ATOM 3238 C CA . VAL B 1 190 ? 9.594 2.783 -0.731 1 81.19 190 VAL B CA 1
ATOM 3239 C C . VAL B 1 190 ? 8.492 3.688 -0.188 1 81.19 190 VAL B C 1
ATOM 3241 O O . VAL B 1 190 ? 8.18 4.723 -0.781 1 81.19 190 VAL B O 1
ATOM 3244 N N . THR B 1 191 ? 7.852 3.273 0.894 1 82.44 191 THR B N 1
ATOM 3245 C CA . THR B 1 191 ? 6.812 4.094 1.506 1 82.44 191 THR B CA 1
ATOM 3246 C C . THR B 1 191 ? 7.125 4.355 2.977 1 82.44 191 THR B C 1
ATOM 3248 O O . THR B 1 191 ? 7.855 3.588 3.607 1 82.44 191 THR B O 1
ATOM 3251 N N . LEU B 1 192 ? 6.672 5.445 3.473 1 85.94 192 LEU B N 1
ATOM 3252 C CA . LEU B 1 192 ? 6.758 5.805 4.883 1 85.94 192 LEU B CA 1
ATOM 3253 C C . LEU B 1 192 ? 5.484 5.418 5.625 1 85.94 192 LEU B C 1
ATOM 3255 O O . LEU B 1 192 ? 4.387 5.816 5.23 1 85.94 192 LEU B O 1
ATOM 3259 N N . ASN B 1 193 ? 5.652 4.664 6.656 1 82.69 193 ASN B N 1
ATOM 3260 C CA . ASN B 1 193 ? 4.5 4.176 7.41 1 82.69 193 ASN B CA 1
ATOM 3261 C C . ASN B 1 193 ? 4.684 4.379 8.906 1 82.69 193 ASN B C 1
ATOM 3263 O O . ASN B 1 193 ? 5.812 4.453 9.398 1 82.69 193 ASN B O 1
ATOM 3267 N N . PRO B 1 194 ? 3.471 4.559 9.617 1 84.25 194 PRO B N 1
ATOM 3268 C CA . PRO B 1 194 ? 3.6 4.387 11.062 1 84.25 194 PRO B CA 1
ATOM 3269 C C . PRO B 1 194 ? 4.094 2.998 11.453 1 84.25 194 PRO B C 1
ATOM 3271 O O . PRO B 1 194 ? 3.682 2.002 10.852 1 84.25 194 PRO B O 1
ATOM 3274 N N . ARG B 1 195 ? 4.977 2.969 12.359 1 80.31 195 ARG B N 1
ATOM 3275 C CA . ARG B 1 195 ? 5.535 1.688 12.773 1 80.31 195 ARG B CA 1
ATOM 3276 C C . ARG B 1 195 ? 4.473 0.816 13.438 1 80.31 195 ARG B C 1
ATOM 3278 O O . ARG B 1 195 ? 4.461 -0.403 13.25 1 80.31 195 ARG B O 1
ATOM 3285 N N . GLU B 1 196 ? 3.627 1.463 14.227 1 76 196 GLU B N 1
ATOM 3286 C CA . GLU B 1 196 ? 2.523 0.788 14.898 1 76 196 GLU B CA 1
ATOM 3287 C C . GLU B 1 196 ? 1.176 1.29 14.391 1 76 196 GLU B C 1
ATOM 3289 O O . GLU B 1 196 ? 1.07 2.418 13.906 1 76 196 GLU B O 1
ATOM 3294 N N . PRO B 1 197 ? 0.167 0.4 14.531 1 75.19 197 PRO B N 1
ATOM 3295 C CA . PRO B 1 197 ? -1.166 0.867 14.148 1 75.19 197 PRO B CA 1
ATOM 3296 C C . PRO B 1 197 ? -1.618 2.088 14.945 1 75.19 197 PRO B C 1
ATOM 3298 O O . PRO B 1 197 ? -1.313 2.201 16.141 1 75.19 197 PRO B O 1
ATOM 3301 N N . ILE B 1 198 ? -2.279 2.936 14.305 1 82.56 198 ILE B N 1
ATOM 3302 C CA . ILE B 1 198 ? -2.84 4.121 14.938 1 82.56 198 ILE B CA 1
ATOM 3303 C C . ILE B 1 198 ? -4.277 3.848 15.375 1 82.56 198 ILE B C 1
ATOM 3305 O O . ILE B 1 198 ? -5.117 3.465 14.555 1 82.56 198 ILE B O 1
ATOM 3309 N N . TYR B 1 199 ? -4.574 4.016 16.641 1 82.5 199 TYR B N 1
ATOM 3310 C CA . TYR B 1 199 ? -5.918 3.822 17.172 1 82.5 199 TYR B CA 1
ATOM 3311 C C . TYR B 1 199 ? -6.578 5.16 17.484 1 82.5 199 TYR B C 1
ATOM 3313 O O . TYR B 1 199 ? -6.113 5.898 18.359 1 82.5 199 TYR B O 1
ATOM 3321 N N . LEU B 1 200 ? -7.609 5.414 16.75 1 88.88 200 LEU B N 1
ATOM 3322 C CA . LEU B 1 200 ? -8.312 6.684 16.891 1 88.88 200 LEU B CA 1
ATOM 3323 C C . LEU B 1 200 ? -9.734 6.461 17.391 1 88.88 200 LEU B C 1
ATOM 3325 O O . LEU B 1 200 ? -10.289 5.371 17.219 1 88.88 200 LEU B O 1
ATOM 3329 N N . ARG B 1 201 ? -10.281 7.457 18 1 86.44 201 ARG B N 1
ATOM 3330 C CA . ARG B 1 201 ? -11.688 7.469 18.406 1 86.44 201 ARG B CA 1
ATOM 3331 C C . ARG B 1 201 ? -12.469 8.531 17.656 1 86.44 201 ARG B C 1
ATOM 3333 O O . ARG B 1 201 ? -11.969 9.641 17.438 1 86.44 201 ARG B O 1
ATOM 3340 N N . PHE B 1 202 ? -13.656 8.164 17.281 1 89.31 202 PHE B N 1
ATOM 3341 C CA . PHE B 1 202 ? -14.547 9.062 16.547 1 89.31 202 PHE B CA 1
ATOM 3342 C C . PHE B 1 202 ? -15.812 9.32 17.359 1 89.31 202 PHE B C 1
ATOM 3344 O O . PHE B 1 202 ? -16.531 8.391 17.719 1 89.31 202 PHE B O 1
ATOM 3351 N N . TYR B 1 203 ? -16.031 10.578 17.609 1 89.94 203 TYR B N 1
ATOM 3352 C CA . TYR B 1 203 ? -17.234 10.992 18.312 1 89.94 203 TYR B CA 1
ATOM 3353 C C . TYR B 1 203 ? -18.125 11.852 17.406 1 89.94 203 TYR B C 1
ATOM 3355 O O . TYR B 1 203 ? -17.641 12.781 16.766 1 89.94 203 TYR B O 1
ATOM 3363 N N . LYS B 1 204 ? -19.375 11.5 17.391 1 90.06 204 LYS B N 1
ATOM 3364 C CA . LYS B 1 204 ? -20.297 12.312 16.609 1 90.06 204 LYS B CA 1
ATOM 3365 C C . LYS B 1 204 ? -20.391 13.727 17.156 1 90.06 204 LYS B C 1
ATOM 3367 O O . LYS B 1 204 ? -20.438 13.922 18.375 1 90.06 204 LYS B O 1
ATOM 3372 N N . ARG B 1 205 ? -20.297 14.609 16.188 1 89.31 205 ARG B N 1
ATOM 3373 C CA . ARG B 1 205 ? -20.438 16 16.625 1 89.31 205 ARG B CA 1
ATOM 3374 C C . ARG B 1 205 ? -21.875 16.312 17.031 1 89.31 205 ARG B C 1
ATOM 3376 O O . ARG B 1 205 ? -22.812 15.758 16.469 1 89.31 205 ARG B O 1
#

Radius of gyration: 24.08 Å; Cα contacts (8 Å, |Δi|>4): 585; chains: 2; bounding box: 65×64×48 Å

Solvent-accessible surface area (backbone atoms only — not comparable to full-atom values): 23088 Å² total; per-residue (Å²): 131,82,71,60,49,71,51,64,58,68,77,74,56,50,51,54,52,39,39,49,49,52,41,51,50,49,34,24,38,34,55,70,59,38,49,53,41,35,48,57,49,32,73,72,56,51,90,56,51,54,89,80,56,62,88,49,76,76,52,62,75,66,42,56,65,51,48,26,43,52,50,44,40,30,41,71,50,19,29,47,27,59,41,76,41,67,28,86,46,66,40,72,78,46,103,86,38,69,44,49,54,70,32,77,42,76,44,54,48,43,59,56,41,53,28,64,91,76,24,83,67,35,68,55,92,54,37,68,60,68,72,51,85,72,53,58,65,81,68,64,54,57,66,46,86,49,79,73,31,50,61,56,44,54,52,47,50,51,50,50,51,52,54,49,50,50,46,46,68,45,28,45,60,35,43,94,71,64,59,55,66,84,67,58,56,67,34,81,43,56,33,40,38,65,61,61,80,51,69,37,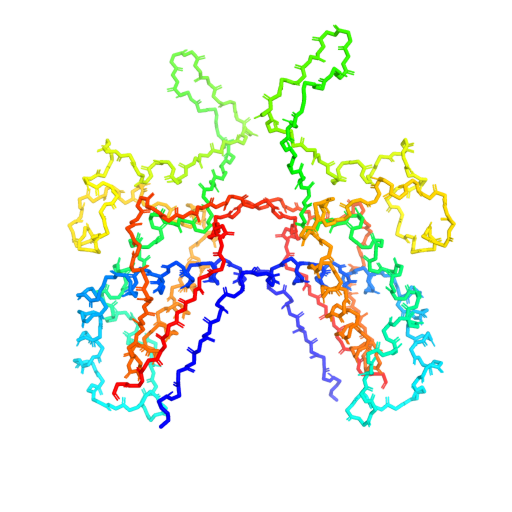39,36,37,74,106,130,81,72,59,49,71,51,65,60,68,77,74,56,51,51,53,53,41,40,50,51,52,41,51,50,48,33,25,40,34,55,69,58,38,48,52,40,35,50,57,48,34,75,73,54,50,89,55,51,54,88,80,54,63,88,47,77,76,52,61,74,68,40,55,66,51,50,26,43,52,50,44,39,32,42,72,48,20,29,46,27,58,42,76,42,67,26,86,44,66,40,73,78,44,101,84,38,67,44,48,54,73,34,78,42,75,43,54,49,43,59,54,41,54,27,64,92,77,24,83,67,36,66,53,93,55,38,67,61,68,72,49,84,72,55,58,65,81,67,62,52,54,69,46,85,49,80,72,29,50,60,55,44,53,52,47,48,51,52,50,51,52,54,50,50,49,45,46,68,46,28,46,56,36,44,92,71,64,60,55,68,85,67,57,55,68,36,80,43,58,33,42,38,68,62,58,79,52,70,38,38,35,37,74,105

Sequence (410 aa):
MRDEINTMLITGSETTAITMSFLFLMLASFPDIQNRAYEELYDMYGSSDPKDVPIKYKDITEMEYLDRVIKETCRLFPPAPFVGRTASTDIKVNENLVIPRNSSLIFSIFTLHRKEKYWTEPLRFNPDRFLEKNYDSKCFLPFGSGKRSCIGKKFAMFQIKTITANILRKFIVTIDHPVSVKDVNLKFTVTLNPREPIYLRFYKRMRDEINTMLITGSETTAITMSFLFLMLASFPDIQNRAYEELYDMYGSSDPKDVPIKYKDITEMEYLDRVIKETCRLFPPAPFVGRTASTDIKVNENLVIPRNSSLIFSIFTLHRKEKYWTEPLRFNPDRFLEKNYDSKCFLPFGSGKRSCIGKKFAMFQIKTITANILRKFIVTIDHPVSVKDVNLKFTVTLNPREPIYLRFYKR

InterPro domains:
  IPR001128 Cytochrome P450 [PF00067] (3-200)
  IPR001128 Cytochrome P450 [PR00385] (11-28)
  IPR001128 Cytochrome P450 [PR00385] (68-79)
  IPR001128 Cytochrome P450 [PR00385] (141-150)
  IPR001128 Cytochrome P450 [PR00385] (150-161)
  IPR002401 Cytochrome P450, E-class, group I [PR00463] (20-46)
  IPR002401 Cytochrome P450, E-class, group I [PR00463] (67-85)
  IPR002401 Cytochrome P450, E-class, group I [PR00463] (108-132)
  IPR002401 Cytochrome P450, E-class, group I [PR00463] (140-150)
  IPR002401 Cytochrome P450, E-class, group I [PR00463] (150-173)
  IPR017972 Cytochrome P450, conserved site [PS00086] (143-152)
  IPR036396 Cytochrome P450 superfamily [G3DSA:1.10.630.10] (1-203)
  IPR036396 Cytochrome P450 superfamily [SSF48264] (1-205)
  IPR050196 Cytochrome P450 Monooxygenases [PTHR24291] (1-196)